Protein 5VAZ (pdb70)

Nearest PDB structures (foldseek):
  5vaz-assembly2_B  TM=1.003E+00  e=1.908E-68  Pseudomonas aeruginosa PAO1
  3b39-assembly1_A  TM=9.392E-01  e=2.835E-41  Escherichia coli K-12
  1eqn-assembly2_B  TM=9.437E-01  e=9.255E-40  Escherichia coli
  3b39-assembly2_B  TM=9.234E-01  e=2.245E-39  Escherichia coli K-12
  4e2k-assembly1_A  TM=8.288E-01  e=2.283E-28  Staphylococcus aureus

Solvent-accessible surface area: 27988 Å² total; per-residue (Å²): 141,46,95,10,40,83,16,0,44,38,0,5,104,31,3,81,106,7,20,170,81,55,127,36,13,67,58,0,55,104,27,7,61,62,57,36,1,79,55,81,14,17,79,84,12,9,4,0,1,1,4,70,35,155,76,42,0,22,88,104,33,27,48,99,114,140,56,23,122,14,0,52,47,1,0,0,4,42,80,67,110,133,104,28,56,109,64,2,44,2,75,35,11,0,0,0,4,2,38,15,85,78,18,99,31,0,0,0,0,0,62,18,38,39,154,74,89,67,56,86,35,40,3,48,94,6,98,20,0,71,37,28,80,25,3,1,5,11,48,18,2,121,122,66,63,98,82,28,111,38,0,3,6,2,45,22,8,6,8,4,1,2,0,17,68,51,16,5,148,34,4,0,0,8,2,73,44,57,10,32,77,60,0,0,76,41,0,22,155,51,2,38,8,0,2,0,0,8,21,3,61,128,72,0,94,64,26,0,59,30,0,0,80,13,0,3,44,26,9,32,18,1,24,42,9,16,0,0,58,9,58,129,66,52,46,0,17,36,11,0,102,83,57,20,50,118,40,0,108,61,40,20,72,149,92,18,21,60,12,33,62,9,0,14,72,66,9,65,140,110,3,93,23,82,82,156,125,4,51,43,66,0,1,72,48,0,17,89,41,0,59,47,2,45,2,91,29,23,59,92,8,6,79,50,11,0,37,98,49,3,63,40,56,53,84,69,13,62,95,74,132,12,55,88,12,0,49,36,0,3,43,30,3,73,122,5,41,87,93,56,136,26,33,59,48,11,56,113,33,44,75,67,90,32,36,106,31,133,18,46,81,68,4,4,34,3,4,1,5,69,38,151,74,40,0,37,82,127,35,24,50,101,103,135,66,31,104,23,0,33,55,0,1,1,6,41,75,57,121,132,85,34,146,70,57,3,44,1,77,38,12,15,0,3,2,2,40,20,75,74,19,118,18,3,0,0,0,0,40,12,43,38,119,72,93,68,122,79,34,29,9,43,105,8,108,26,3,78,15,31,73,26,4,1,5,6,44,12,1,95,126,74,67,111,82,26,104,28,0,2,5,2,55,22,10,33,5,4,12,6,0,4,63,53,19,3,132,30,4,0,0,13,0,71,69,55,14,31,75,64,0,0,84,42,0,13,159,61,3,52,1,0,2,0,0,10,23,2,63,138,66,0,82,49,29,0,55,143,1,0,75,15,0,0,36,8,3,89,60,63,60,140,6,73,0,0,37,9,51,125,67,45,38,0,4,35,13,0,80,79,58,23,54,116,43,0,103,53,40,15,100,87,46,14,5,46,10,17,14,4,0,0,15,41,6,31,34,112,6,33,28,57,62,153,145,7,51,52,81,0,0,69,50,0,2,69,27,16,50,108,1,49,4,115,108,38,73,109,96,0,73,93,22,0,27,58,15,5,66,46,63,25,79,72,6,10,137,54,15,135,130

B-factor: mean 59.84, std 22.07, range [25.69, 163.32]

InterPro domains:
  IPR002694 Zinc finger, CHC2-type [PF01807] (6-101)
  IPR002694 Zinc finger, CHC2-type [SM00400] (36-90)
  IPR006171 TOPRIM domain [PF13662] (262-330)
  IPR006171 TOPRIM domain [PS50880] (262-344)
  IPR006171 TOPRIM domain [SM00493] (262-333)
  IPR006295 DNA primase, DnaG [TIGR01391] (5-421)
  IPR013173 DNA primase DnaG, DnaB-binding domain [PF08278] (529-652)
  IPR013173 DNA primase DnaG, DnaB-binding domain [SM00766] (526-654)
  IPR013264 DNA primase DNAG, catalytic core, N-terminal [PF08275] (127-255)
  IPR016136 DNA helicase DnaB, N-terminal/DNA primase DnaG, C-terminal [G3DSA:1.10.860.10] (514-662)
  IPR019475 DNA primase, DnaB-helicase binding domain [PF10410] (374-426)
  IPR030846 DNA primase DnaG, bacteria [MF_00974] (4-655)
  IPR034151 Bacterial DnaG primase, TOPRIM domain [cd03364] (262-343)
  IPR036977 DNA Primase, CHC2-type zinc finger [G3DSA:3.90.580.10] (2-102)
  IPR037068 DNA primase, catalytic core, N-terminal domain superfamily [G3DSA:3.90.980.10] (114-243)
  IPR050219 DnaG Primase [PTHR30313] (4-660)

Structure (mmCIF, N/CA/C/O backbone):
data_5VAZ
#
_entry.id   5VAZ
#
_cell.length_a   142.300
_cell.length_b   142.300
_cell.length_c   106.460
_cell.angle_alpha   90.000
_cell.angle_beta   90.000
_cell.angle_gamma   120.000
#
_symmetry.space_group_name_H-M   'P 32 2 1'
#
loop_
_entity.id
_entity.type
_entity.pdbx_description
1 polymer 'DNA primase'
2 non-polymer 'SULFATE ION'
3 water water
#
loop_
_atom_site.group_PDB
_atom_site.id
_atom_site.type_symbol
_atom_site.label_atom_id
_atom_site.label_alt_id
_atom_site.label_comp_id
_atom_site.label_asym_id
_atom_site.label_entity_id
_atom_site.label_seq_id
_atom_site.pdbx_PDB_ins_code
_atom_site.Cartn_x
_atom_site.Cartn_y
_atom_site.Cartn_z
_atom_site.occupancy
_atom_site.B_iso_or_equiv
_atom_site.auth_seq_id
_atom_site.auth_comp_id
_atom_site.auth_asym_id
_atom_site.auth_atom_id
_atom_site.pdbx_PDB_model_num
ATOM 1 N N . ASP A 1 17 ? 46.341 -21.475 -24.807 1.00 93.81 114 ASP A N 1
ATOM 2 C CA . ASP A 1 17 ? 44.923 -21.755 -25.004 1.00 99.09 114 ASP A CA 1
ATOM 3 C C . ASP A 1 17 ? 44.663 -23.259 -25.082 1.00 105.30 114 ASP A C 1
ATOM 4 O O . ASP A 1 17 ? 44.629 -23.837 -26.173 1.00 108.81 114 ASP A O 1
ATOM 6 N N . SER A 1 18 ? 44.472 -23.872 -23.916 1.00 102.24 115 SER A N 1
ATOM 7 C CA . SER A 1 18 ? 44.279 -25.302 -23.703 1.00 94.54 115 SER A CA 1
ATOM 8 C C . SER A 1 18 ? 42.824 -25.601 -23.342 1.00 89.38 115 SER A C 1
ATOM 9 O O . SER A 1 18 ? 42.025 -24.682 -23.142 1.00 92.13 115 SER A O 1
ATOM 12 N N . PRO A 1 19 ? 42.430 -26.877 -23.277 1.00 83.98 116 PRO A N 1
ATOM 13 C CA . PRO A 1 19 ? 41.021 -27.183 -22.982 1.00 78.86 116 PRO A CA 1
ATOM 14 C C . PRO A 1 19 ? 40.634 -27.062 -21.514 1.00 70.70 116 PRO A C 1
ATOM 15 O O . PRO A 1 19 ? 39.435 -27.126 -21.208 1.00 68.71 116 PRO A O 1
ATOM 19 N N . LEU A 1 20 ? 41.592 -26.898 -20.600 1.00 65.01 117 LEU A N 1
ATOM 20 C CA . LEU A 1 20 ? 41.234 -26.739 -19.195 1.00 63.81 117 LEU A CA 1
ATOM 21 C C . LEU A 1 20 ? 40.552 -25.401 -18.934 1.00 65.86 117 LEU A C 1
ATOM 22 O O . LEU A 1 20 ? 39.677 -25.317 -18.065 1.00 67.40 117 LEU A O 1
ATOM 27 N N . TYR A 1 21 ? 40.934 -24.353 -19.669 1.00 65.27 118 TYR A N 1
ATOM 28 C CA . TYR A 1 21 ? 40.380 -23.023 -19.416 1.00 66.03 118 TYR A CA 1
ATOM 29 C C . TYR A 1 21 ? 38.857 -22.973 -19.506 1.00 67.77 118 TYR A C 1
ATOM 30 O O . TYR A 1 21 ? 38.225 -22.466 -18.561 1.00 69.39 118 TYR A O 1
ATOM 39 N N . PRO A 1 22 ? 38.201 -23.475 -20.565 1.00 67.32 119 PRO A N 1
ATOM 40 C CA . PRO A 1 22 ? 36.730 -23.370 -20.602 1.00 69.24 119 PRO A CA 1
ATOM 41 C C . PRO A 1 22 ? 36.053 -24.140 -19.485 1.00 72.16 119 PRO A C 1
ATOM 42 O O . PRO A 1 22 ? 35.032 -23.680 -18.954 1.00 74.11 119 PRO A O 1
ATOM 46 N N . LEU A 1 23 ? 36.593 -25.305 -19.115 1.00 63.75 120 LEU A N 1
ATOM 47 C CA . LEU A 1 23 ? 36.028 -26.059 -18.000 1.00 64.80 120 LEU A CA 1
ATOM 48 C C . LEU A 1 23 ? 36.133 -25.267 -16.706 1.00 62.31 120 LEU A C 1
ATOM 49 O O . LEU A 1 23 ? 35.148 -25.117 -15.972 1.00 67.55 120 LEU A O 1
ATOM 54 N N . LEU A 1 24 ? 37.327 -24.746 -16.413 1.00 57.36 121 LEU A N 1
ATOM 55 C CA . LEU A 1 24 ? 37.497 -23.903 -15.237 1.00 58.25 121 LEU A CA 1
ATOM 56 C C . LEU A 1 24 ? 36.570 -22.696 -15.300 1.00 61.16 121 LEU A C 1
ATOM 57 O O . LEU A 1 24 ? 35.931 -22.338 -14.303 1.00 61.10 121 LEU A O 1
ATOM 62 N N . SER A 1 25 ? 36.454 -22.080 -16.477 1.00 62.07 122 SER A N 1
ATOM 63 C CA . SER A 1 25 ? 35.564 -20.934 -16.608 1.00 66.59 122 SER A CA 1
ATOM 64 C C . SER A 1 25 ? 34.111 -21.335 -16.380 1.00 67.88 122 SER A C 1
ATOM 65 O O . SER A 1 25 ? 33.369 -20.635 -15.681 1.00 73.54 122 SER A O 1
ATOM 68 N N . ALA A 1 26 ? 33.695 -22.474 -16.939 1.00 65.78 123 ALA A N 1
ATOM 69 C CA . ALA A 1 26 ? 32.343 -22.973 -16.701 1.00 67.40 123 ALA A CA 1
ATOM 70 C C . ALA A 1 26 ? 32.128 -23.333 -15.236 1.00 70.20 123 ALA A C 1
ATOM 71 O O . ALA A 1 26 ? 31.062 -23.058 -14.674 1.00 77.24 123 ALA A O 1
ATOM 73 N N . ALA A 1 27 ? 33.122 -23.966 -14.607 1.00 64.76 124 ALA A N 1
ATOM 74 C CA . ALA A 1 27 ? 33.026 -24.263 -13.181 1.00 60.99 124 ALA A CA 1
ATOM 75 C C . ALA A 1 27 ? 32.757 -22.998 -12.377 1.00 64.15 124 ALA A C 1
ATOM 76 O O . ALA A 1 27 ? 31.850 -22.961 -11.536 1.00 63.33 124 ALA A O 1
ATOM 78 N N . ALA A 1 28 ? 33.530 -21.941 -12.639 1.00 64.73 125 ALA A N 1
ATOM 79 C CA . ALA A 1 28 ? 33.342 -20.685 -11.920 1.00 64.67 125 ALA A CA 1
ATOM 80 C C . ALA A 1 28 ? 31.952 -20.108 -12.162 1.00 72.79 125 ALA A C 1
ATOM 81 O O . ALA A 1 28 ? 31.291 -19.648 -11.221 1.00 72.11 125 ALA A O 1
ATOM 83 N N . GLU A 1 29 ? 31.487 -20.123 -13.418 1.00 79.52 126 GLU A N 1
ATOM 84 C CA . GLU A 1 29 ? 30.132 -19.653 -13.695 1.00 83.28 126 GLU A CA 1
ATOM 85 C C . GLU A 1 29 ? 29.104 -20.468 -12.932 1.00 76.30 126 GLU A C 1
ATOM 86 O O . GLU A 1 29 ? 28.090 -19.925 -12.478 1.00 79.03 126 GLU A O 1
ATOM 92 N N . PHE A 1 30 ? 29.352 -21.765 -12.771 1.00 75.81 127 PHE A N 1
ATOM 93 C CA . PHE A 1 30 ? 28.444 -22.599 -11.995 1.00 82.29 127 PHE A CA 1
ATOM 94 C C . PHE A 1 30 ? 28.461 -22.206 -10.521 1.00 81.41 127 PHE A C 1
ATOM 95 O O . PHE A 1 30 ? 27.405 -22.050 -9.895 1.00 84.18 127 PHE A O 1
ATOM 103 N N . TYR A 1 31 ? 29.654 -22.028 -9.953 1.00 76.06 128 TYR A N 1
ATOM 104 C CA . TYR A 1 31 ? 29.763 -21.801 -8.518 1.00 78.09 128 TYR A CA 1
ATOM 105 C C . TYR A 1 31 ? 29.178 -20.457 -8.100 1.00 85.18 128 TYR A C 1
ATOM 106 O O . TYR A 1 31 ? 28.573 -20.354 -7.026 1.00 87.12 128 TYR A O 1
ATOM 115 N N . LYS A 1 32 ? 29.341 -19.419 -8.919 1.00 82.83 129 LYS A N 1
ATOM 116 C CA . LYS A 1 32 ? 28.761 -18.140 -8.538 1.00 89.20 129 LYS A CA 1
ATOM 117 C C . LYS A 1 32 ? 27.266 -18.093 -8.825 1.00 91.52 129 LYS A C 1
ATOM 118 O O . LYS A 1 32 ? 26.526 -17.423 -8.097 1.00 91.15 129 LYS A O 1
ATOM 124 N N . GLN A 1 33 ? 26.799 -18.812 -9.851 1.00 90.56 130 GLN A N 1
ATOM 125 C CA . GLN A 1 33 ? 25.366 -18.844 -10.119 1.00 91.70 130 GLN A CA 1
ATOM 126 C C . GLN A 1 33 ? 24.624 -19.640 -9.053 1.00 91.06 130 GLN A C 1
ATOM 127 O O . GLN A 1 33 ? 23.447 -19.372 -8.786 1.00 97.46 130 GLN A O 1
ATOM 133 N N . ALA A 1 34 ? 25.294 -20.609 -8.427 1.00 84.64 131 ALA A N 1
ATOM 134 C CA . ALA A 1 34 ? 24.703 -21.294 -7.283 1.00 84.21 131 ALA A CA 1
ATOM 135 C C . ALA A 1 34 ? 24.725 -20.406 -6.046 1.00 88.89 131 ALA A C 1
ATOM 136 O O . ALA A 1 34 ? 23.788 -20.432 -5.238 1.00 95.18 131 ALA A O 1
ATOM 138 N N . LEU A 1 35 ? 25.781 -19.604 -5.883 1.00 84.80 132 LEU A N 1
ATOM 139 C CA . LEU A 1 35 ? 25.795 -18.630 -4.796 1.00 84.04 132 LEU A CA 1
ATOM 140 C C . LEU A 1 35 ? 24.560 -17.743 -4.851 1.00 92.65 132 LEU A C 1
ATOM 141 O O . LEU A 1 35 ? 23.974 -17.406 -3.815 1.00 100.80 132 LEU A O 1
ATOM 146 N N . LYS A 1 36 ? 24.131 -17.383 -6.060 1.00 92.34 133 LYS A N 1
ATOM 147 C CA . LYS A 1 36 ? 22.965 -16.522 -6.218 1.00 95.81 133 LYS A CA 1
ATOM 148 C C . LYS A 1 36 ? 21.677 -17.276 -5.897 1.00 103.27 133 LYS A C 1
ATOM 149 O O . LYS A 1 36 ? 20.931 -16.899 -4.985 1.00 104.48 133 LYS A O 1
ATOM 155 N N . SER A 1 37 ? 21.413 -18.369 -6.613 1.00 106.55 134 SER A N 1
ATOM 156 C CA . SER A 1 37 ? 20.078 -18.962 -6.651 1.00 111.39 134 SER A CA 1
ATOM 157 C C . SER A 1 37 ? 20.131 -20.479 -6.441 1.00 109.99 134 SER A C 1
ATOM 158 O O . SER A 1 37 ? 19.566 -21.246 -7.219 1.00 108.49 134 SER A O 1
ATOM 161 N N . HIS A 1 38 ? 20.790 -20.921 -5.369 1.00 109.40 135 HIS A N 1
ATOM 162 C CA . HIS A 1 38 ? 20.757 -22.349 -5.079 1.00 107.76 135 HIS A CA 1
ATOM 163 C C . HIS A 1 38 ? 20.059 -22.605 -3.749 1.00 118.01 135 HIS A C 1
ATOM 164 O O . HIS A 1 38 ? 20.178 -21.794 -2.825 1.00 123.17 135 HIS A O 1
ATOM 171 N N . PRO A 1 39 ? 19.306 -23.707 -3.632 1.00 123.13 136 PRO A N 1
ATOM 172 C CA . PRO A 1 39 ? 18.585 -23.981 -2.372 1.00 125.82 136 PRO A CA 1
ATOM 173 C C . PRO A 1 39 ? 19.437 -23.882 -1.114 1.00 119.38 136 PRO A C 1
ATOM 174 O O . PRO A 1 39 ? 18.986 -23.312 -0.111 1.00 121.53 136 PRO A O 1
ATOM 178 N N . ALA A 1 40 ? 20.654 -24.421 -1.133 1.00 108.83 137 ALA A N 1
ATOM 179 C CA . ALA A 1 40 ? 21.506 -24.399 0.050 1.00 106.15 137 ALA A CA 1
ATOM 180 C C . ALA A 1 40 ? 22.256 -23.083 0.225 1.00 104.63 137 ALA A C 1
ATOM 181 O O . ALA A 1 40 ? 23.175 -23.024 1.049 1.00 108.17 137 ALA A O 1
ATOM 183 N N . ARG A 1 41 ? 21.877 -22.031 -0.508 1.00 102.65 138 ARG A N 1
ATOM 184 C CA . ARG A 1 41 ? 22.632 -20.782 -0.483 1.00 97.61 138 ARG A CA 1
ATOM 185 C C . ARG A 1 41 ? 22.682 -20.150 0.898 1.00 99.28 138 ARG A C 1
ATOM 186 O O . ARG A 1 41 ? 23.603 -19.374 1.164 1.00 100.76 138 ARG A O 1
ATOM 188 N N . LYS A 1 42 ? 21.732 -20.477 1.783 1.00 102.74 139 LYS A N 1
ATOM 189 C CA . LYS A 1 42 ? 21.580 -19.746 3.042 1.00 107.37 139 LYS A CA 1
ATOM 190 C C . LYS A 1 42 ? 22.886 -19.687 3.832 1.00 106.00 139 LYS A C 1
ATOM 191 O O . LYS A 1 42 ? 23.333 -18.605 4.231 1.00 106.10 139 LYS A O 1
ATOM 193 N N . ALA A 1 43 ? 23.519 -20.841 4.060 1.00 101.43 140 ALA A N 1
ATOM 194 C CA . ALA A 1 43 ? 24.751 -20.860 4.843 1.00 97.93 140 ALA A CA 1
ATOM 195 C C . ALA A 1 43 ? 25.846 -20.031 4.177 1.00 102.41 140 ALA A C 1
ATOM 196 O O . ALA A 1 43 ? 26.566 -19.281 4.848 1.00 101.82 140 ALA A O 1
ATOM 198 N N . ALA A 1 44 ? 25.971 -20.139 2.853 1.00 104.31 141 ALA A N 1
ATOM 199 C CA . ALA A 1 44 ? 27.033 -19.438 2.137 1.00 99.18 141 ALA A CA 1
ATOM 200 C C . ALA A 1 44 ? 26.815 -17.930 2.155 1.00 102.10 141 ALA A C 1
ATOM 201 O O . ALA A 1 44 ? 27.677 -17.172 2.615 1.00 101.23 141 ALA A O 1
ATOM 203 N N . VAL A 1 45 ? 25.664 -17.475 1.649 1.00 105.60 142 VAL A N 1
ATOM 204 C CA . VAL A 1 45 ? 25.394 -16.040 1.574 1.00 107.26 142 VAL A CA 1
ATOM 205 C C . VAL A 1 45 ? 25.482 -15.395 2.952 1.00 114.35 142 VAL A C 1
ATOM 206 O O . VAL A 1 45 ? 25.852 -14.220 3.072 1.00 115.91 142 VAL A O 1
ATOM 210 N N . ASN A 1 46 ? 25.159 -16.145 4.013 1.00 116.12 143 ASN A N 1
ATOM 211 C CA . ASN A 1 46 ? 25.287 -15.602 5.364 1.00 115.46 143 ASN A CA 1
ATOM 212 C C . ASN A 1 46 ? 26.745 -15.382 5.743 1.00 107.85 143 ASN A C 1
ATOM 213 O O . ASN A 1 46 ? 27.060 -14.423 6.455 1.00 109.92 143 ASN A O 1
ATOM 218 N N . TYR A 1 47 ? 27.646 -16.246 5.276 1.00 100.83 144 TYR A N 1
ATOM 219 C CA . TYR A 1 47 ? 29.067 -16.020 5.507 1.00 97.59 144 TYR A CA 1
ATOM 220 C C . TYR A 1 47 ? 29.529 -14.729 4.840 1.00 95.91 144 TYR A C 1
ATOM 221 O O . TYR A 1 47 ? 30.156 -13.877 5.481 1.00 99.41 144 TYR A O 1
ATOM 230 N N . LEU A 1 48 ? 29.208 -14.560 3.552 1.00 89.23 145 LEU A N 1
ATOM 231 C CA . LEU A 1 48 ? 29.616 -13.358 2.826 1.00 86.46 145 LEU A CA 1
ATOM 232 C C . LEU A 1 48 ? 28.962 -12.107 3.410 1.00 93.52 145 LEU A C 1
ATOM 233 O O . LEU A 1 48 ? 29.626 -11.083 3.613 1.00 95.14 145 LEU A O 1
ATOM 238 N N . LYS A 1 49 ? 27.650 -12.167 3.671 1.00 92.89 146 LYS A N 1
ATOM 239 C CA . LYS A 1 49 ? 26.986 -11.055 4.342 1.00 92.37 146 LYS A CA 1
ATOM 240 C C . LYS A 1 49 ? 27.584 -10.823 5.721 1.00 96.59 146 LYS A C 1
ATOM 241 O O . LYS A 1 49 ? 27.879 -9.683 6.095 1.00 91.86 146 LYS A O 1
ATOM 243 N N . GLY A 1 50 ? 27.799 -11.897 6.480 1.00 103.64 147 GLY A N 1
ATOM 244 C CA . GLY A 1 50 ? 28.426 -11.809 7.782 1.00 108.72 147 GLY A CA 1
ATOM 245 C C . GLY A 1 50 ? 29.840 -11.275 7.776 1.00 113.10 147 GLY A C 1
ATOM 246 O O . GLY A 1 50 ? 30.438 -11.156 8.849 1.00 116.11 147 GLY A O 1
ATOM 247 N N . ARG A 1 51 ? 30.395 -10.961 6.597 1.00 111.00 148 ARG A N 1
ATOM 248 C CA . ARG A 1 51 ? 31.720 -10.365 6.477 1.00 100.46 148 ARG A CA 1
ATOM 249 C C . ARG A 1 51 ? 31.742 -9.152 5.560 1.00 86.96 148 ARG A C 1
ATOM 250 O O . ARG A 1 51 ? 32.827 -8.718 5.165 1.00 79.14 148 ARG A O 1
ATOM 258 N N . GLY A 1 52 ? 30.586 -8.606 5.195 1.00 86.74 149 GLY A N 1
ATOM 259 C CA . GLY A 1 52 ? 30.562 -7.460 4.301 1.00 88.11 149 GLY A CA 1
ATOM 260 C C . GLY A 1 52 ? 31.099 -7.751 2.920 1.00 87.48 149 GLY A C 1
ATOM 261 O O . GLY A 1 52 ? 31.531 -6.831 2.217 1.00 94.62 149 GLY A O 1
ATOM 262 N N . LEU A 1 53 ? 31.094 -9.013 2.510 1.00 80.78 150 LEU A N 1
ATOM 263 C CA . LEU A 1 53 ? 31.653 -9.393 1.225 1.00 85.57 150 LEU A CA 1
ATOM 264 C C . LEU A 1 53 ? 30.622 -9.346 0.107 1.00 96.26 150 LEU A C 1
ATOM 265 O O . LEU A 1 53 ? 30.915 -9.772 -1.013 1.00 95.11 150 LEU A O 1
ATOM 270 N N . THR A 1 54 ? 29.437 -8.818 0.379 1.00 107.35 151 THR A N 1
ATOM 271 C CA . THR A 1 54 ? 28.381 -8.795 -0.616 1.00 110.61 151 THR A CA 1
ATOM 272 C C . THR A 1 54 ? 28.642 -7.719 -1.666 1.00 109.45 151 THR A C 1
ATOM 273 O O . THR A 1 54 ? 29.388 -6.759 -1.447 1.00 108.19 151 THR A O 1
ATOM 277 N N . GLY A 1 55 ? 28.020 -7.908 -2.826 1.00 107.42 152 GLY A N 1
ATOM 278 C CA . GLY A 1 55 ? 28.049 -6.928 -3.889 1.00 109.97 152 GLY A CA 1
ATOM 279 C C . GLY A 1 55 ? 29.420 -6.653 -4.465 1.00 107.28 152 GLY A C 1
ATOM 280 O O . GLY A 1 55 ? 29.937 -7.440 -5.267 1.00 104.17 152 GLY A O 1
ATOM 281 N N . GLU A 1 56 ? 30.012 -5.528 -4.058 1.00 107.87 153 GLU A N 1
ATOM 282 C CA . GLU A 1 56 ? 31.249 -5.059 -4.674 1.00 105.77 153 GLU A CA 1
ATOM 283 C C . GLU A 1 56 ? 32.353 -6.108 -4.573 1.00 97.78 153 GLU A C 1
ATOM 284 O O . GLU A 1 56 ? 32.852 -6.599 -5.591 1.00 96.74 153 GLU A O 1
ATOM 286 N N . ILE A 1 57 ? 32.731 -6.480 -3.345 1.00 91.51 154 ILE A N 1
ATOM 287 C CA . ILE A 1 57 ? 33.887 -7.352 -3.150 1.00 81.47 154 ILE A CA 1
ATOM 288 C C . ILE A 1 57 ? 33.651 -8.714 -3.792 1.00 80.77 154 ILE A C 1
ATOM 289 O O . ILE A 1 57 ? 34.550 -9.281 -4.425 1.00 74.82 154 ILE A O 1
ATOM 291 N N . ALA A 1 58 ? 32.434 -9.254 -3.657 1.00 85.87 155 ALA A N 1
ATOM 292 C CA . ALA A 1 58 ? 32.144 -10.576 -4.208 1.00 81.69 155 ALA A CA 1
ATOM 293 C C . ALA A 1 58 ? 32.298 -10.589 -5.722 1.00 85.17 155 ALA A C 1
ATOM 294 O O . ALA A 1 58 ? 32.773 -11.575 -6.298 1.00 84.06 155 ALA A O 1
ATOM 296 N N . ARG A 1 59 ? 31.902 -9.497 -6.382 1.00 86.27 156 ARG A N 1
ATOM 297 C CA . ARG A 1 59 ? 32.034 -9.412 -7.834 1.00 84.36 156 ARG A CA 1
ATOM 298 C C . ARG A 1 59 ? 33.497 -9.291 -8.249 1.00 82.46 156 ARG A C 1
ATOM 299 O O . ARG A 1 59 ? 33.929 -9.930 -9.218 1.00 84.01 156 ARG A O 1
ATOM 301 N N . ASP A 1 60 ? 34.275 -8.486 -7.518 1.00 76.64 157 ASP A N 1
ATOM 302 C CA . ASP A 1 60 ? 35.688 -8.302 -7.842 1.00 73.07 157 ASP A CA 1
ATOM 303 C C . ASP A 1 60 ? 36.454 -9.616 -7.795 1.00 66.56 157 ASP A C 1
ATOM 304 O O . ASP A 1 60 ? 37.377 -9.831 -8.590 1.00 67.27 157 ASP A O 1
ATOM 309 N N . PHE A 1 61 ? 36.103 -10.500 -6.862 1.00 59.80 158 PHE A N 1
ATOM 310 C CA . PHE A 1 61 ? 36.803 -11.766 -6.699 1.00 61.33 158 PHE A CA 1
ATOM 311 C C . PHE A 1 61 ? 36.002 -12.960 -7.204 1.00 62.13 158 PHE A C 1
ATOM 312 O O . PHE A 1 61 ? 36.398 -14.104 -6.954 1.00 60.86 158 PHE A O 1
ATOM 320 N N . GLY A 1 62 ? 34.895 -12.721 -7.901 1.00 60.65 159 GLY A N 1
ATOM 321 C CA . GLY A 1 62 ? 34.133 -13.812 -8.504 1.00 59.03 159 GLY A CA 1
ATOM 322 C C . GLY A 1 62 ? 33.729 -14.907 -7.544 1.00 59.47 159 GLY A C 1
ATOM 323 O O . GLY A 1 62 ? 33.732 -16.087 -7.917 1.00 55.24 159 GLY A O 1
ATOM 324 N N . LEU A 1 63 ? 33.364 -14.543 -6.315 1.00 61.23 160 LEU A N 1
ATOM 325 C CA . LEU A 1 63 ? 33.057 -15.535 -5.292 1.00 61.65 160 LEU A CA 1
ATOM 326 C C . LEU A 1 63 ? 31.884 -16.414 -5.705 1.00 68.46 160 LEU A C 1
ATOM 327 O O . LEU A 1 63 ? 30.921 -15.948 -6.321 1.00 79.26 160 LEU A O 1
ATOM 332 N N . GLY A 1 64 ? 31.966 -17.695 -5.356 1.00 65.00 161 GLY A N 1
ATOM 333 C CA . GLY A 1 64 ? 30.894 -18.616 -5.666 1.00 68.61 161 GLY A CA 1
ATOM 334 C C . GLY A 1 64 ? 30.579 -19.586 -4.547 1.00 71.59 161 GLY A C 1
ATOM 335 O O . GLY A 1 64 ? 31.084 -19.448 -3.428 1.00 67.46 161 GLY A O 1
ATOM 336 N N . PHE A 1 65 ? 29.756 -20.588 -4.848 1.00 74.13 162 PHE A N 1
ATOM 337 C CA . PHE A 1 65 ? 29.292 -21.546 -3.850 1.00 76.68 162 PHE A CA 1
ATOM 338 C C . PHE A 1 65 ? 29.314 -22.936 -4.461 1.00 75.99 162 PHE A C 1
ATOM 339 O O . PHE A 1 65 ? 28.676 -23.170 -5.493 1.00 78.18 162 PHE A O 1
ATOM 347 N N . ALA A 1 66 ? 30.048 -23.856 -3.835 1.00 68.41 163 ALA A N 1
ATOM 348 C CA . ALA A 1 66 ? 29.975 -25.259 -4.214 1.00 65.15 163 ALA A CA 1
ATOM 349 C C . ALA A 1 66 ? 28.936 -25.936 -3.329 1.00 69.80 163 ALA A C 1
ATOM 350 O O . ALA A 1 66 ? 29.160 -26.055 -2.117 1.00 71.01 163 ALA A O 1
ATOM 352 N N . PRO A 1 67 ? 27.803 -26.376 -3.864 1.00 75.30 164 PRO A N 1
ATOM 353 C CA . PRO A 1 67 ? 26.748 -26.946 -3.012 1.00 83.54 164 PRO A CA 1
ATOM 354 C C . PRO A 1 67 ? 27.188 -28.268 -2.407 1.00 83.25 164 PRO A C 1
ATOM 355 O O . PRO A 1 67 ? 28.152 -28.889 -2.882 1.00 76.32 164 PRO A O 1
ATOM 359 N N . PRO A 1 68 ? 26.512 -28.729 -1.354 1.00 85.12 165 PRO A N 1
ATOM 360 C CA . PRO A 1 68 ? 26.905 -29.996 -0.716 1.00 82.45 165 PRO A CA 1
ATOM 361 C C . PRO A 1 68 ? 26.619 -31.199 -1.605 1.00 84.08 165 PRO A C 1
ATOM 362 O O . PRO A 1 68 ? 25.623 -31.239 -2.332 1.00 86.57 165 PRO A O 1
ATOM 366 N N . GLY A 1 69 ? 27.495 -32.191 -1.530 1.00 81.30 166 GLY A N 1
ATOM 367 C CA . GLY A 1 69 ? 27.345 -33.412 -2.294 1.00 79.99 166 GLY A CA 1
ATOM 368 C C . GLY A 1 69 ? 28.577 -33.723 -3.126 1.00 77.37 166 GLY A C 1
ATOM 369 O O . GLY A 1 69 ? 29.508 -32.929 -3.249 1.00 76.07 166 GLY A O 1
ATOM 370 N N . TRP A 1 70 ? 28.535 -34.907 -3.732 1.00 77.99 167 TRP A N 1
ATOM 371 C CA . TRP A 1 70 ? 29.703 -35.466 -4.397 1.00 75.24 167 TRP A CA 1
ATOM 372 C C . TRP A 1 70 ? 29.812 -35.115 -5.874 1.00 71.89 167 TRP A C 1
ATOM 373 O O . TRP A 1 70 ? 30.925 -35.155 -6.414 1.00 71.76 167 TRP A O 1
ATOM 384 N N . ASP A 1 71 ? 28.708 -34.778 -6.551 1.00 70.15 168 ASP A N 1
ATOM 385 C CA . ASP A 1 71 ? 28.784 -34.736 -8.009 1.00 72.01 168 ASP 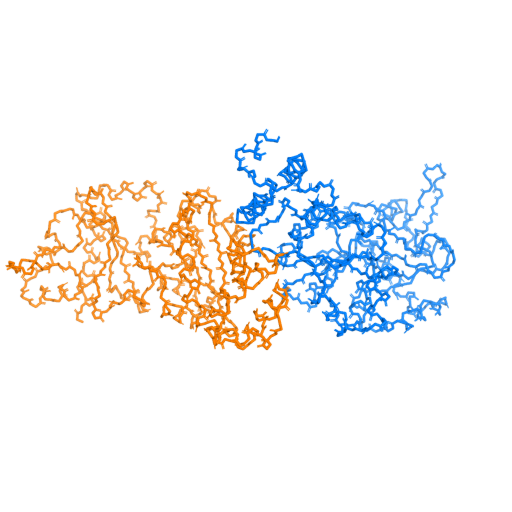A CA 1
ATOM 386 C C . ASP A 1 71 ? 27.989 -33.585 -8.621 1.00 75.64 168 ASP A C 1
ATOM 387 O O . ASP A 1 71 ? 27.524 -33.693 -9.762 1.00 80.24 168 ASP A O 1
ATOM 392 N N . ASN A 1 72 ? 27.853 -32.467 -7.904 1.00 73.70 169 ASN A N 1
ATOM 393 C CA . ASN A 1 72 ? 27.117 -31.325 -8.444 1.00 77.25 169 ASN A CA 1
ATOM 394 C C . ASN A 1 72 ? 27.762 -30.798 -9.723 1.00 75.48 169 ASN A C 1
ATOM 395 O O . ASN A 1 72 ? 27.089 -30.637 -10.748 1.00 80.37 169 ASN A O 1
ATOM 400 N N . LEU A 1 73 ? 29.068 -30.517 -9.682 1.00 67.98 170 LEU A N 1
ATOM 401 C CA . LEU A 1 73 ? 29.758 -30.072 -10.890 1.00 66.98 170 LEU A CA 1
ATOM 402 C C . LEU A 1 73 ? 29.878 -31.196 -11.915 1.00 70.31 170 LEU A C 1
ATOM 403 O O . LEU A 1 73 ? 29.851 -30.938 -13.126 1.00 68.82 170 LEU A O 1
ATOM 408 N N . LEU A 1 74 ? 30.008 -32.440 -11.450 1.00 71.22 171 LEU A N 1
ATOM 409 C CA . LEU A 1 74 ? 30.015 -33.588 -12.351 1.00 70.42 171 LEU A CA 1
ATOM 410 C C . LEU A 1 74 ? 28.698 -33.697 -13.109 1.00 75.34 171 LEU A C 1
ATOM 411 O O . LEU A 1 74 ? 28.675 -33.696 -14.344 1.00 79.82 171 LEU A O 1
ATOM 416 N N . LYS A 1 75 ? 27.582 -33.797 -12.378 1.00 74.43 172 LYS A N 1
ATOM 417 C CA . LYS A 1 75 ? 26.285 -33.942 -13.032 1.00 78.18 172 LYS A CA 1
ATOM 418 C C . LYS A 1 75 ? 25.881 -32.688 -13.795 1.00 87.16 172 LYS A C 1
ATOM 419 O O . LYS A 1 75 ? 24.962 -32.755 -14.616 1.00 101.39 172 LYS A O 1
ATOM 421 N N . HIS A 1 76 ? 26.544 -31.555 -13.554 1.00 85.66 173 HIS A N 1
ATOM 422 C CA . HIS A 1 76 ? 26.214 -30.323 -14.261 1.00 88.48 173 HIS A CA 1
ATOM 423 C C . HIS A 1 76 ? 27.052 -30.117 -15.515 1.00 87.64 173 HIS A C 1
ATOM 424 O O . HIS A 1 76 ? 26.543 -29.585 -16.506 1.00 89.33 173 HIS A O 1
ATOM 431 N N . LEU A 1 77 ? 28.323 -30.514 -15.496 1.00 86.93 174 LEU A N 1
ATOM 432 C CA . LEU A 1 77 ? 29.189 -30.430 -16.666 1.00 85.85 174 LEU A CA 1
ATOM 433 C C . LEU A 1 77 ? 29.192 -31.706 -17.493 1.00 92.43 174 LEU A C 1
ATOM 434 O O . LEU A 1 77 ? 29.155 -31.638 -18.725 1.00 95.94 174 LEU A O 1
ATOM 439 N N . GLY A 1 78 ? 29.243 -32.865 -16.844 1.00 96.14 175 GLY A N 1
ATOM 440 C CA . GLY A 1 78 ? 29.189 -34.115 -17.579 1.00 96.24 175 GLY A CA 1
ATOM 441 C C . GLY A 1 78 ? 30.373 -34.259 -18.510 1.00 93.20 175 GLY A C 1
ATOM 442 O O . GLY A 1 78 ? 31.497 -33.844 -18.206 1.00 92.07 175 GLY A O 1
ATOM 443 N N . GLY A 1 79 ? 30.114 -34.847 -19.666 1.00 89.94 176 GLY A N 1
ATOM 444 C CA . GLY A 1 79 ? 31.117 -35.055 -20.688 1.00 84.40 176 GLY A CA 1
ATOM 445 C C . GLY A 1 79 ? 31.442 -36.527 -20.873 1.00 74.30 176 GLY A C 1
ATOM 446 O O . GLY A 1 79 ? 31.078 -37.391 -20.071 1.00 68.32 176 GLY A O 1
ATOM 447 N N . ASP A 1 80 ? 32.139 -36.798 -21.972 1.00 65.51 177 ASP A N 1
ATOM 448 C CA . ASP A 1 80 ? 32.672 -38.132 -22.198 1.00 61.03 177 ASP A CA 1
ATOM 449 C C . ASP A 1 80 ? 33.920 -38.312 -21.336 1.00 60.57 177 ASP A C 1
ATOM 450 O O . ASP A 1 80 ? 34.279 -37.447 -20.530 1.00 64.96 177 ASP A O 1
ATOM 455 N N . ASN A 1 81 ? 34.610 -39.439 -21.506 1.00 59.45 178 ASN A N 1
ATOM 456 C CA . ASN A 1 81 ? 35.772 -39.716 -20.670 1.00 55.15 178 ASN A CA 1
ATOM 457 C C . ASN A 1 81 ? 36.919 -38.753 -20.951 1.00 59.99 178 ASN A C 1
ATOM 458 O O . ASN A 1 81 ? 37.717 -38.466 -20.049 1.00 63.10 178 ASN A O 1
ATOM 463 N N . LEU A 1 82 ? 36.994 -38.201 -22.167 1.00 63.43 179 LEU A N 1
ATOM 464 C CA . LEU A 1 82 ? 38.030 -37.204 -22.432 1.00 66.52 179 LEU A CA 1
ATOM 465 C C . LEU A 1 82 ? 37.736 -35.891 -21.721 1.00 64.88 179 LEU A C 1
ATOM 466 O O . LEU A 1 82 ? 38.640 -35.281 -21.137 1.00 71.30 179 LEU A O 1
ATOM 471 N N . GLN A 1 83 ? 36.482 -35.436 -21.756 1.00 61.52 180 GLN A N 1
ATOM 472 C CA . GLN A 1 83 ? 36.123 -34.263 -20.972 1.00 60.74 180 GLN A CA 1
ATOM 473 C C . GLN A 1 83 ? 36.343 -34.517 -19.487 1.00 60.18 180 GLN A C 1
ATOM 474 O O . GLN A 1 83 ? 36.838 -33.642 -18.765 1.00 63.78 180 GLN A O 1
ATOM 480 N N . LEU A 1 84 ? 36.003 -35.724 -19.017 1.00 58.96 181 LEU A N 1
ATOM 481 C CA . LEU A 1 84 ? 36.178 -36.041 -17.603 1.00 55.26 181 LEU A CA 1
ATOM 482 C C . LEU A 1 84 ? 37.646 -36.008 -17.208 1.00 54.74 181 LEU A C 1
ATOM 483 O O . LEU A 1 84 ? 37.985 -35.523 -16.124 1.00 48.04 181 LEU A O 1
ATOM 488 N N . LYS A 1 85 ? 38.534 -36.523 -18.072 1.00 58.19 182 LYS A N 1
ATOM 489 C CA . LYS A 1 85 ? 39.960 -36.443 -17.771 1.00 59.44 182 LYS A CA 1
ATOM 490 C C . LYS A 1 85 ? 40.425 -34.997 -17.715 1.00 59.93 182 LYS A C 1
ATOM 491 O O . LYS A 1 85 ? 41.303 -34.655 -16.911 1.00 47.99 182 LYS A O 1
ATOM 497 N N . ALA A 1 86 ? 39.833 -34.132 -18.542 1.00 55.26 183 ALA A N 1
ATOM 498 C CA . ALA A 1 86 ? 40.200 -32.721 -18.513 1.00 51.14 183 ALA A CA 1
ATOM 499 C C . ALA A 1 86 ? 39.715 -32.049 -17.231 1.00 53.77 183 ALA A C 1
ATOM 500 O O . ALA A 1 86 ? 40.404 -31.182 -16.677 1.00 55.26 183 ALA A O 1
ATOM 502 N N . MET A 1 87 ? 38.537 -32.436 -16.735 1.00 53.49 184 MET A N 1
ATOM 503 C CA . MET A 1 87 ? 38.085 -31.901 -15.453 1.00 50.19 184 MET A CA 1
ATOM 504 C C . MET A 1 87 ? 39.014 -32.341 -14.327 1.00 46.59 184 MET A C 1
ATOM 505 O O . MET A 1 87 ? 39.365 -31.544 -13.446 1.00 49.98 184 MET A O 1
ATOM 510 N N . LEU A 1 88 ? 39.442 -33.602 -14.358 1.00 46.06 185 LEU A N 1
ATOM 511 C CA . LEU A 1 88 ? 40.388 -34.093 -13.362 1.00 44.82 185 LEU A CA 1
ATOM 512 C C . LEU A 1 88 ? 41.711 -33.343 -13.458 1.00 43.96 185 LEU A C 1
ATOM 513 O O . LEU A 1 88 ? 42.257 -32.872 -12.449 1.00 46.25 185 LEU A O 1
ATOM 518 N N . ASP A 1 89 ? 42.230 -33.203 -14.678 1.00 47.18 186 ASP A N 1
ATOM 519 C CA . ASP A 1 89 ? 43.514 -32.546 -14.871 1.00 50.87 186 ASP A CA 1
ATOM 520 C C . ASP A 1 89 ? 43.450 -31.079 -14.499 1.00 50.54 186 ASP A C 1
ATOM 521 O O . ASP A 1 89 ? 44.456 -30.512 -14.065 1.00 50.48 186 ASP A O 1
ATOM 526 N N . ALA A 1 90 ? 42.283 -30.456 -14.637 1.00 46.98 187 ALA A N 1
ATOM 527 C CA . ALA A 1 90 ? 42.121 -29.079 -14.196 1.00 42.29 187 ALA A CA 1
ATOM 528 C C . ALA A 1 90 ? 41.956 -28.974 -12.690 1.00 47.89 187 ALA A C 1
ATOM 529 O O . ALA A 1 90 ? 41.868 -27.859 -12.172 1.00 51.49 187 ALA A O 1
ATOM 531 N N . GLY A 1 91 ? 41.914 -30.100 -11.982 1.00 49.72 188 GLY A N 1
ATOM 532 C CA . GLY A 1 91 ? 41.736 -30.074 -10.548 1.00 44.90 188 GLY A CA 1
ATOM 533 C C . GLY A 1 91 ? 40.304 -29.967 -10.083 1.00 48.99 188 GLY A C 1
ATOM 534 O O . GLY A 1 91 ? 40.075 -29.688 -8.900 1.00 49.67 188 GLY A O 1
ATOM 535 N N . LEU A 1 92 ? 39.324 -30.170 -10.965 1.00 43.89 189 LEU A N 1
ATOM 536 C CA . LEU A 1 92 ? 37.942 -30.031 -10.534 1.00 44.52 189 LEU A CA 1
ATOM 537 C C . LEU A 1 92 ? 37.387 -31.320 -9.966 1.00 54.33 189 LEU A C 1
ATOM 538 O O . LEU A 1 92 ? 36.378 -31.287 -9.253 1.00 55.87 189 LEU A O 1
ATOM 543 N N . LEU A 1 93 ? 38.029 -32.446 -10.249 1.00 55.51 190 LEU A N 1
ATOM 544 C CA . LEU A 1 93 ? 37.603 -33.733 -9.732 1.00 55.31 190 LEU A CA 1
ATOM 545 C C . LEU A 1 93 ? 38.720 -34.328 -8.892 1.00 55.47 190 LEU A C 1
ATOM 546 O O . LEU A 1 93 ? 39.890 -33.955 -9.020 1.00 51.01 190 LEU A O 1
ATOM 551 N N . VAL A 1 94 ? 38.331 -35.257 -8.027 1.00 52.50 191 VAL A N 1
ATOM 552 C CA . VAL A 1 94 ? 39.244 -36.152 -7.334 1.00 49.67 191 VAL A CA 1
ATOM 553 C C . VAL A 1 94 ? 38.974 -37.548 -7.870 1.00 52.51 191 VAL A C 1
ATOM 554 O O . VAL A 1 94 ? 37.812 -37.935 -8.037 1.00 56.17 191 VAL A O 1
ATOM 558 N N . GLU A 1 95 ? 40.032 -38.292 -8.177 1.00 49.09 192 GLU A N 1
ATOM 559 C CA . GLU A 1 95 ? 39.892 -39.652 -8.677 1.00 49.25 192 GLU A CA 1
ATOM 560 C C . GLU A 1 95 ? 40.675 -40.602 -7.788 1.00 51.38 192 GLU A C 1
ATOM 561 O O . GLU A 1 95 ? 41.866 -40.393 -7.546 1.00 50.69 192 GLU A O 1
ATOM 567 N N . ASN A 1 96 ? 40.014 -41.647 -7.317 1.00 52.57 193 ASN A N 1
ATOM 568 C CA . ASN A 1 96 ? 40.717 -42.688 -6.585 1.00 56.67 193 ASN A CA 1
ATOM 569 C C . ASN A 1 96 ? 41.612 -43.437 -7.561 1.00 56.25 193 ASN A C 1
ATOM 570 O O . ASN A 1 96 ? 41.123 -44.144 -8.445 1.00 54.77 193 ASN A O 1
ATOM 575 N N . SER A 1 97 ? 42.921 -43.288 -7.406 1.00 58.81 194 SER A N 1
ATOM 576 C CA . SER A 1 97 ? 43.845 -43.858 -8.375 1.00 62.14 194 SER A CA 1
ATOM 577 C C . SER A 1 97 ? 43.840 -45.378 -8.384 1.00 68.90 194 SER A C 1
ATOM 578 O O . SER A 1 97 ? 44.574 -45.966 -9.184 1.00 75.63 194 SER A O 1
ATOM 581 N N . ASP A 1 98 ? 43.044 -46.024 -7.532 1.00 66.38 195 ASP A N 1
ATOM 582 C CA . ASP A 1 98 ? 42.906 -47.473 -7.515 1.00 60.71 195 ASP A CA 1
ATOM 583 C C . ASP A 1 98 ? 41.604 -47.947 -8.144 1.00 69.94 195 ASP A C 1
ATOM 584 O O . ASP A 1 98 ? 41.608 -48.899 -8.926 1.00 78.68 195 ASP A O 1
ATOM 589 N N . THR A 1 99 ? 40.479 -47.332 -7.779 1.00 68.52 196 THR A N 1
ATOM 590 C CA . THR A 1 99 ? 39.167 -47.780 -8.234 1.00 66.61 196 THR A CA 1
ATOM 591 C C . THR A 1 99 ? 38.619 -46.963 -9.391 1.00 60.49 196 THR A C 1
ATOM 592 O O . THR A 1 99 ? 37.687 -47.417 -10.062 1.00 64.32 196 THR A O 1
ATOM 596 N N . GLY A 1 100 ? 39.161 -45.771 -9.628 1.00 58.10 197 GLY A N 1
ATOM 597 C CA . GLY A 1 100 ? 38.595 -44.874 -10.598 1.00 58.97 197 GLY A CA 1
ATOM 598 C C . GLY A 1 100 ? 37.381 -44.113 -10.122 1.00 63.95 197 GLY A C 1
ATOM 599 O O . GLY A 1 100 ? 36.903 -43.233 -10.854 1.00 66.24 197 GLY A O 1
ATOM 600 N N . LYS A 1 101 ? 36.856 -44.423 -8.935 1.00 64.60 198 LYS A N 1
ATOM 601 C CA . LYS A 1 101 ? 35.772 -43.630 -8.374 1.00 65.73 198 LYS A CA 1
ATOM 602 C C . LYS A 1 101 ? 36.173 -42.162 -8.366 1.00 59.39 198 LYS A C 1
ATOM 603 O O . LYS A 1 101 ? 37.298 -41.813 -7.994 1.00 57.93 198 LYS A O 1
ATOM 605 N N . ARG A 1 102 ? 35.260 -41.306 -8.816 1.00 60.28 199 ARG A N 1
ATOM 606 C CA . ARG A 1 102 ? 35.559 -39.898 -9.018 1.00 58.62 199 ARG A CA 1
ATOM 607 C C . ARG A 1 102 ? 34.410 -39.052 -8.485 1.00 57.37 199 ARG A C 1
ATOM 608 O O . ARG A 1 102 ? 33.264 -39.503 -8.426 1.00 59.42 199 ARG A O 1
ATOM 616 N N . TYR A 1 103 ? 34.729 -37.826 -8.082 1.00 54.39 200 TYR A N 1
ATOM 617 C CA . TYR A 1 103 ? 33.758 -36.934 -7.456 1.00 54.79 200 TYR A CA 1
ATOM 618 C C . TYR A 1 103 ? 34.341 -35.528 -7.423 1.00 54.27 200 TYR A C 1
ATOM 619 O O . TYR A 1 103 ? 35.538 -35.324 -7.660 1.00 54.28 200 TYR A O 1
ATOM 628 N N . ASP A 1 104 ? 33.464 -34.554 -7.147 1.00 49.37 201 ASP A N 1
ATOM 629 C CA . ASP A 1 104 ? 33.867 -33.153 -7.080 1.00 46.41 201 ASP A CA 1
ATOM 630 C C . ASP A 1 104 ? 34.978 -32.973 -6.052 1.00 48.92 201 ASP A C 1
ATOM 631 O O . ASP A 1 104 ? 34.910 -33.504 -4.940 1.00 56.86 201 ASP A O 1
ATOM 636 N N . ARG A 1 105 ? 36.012 -32.230 -6.420 1.00 45.13 202 ARG A N 1
ATOM 637 C CA . ARG A 1 105 ? 37.030 -31.901 -5.433 1.00 50.01 202 ARG A CA 1
ATOM 638 C C . ARG A 1 105 ? 36.471 -30.966 -4.371 1.00 54.41 202 ARG A C 1
ATOM 639 O O . ARG A 1 105 ? 36.755 -31.124 -3.177 1.00 55.46 202 ARG A O 1
ATOM 647 N N . PHE A 1 106 ? 35.657 -30.006 -4.788 1.00 56.98 203 PHE A N 1
ATOM 648 C CA . PHE A 1 106 ? 35.154 -28.945 -3.929 1.00 57.14 203 PHE A CA 1
ATOM 649 C C . PHE A 1 106 ? 33.688 -29.214 -3.638 1.00 60.66 203 PHE A C 1
ATOM 650 O O . PHE A 1 106 ? 32.855 -29.192 -4.551 1.00 63.13 203 PHE A O 1
ATOM 658 N N . ARG A 1 107 ? 33.382 -29.482 -2.374 1.00 60.84 204 ARG A N 1
ATOM 659 C CA . ARG A 1 107 ? 32.038 -29.842 -1.948 1.00 68.29 204 ARG A CA 1
ATOM 660 C C . ARG A 1 107 ? 31.656 -29.002 -0.740 1.00 71.60 204 ARG A C 1
ATOM 661 O O . ARG A 1 107 ? 32.412 -28.939 0.235 1.00 69.54 204 ARG A O 1
ATOM 669 N N . ASP A 1 108 ? 30.488 -28.364 -0.807 1.00 75.90 205 ASP A N 1
ATOM 670 C CA . ASP A 1 108 ? 29.931 -27.605 0.309 1.00 77.22 205 ASP A CA 1
ATOM 671 C C . ASP A 1 108 ? 30.933 -26.563 0.809 1.00 73.57 205 ASP A C 1
ATOM 672 O O . ASP A 1 108 ? 31.419 -26.611 1.942 1.00 75.45 205 ASP A O 1
ATOM 677 N N . ARG A 1 109 ? 31.250 -25.615 -0.072 1.00 70.98 206 ARG A N 1
ATOM 678 C CA . ARG A 1 109 ? 32.283 -24.636 0.232 1.00 71.13 206 ARG A CA 1
ATOM 679 C C . ARG A 1 109 ? 32.011 -23.319 -0.481 1.00 70.79 206 ARG A C 1
ATOM 680 O O . ARG A 1 109 ? 31.395 -23.288 -1.552 1.00 68.90 206 ARG A O 1
ATOM 688 N N . VAL A 1 110 ? 32.490 -22.233 0.133 1.00 69.83 207 VAL A N 1
ATOM 689 C CA . VAL A 1 110 ? 32.602 -20.946 -0.543 1.00 66.98 207 VAL A CA 1
ATOM 690 C C . VAL A 1 110 ? 33.804 -20.983 -1.477 1.00 62.33 207 VAL A C 1
ATOM 691 O O . VAL A 1 110 ? 34.912 -21.364 -1.077 1.00 57.63 207 VAL A O 1
ATOM 695 N N . MET A 1 111 ? 33.600 -20.567 -2.721 1.00 64.27 208 MET A N 1
ATOM 696 C CA . MET A 1 111 ? 34.580 -20.771 -3.779 1.00 62.36 208 MET A CA 1
ATOM 697 C C . MET A 1 111 ? 35.340 -19.486 -4.085 1.00 62.31 208 MET A C 1
ATOM 698 O O . MET A 1 111 ? 34.736 -18.426 -4.273 1.00 63.93 208 MET A O 1
ATOM 703 N N . PHE A 1 112 ? 36.664 -19.603 -4.167 1.00 52.18 209 PHE A N 1
ATOM 704 C CA . PHE A 1 112 ? 37.563 -18.512 -4.529 1.00 47.79 209 PHE A CA 1
ATOM 705 C C . PHE A 1 112 ? 38.275 -18.871 -5.824 1.00 49.13 209 PHE A C 1
ATOM 706 O O . PHE A 1 112 ? 39.314 -19.549 -5.802 1.00 49.43 209 PHE A O 1
ATOM 714 N N . PRO A 1 113 ? 37.762 -18.453 -6.973 1.00 51.87 210 PRO A N 1
ATOM 715 C CA . PRO A 1 113 ? 38.502 -18.684 -8.216 1.00 55.15 210 PRO A CA 1
ATOM 716 C C . PRO A 1 113 ? 39.800 -17.892 -8.224 1.00 51.89 210 PRO A C 1
ATOM 717 O O . PRO A 1 113 ? 39.903 -16.807 -7.638 1.00 47.89 210 PRO A O 1
ATOM 721 N N . ILE A 1 114 ? 40.808 -18.481 -8.868 1.00 51.54 211 ILE A N 1
ATOM 722 C CA . ILE A 1 114 ? 42.150 -17.918 -8.978 1.00 49.12 211 ILE A CA 1
ATOM 723 C C . ILE A 1 114 ? 42.397 -17.594 -10.444 1.00 57.89 211 ILE A C 1
ATOM 724 O O . ILE A 1 114 ? 42.199 -18.454 -11.315 1.00 66.34 211 ILE A O 1
ATOM 729 N N . ARG A 1 115 ? 42.816 -16.362 -10.726 1.00 56.98 212 ARG A N 1
ATOM 730 C CA . ARG A 1 115 ? 43.028 -15.926 -12.099 1.00 57.29 212 ARG A CA 1
ATOM 731 C C . ARG A 1 115 ? 44.504 -15.638 -12.359 1.00 57.39 212 ARG A C 1
ATOM 732 O O . ARG A 1 115 ? 45.245 -15.235 -11.460 1.00 56.28 212 ARG A O 1
ATOM 740 N N . ASP A 1 116 ? 44.926 -15.871 -13.601 1.00 55.58 213 ASP A N 1
ATOM 741 C CA . ASP A 1 116 ? 46.269 -15.539 -14.047 1.00 57.37 213 ASP A CA 1
ATOM 742 C C . ASP A 1 116 ? 46.330 -14.085 -14.542 1.00 64.16 213 ASP A C 1
ATOM 743 O O . ASP A 1 116 ? 45.343 -13.340 -14.500 1.00 61.35 213 ASP A O 1
ATOM 748 N N . SER A 1 117 ? 47.507 -13.694 -15.054 1.00 65.12 214 SER A N 1
ATOM 749 C CA . SER A 1 117 ? 47.724 -12.340 -15.571 1.00 61.51 214 SER A CA 1
ATOM 750 C C . SER A 1 117 ? 46.597 -11.878 -16.480 1.00 68.12 214 SER A C 1
ATOM 751 O O . SER A 1 117 ? 46.152 -10.728 -16.396 1.00 77.34 214 SER A O 1
ATOM 754 N N . ARG A 1 118 ? 46.133 -12.748 -17.369 1.00 69.56 215 ARG A N 1
ATOM 755 C CA . ARG A 1 118 ? 45.155 -12.358 -18.376 1.00 74.74 215 ARG A CA 1
ATOM 756 C C . ARG A 1 118 ? 43.717 -12.452 -17.875 1.00 79.86 215 ARG A C 1
ATOM 757 O O . ARG A 1 118 ? 42.785 -12.245 -18.661 1.00 86.40 215 ARG A O 1
ATOM 759 N N . GLY A 1 119 ? 43.515 -12.755 -16.594 1.00 75.08 216 GLY A N 1
ATOM 760 C CA . GLY A 1 119 ? 42.177 -12.866 -16.050 1.00 72.72 216 GLY A CA 1
ATOM 761 C C . GLY A 1 119 ? 41.523 -14.217 -16.222 1.00 67.76 216 GLY A C 1
ATOM 762 O O . GLY A 1 119 ? 40.322 -14.352 -15.947 1.00 66.07 216 GLY A O 1
ATOM 763 N N . ARG A 1 120 ? 42.267 -15.222 -16.666 1.00 61.90 217 ARG A N 1
ATOM 764 C CA . ARG A 1 120 ? 41.687 -16.539 -16.876 1.00 66.38 217 ARG A CA 1
ATOM 765 C C . ARG A 1 120 ? 41.672 -17.299 -15.562 1.00 65.66 217 ARG A C 1
ATOM 766 O O . ARG A 1 120 ? 42.673 -17.323 -14.839 1.00 66.52 217 ARG A O 1
ATOM 774 N N . ILE A 1 121 ? 40.521 -17.891 -15.240 1.00 61.64 218 ILE A N 1
ATOM 775 C CA . ILE A 1 121 ? 40.424 -18.777 -14.086 1.00 61.16 218 ILE A CA 1
ATOM 776 C C . ILE A 1 121 ? 41.333 -19.973 -14.316 1.00 59.28 218 ILE A C 1
ATOM 777 O O . ILE A 1 121 ? 41.187 -20.700 -15.304 1.00 58.95 218 ILE A O 1
ATOM 782 N N . ILE A 1 122 ? 42.288 -20.180 -13.416 1.00 58.09 219 ILE A N 1
ATOM 783 C CA . ILE A 1 122 ? 43.225 -21.291 -13.542 1.00 54.33 219 ILE A CA 1
ATOM 784 C C . ILE A 1 122 ? 43.096 -22.304 -12.419 1.00 51.22 219 ILE A C 1
ATOM 785 O O . ILE A 1 122 ? 43.720 -23.373 -12.505 1.00 53.90 219 ILE A O 1
ATOM 790 N N . ALA A 1 123 ? 42.335 -22.002 -11.363 1.00 47.68 220 ALA A N 1
ATOM 791 C CA . ALA A 1 123 ? 42.233 -22.885 -10.205 1.00 46.58 220 ALA A CA 1
ATOM 792 C C . ALA A 1 123 ? 41.243 -22.317 -9.204 1.00 52.85 220 ALA A C 1
ATOM 793 O O . ALA A 1 123 ? 40.635 -21.272 -9.456 1.00 52.27 220 ALA A O 1
ATOM 795 N N . PHE A 1 124 ? 41.110 -22.976 -8.053 1.00 51.21 221 PHE A N 1
ATOM 796 C CA . PHE A 1 124 ? 40.111 -22.608 -7.062 1.00 46.49 221 PHE A CA 1
ATOM 797 C C . PHE A 1 124 ? 40.663 -22.840 -5.668 1.00 53.70 221 PHE A C 1
ATOM 798 O O . PHE A 1 124 ? 41.449 -23.762 -5.431 1.00 47.72 221 PHE A O 1
ATOM 806 N N . GLY A 1 125 ? 40.240 -21.978 -4.753 1.00 57.81 222 GLY A N 1
ATOM 807 C CA . GLY A 1 125 ? 40.307 -22.260 -3.336 1.00 54.47 222 GLY A CA 1
ATOM 808 C C . GLY A 1 125 ? 38.889 -22.392 -2.819 1.00 55.90 222 GLY A C 1
ATOM 809 O O . GLY A 1 125 ? 37.945 -21.863 -3.411 1.00 57.17 222 GLY A O 1
ATOM 810 N N . GLY A 1 126 ? 38.737 -23.113 -1.721 1.00 54.48 223 GLY A N 1
ATOM 811 C CA . GLY A 1 126 ? 37.409 -23.278 -1.164 1.00 56.59 223 GLY A CA 1
ATOM 812 C C . GLY A 1 126 ? 37.413 -23.354 0.342 1.00 59.54 223 GLY A C 1
ATOM 813 O O . GLY A 1 126 ? 38.229 -24.075 0.928 1.00 60.58 223 GLY A O 1
ATOM 814 N N . ARG A 1 127 ? 36.511 -22.617 0.982 1.00 59.01 224 ARG A N 1
ATOM 815 C CA . ARG A 1 127 ? 36.382 -22.637 2.433 1.00 61.68 224 ARG A CA 1
ATOM 816 C C . ARG A 1 127 ? 35.158 -23.453 2.811 1.00 64.62 224 ARG A C 1
ATOM 817 O O . ARG A 1 127 ? 34.073 -23.242 2.260 1.00 68.05 224 ARG A O 1
ATOM 825 N N . VAL A 1 128 ? 35.328 -24.365 3.769 1.00 62.42 225 VAL A N 1
ATOM 826 C CA . VAL A 1 128 ? 34.251 -25.279 4.123 1.00 72.54 225 VAL A CA 1
ATOM 827 C C . VAL A 1 128 ? 33.123 -24.509 4.800 1.00 77.49 225 VAL A C 1
ATOM 828 O O . VAL A 1 128 ? 33.357 -23.568 5.570 1.00 80.23 225 VAL A O 1
ATOM 832 N N . LEU A 1 129 ? 31.887 -24.877 4.469 1.00 80.80 226 LEU A N 1
ATOM 833 C CA . LEU A 1 129 ? 30.696 -24.373 5.137 1.00 84.18 226 LEU A CA 1
ATOM 834 C C . LEU A 1 129 ? 30.096 -25.404 6.081 1.00 93.29 226 LEU A C 1
ATOM 835 O O . LEU A 1 129 ? 28.984 -25.207 6.578 1.00 100.80 226 LEU A O 1
ATOM 840 N N . GLY A 1 130 ? 30.798 -26.507 6.316 1.00 94.80 227 GLY A N 1
ATOM 841 C CA . GLY A 1 130 ? 30.372 -27.544 7.225 1.00 103.22 227 GLY A CA 1
ATOM 842 C C . GLY A 1 130 ? 31.483 -27.904 8.192 1.00 111.10 227 GLY A C 1
ATOM 843 O O . GLY A 1 130 ? 32.324 -27.073 8.555 1.00 105.02 227 GLY A O 1
ATOM 844 N N . ASP A 1 131 ? 31.477 -29.171 8.604 1.00 127.97 228 ASP A N 1
ATOM 845 C CA . ASP A 1 131 ? 32.452 -29.684 9.552 1.00 132.80 228 ASP A CA 1
ATOM 846 C C . ASP A 1 131 ? 33.487 -30.604 8.923 1.00 129.41 228 ASP A C 1
ATOM 847 O O . ASP A 1 131 ? 34.439 -30.992 9.609 1.00 135.10 228 ASP A O 1
ATOM 852 N N . ASP A 1 132 ? 33.334 -30.970 7.654 1.00 119.24 229 ASP A N 1
ATOM 853 C CA . ASP A 1 132 ? 34.385 -31.722 6.992 1.00 111.07 229 ASP A CA 1
ATOM 854 C C . ASP A 1 132 ? 35.648 -30.873 6.931 1.00 107.26 229 ASP A C 1
ATOM 855 O O . ASP A 1 132 ? 35.584 -29.651 6.774 1.00 107.76 229 ASP A O 1
ATOM 857 N N . LYS A 1 133 ? 36.794 -31.519 7.103 1.00 102.14 230 LYS A N 1
ATOM 858 C CA . LYS A 1 133 ? 38.086 -30.876 6.934 1.00 94.76 230 LYS A CA 1
ATOM 859 C C . LYS A 1 133 ? 38.604 -31.134 5.524 1.00 91.09 230 LYS A C 1
ATOM 860 O O . LYS A 1 133 ? 38.102 -32.024 4.828 1.00 95.07 230 LYS A O 1
ATOM 862 N N . PRO A 1 134 ? 39.594 -30.350 5.039 1.00 79.16 231 PRO A N 1
ATOM 863 C CA . PRO A 1 134 ? 40.262 -29.165 5.599 1.00 73.98 231 PRO A CA 1
ATOM 864 C C . PRO A 1 134 ? 39.454 -27.890 5.404 1.00 75.18 231 PRO A C 1
ATOM 865 O O . PRO A 1 134 ? 38.751 -27.777 4.400 1.00 75.65 231 PRO A O 1
ATOM 869 N N . LYS A 1 135 ? 39.568 -26.947 6.348 1.00 72.41 232 LYS A N 1
ATOM 870 C CA . LYS A 1 135 ? 38.777 -25.724 6.274 1.00 64.96 232 LYS A CA 1
ATOM 871 C C . LYS A 1 135 ? 39.052 -24.974 4.977 1.00 63.52 232 LYS A C 1
ATOM 872 O O . LYS A 1 135 ? 38.127 -24.437 4.354 1.00 67.48 232 LYS A O 1
ATOM 874 N N . TYR A 1 136 ? 40.310 -24.941 4.545 1.00 57.07 233 TYR A N 1
ATOM 875 C CA . TYR A 1 136 ? 40.682 -24.386 3.252 1.00 53.90 233 TYR A CA 1
ATOM 876 C C . TYR A 1 136 ? 41.290 -25.488 2.409 1.00 57.00 233 TYR A C 1
ATOM 877 O O . TYR A 1 136 ? 42.207 -26.184 2.858 1.00 60.62 233 TYR A O 1
ATOM 886 N N . LEU A 1 137 ? 40.750 -25.657 1.201 1.00 58.39 234 LEU A N 1
ATOM 887 C CA . LEU A 1 137 ? 41.225 -26.628 0.225 1.00 50.29 234 LEU A CA 1
ATOM 888 C C . LEU A 1 137 ? 41.706 -25.873 -1.005 1.00 51.81 234 LEU A C 1
ATOM 889 O O . LEU A 1 137 ? 40.939 -25.101 -1.594 1.00 51.92 234 LEU A O 1
ATOM 894 N N . ASN A 1 138 ? 42.970 -26.081 -1.382 1.00 52.28 235 ASN A N 1
ATOM 895 C CA . ASN A 1 138 ? 43.518 -25.561 -2.629 1.00 46.91 235 ASN A CA 1
ATOM 896 C C . ASN A 1 138 ? 43.312 -26.566 -3.763 1.00 51.81 235 ASN A C 1
ATOM 897 O O . ASN A 1 138 ? 43.002 -27.737 -3.543 1.00 53.58 235 ASN A O 1
ATOM 902 N N . SER A 1 139 ? 43.503 -26.091 -4.993 1.00 50.86 236 SER A N 1
ATOM 903 C CA . SER A 1 139 ? 43.625 -26.984 -6.131 1.00 42.24 236 SER A CA 1
ATOM 904 C C . SER A 1 139 ? 44.989 -27.667 -6.104 1.00 44.78 236 SER A C 1
ATOM 905 O O . SER A 1 139 ? 45.952 -27.122 -5.557 1.00 48.65 236 SER A O 1
ATOM 908 N N . PRO A 1 140 ? 45.106 -28.846 -6.701 1.00 44.42 237 PRO A N 1
ATOM 909 C CA . PRO A 1 140 ? 46.432 -29.434 -6.894 1.00 43.96 237 PRO A CA 1
ATOM 910 C C . PRO A 1 140 ? 47.168 -28.679 -7.991 1.00 46.03 237 PRO A C 1
ATOM 911 O O . PRO A 1 140 ? 46.610 -27.830 -8.685 1.00 44.89 237 PRO A O 1
ATOM 915 N N . GLU A 1 141 ? 48.451 -28.987 -8.129 1.00 49.56 238 GLU A N 1
ATOM 916 C CA . GLU A 1 141 ? 49.199 -28.559 -9.302 1.00 41.70 238 GLU A CA 1
ATOM 917 C C . GLU A 1 141 ? 48.544 -29.097 -10.570 1.00 47.71 238 GLU A C 1
ATOM 918 O O . GLU A 1 141 ? 48.210 -30.283 -10.654 1.00 49.81 238 GLU A O 1
ATOM 924 N N . THR A 1 142 ? 48.334 -28.229 -11.548 1.00 47.76 239 THR A N 1
ATOM 925 C CA . THR A 1 142 ? 47.800 -28.605 -12.848 1.00 47.49 239 THR A CA 1
ATOM 926 C C . THR A 1 142 ? 48.633 -27.959 -13.942 1.00 53.32 239 THR A C 1
ATOM 927 O O . THR A 1 142 ? 49.498 -27.122 -13.668 1.00 48.99 239 THR A O 1
ATOM 931 N N . PRO A 1 143 ? 48.406 -28.328 -15.207 1.00 57.53 240 PRO A N 1
ATOM 932 C CA . PRO A 1 143 ? 49.185 -27.697 -16.288 1.00 56.24 240 PRO A CA 1
ATOM 933 C C . PRO A 1 143 ? 48.935 -26.210 -16.458 1.00 59.97 240 PRO A C 1
ATOM 934 O O . PRO A 1 143 ? 49.750 -25.545 -17.104 1.00 60.70 240 PRO A O 1
ATOM 938 N N . VAL A 1 144 ? 47.861 -25.652 -15.900 1.00 57.38 241 VAL A N 1
ATOM 939 C CA . VAL A 1 144 ? 47.635 -24.214 -15.974 1.00 51.13 241 VAL A CA 1
ATOM 940 C C . VAL A 1 144 ? 47.778 -23.531 -14.628 1.00 54.57 241 VAL A C 1
ATOM 941 O O . VAL A 1 144 ? 47.665 -22.293 -14.556 1.00 55.23 241 VAL A O 1
ATOM 945 N N . PHE A 1 145 ? 48.010 -24.285 -13.556 1.00 49.50 242 PHE A N 1
ATOM 946 C CA . PHE A 1 145 ? 48.121 -23.723 -12.215 1.00 49.13 242 PHE A CA 1
ATOM 947 C C . PHE A 1 145 ? 49.381 -24.261 -11.558 1.00 52.08 242 PHE A C 1
ATOM 948 O O . PHE A 1 145 ? 49.458 -25.453 -11.247 1.00 53.71 242 PHE A O 1
ATOM 956 N N . HIS A 1 146 ? 50.361 -23.388 -11.341 1.00 51.76 243 HIS A N 1
ATOM 957 C CA . HIS A 1 146 ? 51.559 -23.734 -10.584 1.00 56.19 243 HIS A CA 1
ATOM 958 C C . HIS A 1 146 ? 51.634 -22.858 -9.339 1.00 53.41 243 HIS A C 1
ATOM 959 O O . HIS A 1 146 ? 51.710 -21.628 -9.438 1.00 58.91 243 HIS A O 1
ATOM 966 N N . LYS A 1 147 ? 51.591 -23.496 -8.170 1.00 44.70 244 LYS A N 1
ATOM 967 C CA . LYS A 1 147 ? 51.505 -22.755 -6.918 1.00 53.73 244 LYS A CA 1
ATOM 968 C C . LYS A 1 147 ? 52.728 -21.881 -6.680 1.00 52.38 244 LYS A C 1
ATOM 969 O O . LYS A 1 147 ? 52.630 -20.870 -5.980 1.00 52.68 244 LYS A O 1
ATOM 975 N N . GLY A 1 148 ? 53.881 -22.250 -7.237 1.00 49.31 245 GLY A N 1
ATOM 976 C CA . GLY A 1 148 ? 55.096 -21.480 -7.070 1.00 46.76 245 GLY A CA 1
ATOM 977 C C . GLY A 1 148 ? 55.266 -20.320 -8.024 1.00 51.70 245 GLY A C 1
ATOM 978 O O . GLY A 1 148 ? 56.259 -19.589 -7.944 1.00 49.92 245 GLY A O 1
ATOM 979 N N . GLN A 1 149 ? 54.329 -20.143 -8.952 1.00 50.34 246 GLN A N 1
ATOM 980 C CA . GLN A 1 149 ? 54.359 -19.039 -9.892 1.00 56.72 246 GLN A CA 1
ATOM 981 C C . GLN A 1 149 ? 53.209 -18.069 -9.705 1.00 54.06 246 GLN A C 1
ATOM 982 O O . GLN A 1 149 ? 53.358 -16.892 -10.036 1.00 57.60 246 GLN A O 1
ATOM 988 N N . GLU A 1 150 ? 52.086 -18.531 -9.170 1.00 52.30 247 GLU A N 1
ATOM 989 C CA . GLU A 1 150 ? 50.875 -17.739 -9.055 1.00 48.16 247 GLU A CA 1
ATOM 990 C C . GLU A 1 150 ? 50.741 -17.165 -7.656 1.00 44.90 247 GLU A C 1
ATOM 991 O O . GLU A 1 150 ? 51.254 -17.718 -6.681 1.00 51.52 247 GLU A O 1
ATOM 997 N N . LEU A 1 151 ? 50.040 -16.044 -7.573 1.00 40.73 248 LEU A N 1
ATOM 998 C CA . LEU A 1 151 ? 49.708 -15.410 -6.308 1.00 41.76 248 LEU A CA 1
ATOM 999 C C . LEU A 1 151 ? 48.231 -15.078 -6.329 1.00 45.13 248 LEU A C 1
ATOM 1000 O O . LEU A 1 151 ? 47.775 -14.367 -7.223 1.00 45.13 248 LEU A O 1
ATOM 1005 N N . TYR A 1 152 ? 47.485 -15.581 -5.354 1.00 46.06 249 TYR A N 1
ATOM 1006 C CA . TYR A 1 152 ? 46.079 -15.222 -5.262 1.00 43.21 249 TYR A CA 1
ATOM 1007 C C . TYR A 1 152 ? 45.919 -13.720 -5.081 1.00 46.74 249 TYR A C 1
ATOM 1008 O O . TYR A 1 152 ? 46.530 -13.121 -4.190 1.00 48.38 249 TYR A O 1
ATOM 1017 N N . GLY A 1 153 ? 45.085 -13.118 -5.923 1.00 45.18 250 GLY A N 1
ATOM 1018 C CA . GLY A 1 153 ? 44.738 -11.720 -5.807 1.00 43.37 250 GLY A CA 1
ATOM 1019 C C . GLY A 1 153 ? 45.621 -10.786 -6.590 1.00 46.65 250 GLY A C 1
ATOM 1020 O O . GLY A 1 153 ? 45.399 -9.570 -6.549 1.00 55.19 250 GLY A O 1
ATOM 1021 N N . LEU A 1 154 ? 46.637 -11.310 -7.274 1.00 48.32 251 LEU A N 1
ATOM 1022 C CA . LEU A 1 154 ? 47.527 -10.460 -8.056 1.00 47.95 251 LEU A CA 1
ATOM 1023 C C . LEU A 1 154 ? 46.785 -9.821 -9.219 1.00 50.89 251 LEU A C 1
ATOM 1024 O O . LEU A 1 154 ? 46.981 -8.638 -9.520 1.00 57.87 251 LEU A O 1
ATOM 1029 N N . TYR A 1 155 ? 45.920 -10.589 -9.880 1.00 48.89 252 TYR A N 1
ATOM 1030 C CA . TYR A 1 155 ? 45.099 -10.032 -10.948 1.00 53.25 252 TYR A CA 1
ATOM 1031 C C . TYR A 1 155 ? 44.200 -8.917 -10.430 1.00 55.27 252 TYR A C 1
ATOM 1032 O O . TYR A 1 155 ? 44.097 -7.851 -11.043 1.00 64.39 252 TYR A O 1
ATOM 1041 N N . GLU A 1 156 ? 43.537 -9.146 -9.298 1.00 55.88 253 GLU A N 1
ATOM 1042 C CA . GLU A 1 156 ? 42.576 -8.171 -8.799 1.00 55.44 253 GLU A CA 1
ATOM 1043 C C . GLU A 1 156 ? 43.271 -6.894 -8.346 1.00 57.27 253 GLU A C 1
ATOM 1044 O O . GLU A 1 156 ? 42.731 -5.794 -8.518 1.00 61.31 253 GLU A O 1
ATOM 1050 N N . ALA A 1 157 ? 44.477 -7.016 -7.782 1.00 51.64 254 ALA A N 1
ATOM 1051 C CA . ALA A 1 157 ? 45.209 -5.828 -7.357 1.00 50.19 254 ALA A CA 1
ATOM 1052 C C . ALA A 1 157 ? 45.671 -5.007 -8.550 1.00 58.68 254 ALA A C 1
ATOM 1053 O O . ALA A 1 157 ? 45.615 -3.772 -8.517 1.00 66.42 254 ALA A O 1
ATOM 1055 N N . ARG A 1 158 ? 46.141 -5.672 -9.609 1.00 54.06 255 ARG A N 1
ATOM 1056 C CA . ARG A 1 158 ? 46.519 -4.938 -10.811 1.00 48.72 255 ARG A CA 1
ATOM 1057 C C . ARG A 1 158 ? 45.319 -4.244 -11.445 1.00 62.11 255 ARG A C 1
ATOM 1058 O O . ARG A 1 158 ? 45.472 -3.158 -12.019 1.00 68.93 255 ARG A O 1
ATOM 1066 N N . GLN A 1 159 ? 44.120 -4.837 -11.353 1.00 64.43 256 GLN A N 1
ATOM 1067 C CA . GLN A 1 159 ? 42.932 -4.160 -11.879 1.00 65.18 256 GLN A CA 1
ATOM 1068 C C . GLN A 1 159 ? 42.635 -2.883 -11.101 1.00 64.92 256 GLN A C 1
ATOM 1069 O O . GLN A 1 159 ? 42.303 -1.853 -11.696 1.00 70.54 256 GLN A O 1
ATOM 1075 N N . LYS A 1 160 ? 42.747 -2.940 -9.768 1.00 65.47 257 LYS A N 1
ATOM 1076 C CA . LYS A 1 160 ? 42.380 -1.806 -8.926 1.00 74.76 257 LYS A CA 1
ATOM 1077 C C . LYS A 1 160 ? 43.356 -0.644 -9.077 1.00 85.88 257 LYS A C 1
ATOM 1078 O O . LYS A 1 160 ? 42.953 0.515 -8.936 1.00 98.27 257 LYS A O 1
ATOM 1080 N N . ASN A 1 161 ? 44.630 -0.921 -9.359 1.00 86.06 258 ASN A N 1
ATOM 1081 C CA . ASN A 1 161 ? 45.618 0.139 -9.545 1.00 88.37 258 ASN A CA 1
ATOM 1082 C C . ASN A 1 161 ? 46.661 -0.315 -10.556 1.00 90.63 258 ASN A C 1
ATOM 1083 O O . ASN A 1 161 ? 47.331 -1.333 -10.352 1.00 84.02 258 ASN A O 1
ATOM 1088 N N . ARG A 1 162 ? 46.804 0.456 -11.637 1.00 99.21 259 ARG A N 1
ATOM 1089 C CA . ARG A 1 162 ? 47.781 0.140 -12.672 1.00 103.38 259 ARG A CA 1
ATOM 1090 C C . ARG A 1 162 ? 49.201 0.538 -12.271 1.00 105.09 259 ARG A C 1
ATOM 1091 O O . ARG A 1 162 ? 50.158 -0.139 -12.662 1.00 108.84 259 ARG A O 1
ATOM 1093 N N . ASP A 1 163 ? 49.358 1.618 -11.510 1.00 101.26 260 ASP A N 1
ATOM 1094 C CA . ASP A 1 163 ? 50.664 2.075 -11.034 1.00 90.12 260 ASP A CA 1
ATOM 1095 C C . ASP A 1 163 ? 50.771 1.816 -9.533 1.00 79.34 260 ASP A C 1
ATOM 1096 O O . ASP A 1 163 ? 50.699 2.735 -8.711 1.00 81.77 260 ASP A O 1
ATOM 1098 N N . LEU A 1 164 ? 50.938 0.539 -9.178 1.00 66.69 261 LEU A N 1
ATOM 1099 C CA . LEU A 1 164 ? 51.145 0.149 -7.789 1.00 56.69 261 LEU A CA 1
ATOM 1100 C C . LEU A 1 164 ? 52.571 0.449 -7.346 1.00 57.83 261 LEU A C 1
ATOM 1101 O O . LEU A 1 164 ? 53.530 0.183 -8.076 1.00 64.11 261 LEU A O 1
ATOM 1106 N N . ASP A 1 165 ? 52.702 1.008 -6.141 1.00 53.27 262 ASP A N 1
ATOM 1107 C CA . ASP A 1 165 ? 53.995 1.270 -5.521 1.00 56.49 262 ASP A CA 1
ATOM 1108 C C . ASP A 1 165 ? 54.483 0.102 -4.674 1.00 56.86 262 ASP A C 1
ATOM 1109 O O . ASP A 1 165 ? 55.693 -0.067 -4.485 1.00 58.81 262 ASP A O 1
ATOM 1114 N N . GLU A 1 166 ? 53.562 -0.698 -4.155 1.00 46.97 263 GLU A N 1
ATOM 1115 C CA . GLU A 1 166 ? 53.883 -1.688 -3.147 1.00 48.21 263 GLU A CA 1
ATOM 1116 C C . GLU A 1 166 ? 52.860 -2.801 -3.244 1.00 41.94 263 GLU A C 1
ATOM 1117 O O . GLU A 1 166 ? 51.693 -2.545 -3.543 1.00 40.12 263 GLU A O 1
ATOM 1123 N N . ILE A 1 167 ? 53.306 -4.023 -2.985 1.00 40.41 264 ILE A N 1
ATOM 1124 C CA . ILE A 1 167 ? 52.434 -5.181 -2.869 1.00 42.97 264 ILE A CA 1
ATOM 1125 C C . ILE A 1 167 ? 52.626 -5.791 -1.488 1.00 40.74 264 ILE A C 1
ATOM 1126 O O . ILE A 1 167 ? 53.764 -5.954 -1.025 1.00 37.28 264 ILE A O 1
ATOM 1131 N N . MET A 1 168 ? 51.517 -6.149 -0.846 1.00 36.80 265 MET A N 1
ATOM 1132 C CA . MET A 1 168 ? 51.538 -6.825 0.446 1.00 36.46 265 MET A CA 1
ATOM 1133 C C . MET A 1 168 ? 51.287 -8.318 0.242 1.00 40.66 265 MET A C 1
ATOM 1134 O O . MET A 1 168 ? 50.291 -8.705 -0.374 1.00 42.98 265 MET A O 1
ATOM 1139 N N . VAL A 1 169 ? 52.186 -9.154 0.752 1.00 32.02 266 VAL A N 1
ATOM 1140 C CA . VAL A 1 169 ? 52.054 -10.604 0.648 1.00 39.25 266 VAL A CA 1
ATOM 1141 C C . VAL A 1 169 ? 51.575 -11.167 1.987 1.00 40.13 266 VAL A C 1
ATOM 1142 O O . VAL A 1 169 ? 52.162 -10.892 3.043 1.00 37.24 266 VAL A O 1
ATOM 1146 N N . VAL A 1 170 ? 50.497 -11.939 1.938 1.00 38.03 267 VAL A N 1
ATOM 1147 C CA . VAL A 1 170 ? 49.882 -12.561 3.088 1.00 40.30 267 VAL A CA 1
ATOM 1148 C C . VAL A 1 170 ? 49.720 -14.047 2.787 1.00 43.50 267 VAL A C 1
ATOM 1149 O O . VAL A 1 170 ? 50.068 -14.525 1.709 1.00 45.30 267 VAL A O 1
ATOM 1153 N N . GLU A 1 171 ? 49.154 -14.773 3.742 1.00 50.82 268 GLU A N 1
ATOM 1154 C CA . GLU A 1 171 ? 49.202 -16.224 3.664 1.00 53.12 268 GLU A CA 1
ATOM 1155 C C . GLU A 1 171 ? 47.938 -16.876 3.100 1.00 49.69 268 GLU A C 1
ATOM 1156 O O . GLU A 1 171 ? 48.047 -17.962 2.524 1.00 56.01 268 GLU A O 1
ATOM 1162 N N . GLY A 1 172 ? 46.753 -16.249 3.195 1.00 47.03 269 GLY A N 1
ATOM 1163 C CA . GLY A 1 172 ? 45.527 -16.944 2.850 1.00 47.91 269 GLY A CA 1
ATOM 1164 C C . GLY A 1 172 ? 44.563 -16.124 2.011 1.00 50.61 269 GLY A C 1
ATOM 1165 O O . GLY A 1 172 ? 44.678 -14.903 1.890 1.00 50.70 269 GLY A O 1
ATOM 1166 N N . TYR A 1 173 ? 43.579 -16.840 1.456 1.00 53.97 270 TYR A N 1
ATOM 1167 C CA . TYR A 1 173 ? 42.534 -16.237 0.631 1.00 51.03 270 TYR A CA 1
ATOM 1168 C C . TYR A 1 173 ? 41.789 -15.155 1.384 1.00 48.89 270 TYR A C 1
ATOM 1169 O O . TYR A 1 173 ? 41.564 -14.060 0.857 1.00 54.38 270 TYR A O 1
ATOM 1178 N N . MET A 1 174 ? 41.335 -15.471 2.597 1.00 50.03 271 MET A N 1
ATOM 1179 C CA . MET A 1 174 ? 40.507 -14.519 3.324 1.00 54.95 271 MET A CA 1
ATOM 1180 C C . MET A 1 174 ? 41.318 -13.332 3.822 1.00 55.38 271 MET A C 1
ATOM 1181 O O . MET A 1 174 ? 40.759 -12.245 4.001 1.00 59.91 271 MET A O 1
ATOM 1186 N N . ASP A 1 175 ? 42.626 -13.500 4.041 1.00 49.31 272 ASP A N 1
ATOM 1187 C CA . ASP A 1 175 ? 43.452 -12.334 4.340 1.00 50.41 272 ASP A CA 1
ATOM 1188 C C . ASP A 1 175 ? 43.350 -11.305 3.216 1.00 51.88 272 ASP A C 1
ATOM 1189 O O . ASP A 1 175 ? 43.072 -10.128 3.461 1.00 53.62 272 ASP A O 1
ATOM 1194 N N . VAL A 1 176 ? 43.541 -11.744 1.969 1.00 52.00 273 VAL A N 1
ATOM 1195 C CA . VAL A 1 176 ? 43.411 -10.843 0.829 1.00 45.95 273 VAL A CA 1
ATOM 1196 C C . VAL A 1 176 ? 42.021 -10.220 0.799 1.00 54.21 273 VAL A C 1
ATOM 1197 O O . VAL A 1 176 ? 41.867 -9.002 0.638 1.00 55.59 273 VAL A O 1
ATOM 1201 N N . ILE A 1 177 ? 40.985 -11.046 0.943 1.00 55.48 274 ILE A N 1
ATOM 1202 C CA . ILE A 1 177 ? 39.623 -10.547 0.795 1.00 60.08 274 ILE A CA 1
ATOM 1203 C C . ILE A 1 177 ? 39.249 -9.641 1.963 1.00 55.23 274 ILE A C 1
ATOM 1204 O O . ILE A 1 177 ? 38.675 -8.563 1.767 1.00 54.74 274 ILE A O 1
ATOM 1209 N N . ALA A 1 178 ? 39.588 -10.041 3.190 1.00 50.62 275 ALA A N 1
ATOM 1210 C CA . ALA A 1 178 ? 39.304 -9.192 4.344 1.00 53.51 275 ALA A CA 1
ATOM 1211 C C . ALA A 1 178 ? 39.978 -7.831 4.208 1.00 50.31 275 ALA A C 1
ATOM 1212 O O . ALA A 1 178 ? 39.350 -6.793 4.438 1.00 54.14 275 ALA A O 1
ATOM 1214 N N . LEU A 1 179 ? 41.259 -7.816 3.829 1.00 49.50 276 LEU A N 1
ATOM 1215 C CA . LEU A 1 179 ? 41.965 -6.546 3.649 1.00 50.49 276 LEU A CA 1
ATOM 1216 C C . LEU A 1 179 ? 41.310 -5.693 2.567 1.00 55.88 276 LEU A C 1
ATOM 1217 O O . LEU A 1 179 ? 41.137 -4.481 2.745 1.00 59.71 276 LEU A O 1
ATOM 1222 N N . ALA A 1 180 ? 40.934 -6.309 1.439 1.00 54.51 277 ALA A N 1
ATOM 1223 C CA . ALA A 1 180 ? 40.293 -5.567 0.356 1.00 55.25 277 ALA A CA 1
ATOM 1224 C C . ALA A 1 180 ? 38.991 -4.936 0.822 1.00 57.56 277 ALA A C 1
ATOM 1225 O O . ALA A 1 180 ? 38.666 -3.806 0.444 1.00 55.01 277 ALA A O 1
ATOM 1227 N N . GLN A 1 181 ? 38.235 -5.657 1.646 1.00 60.77 278 GLN A N 1
ATOM 1228 C CA . GLN A 1 181 ? 36.990 -5.134 2.181 1.00 63.79 278 GLN A CA 1
ATOM 1229 C C . GLN A 1 181 ? 37.224 -3.944 3.106 1.00 62.73 278 GLN A C 1
ATOM 1230 O O . GLN A 1 181 ? 36.351 -3.082 3.221 1.00 69.19 278 GLN A O 1
ATOM 1236 N N . GLN A 1 182 ? 38.390 -3.869 3.739 1.00 61.23 279 GLN A N 1
ATOM 1237 C CA . GLN A 1 182 ? 38.782 -2.755 4.592 1.00 64.46 279 GLN A CA 1
ATOM 1238 C C . GLN A 1 182 ? 39.554 -1.666 3.849 1.00 63.79 279 GLN A C 1
ATOM 1239 O O . GLN A 1 182 ? 40.128 -0.789 4.491 1.00 67.50 279 GLN A O 1
ATOM 1245 N N . GLY A 1 183 ? 39.607 -1.702 2.525 1.00 58.69 280 GLY A N 1
ATOM 1246 C CA . GLY A 1 183 ? 40.290 -0.650 1.803 1.00 54.19 280 GLY A CA 1
ATOM 1247 C C . GLY A 1 183 ? 41.755 -0.894 1.523 1.00 53.36 280 GLY A C 1
ATOM 1248 O O . GLY A 1 183 ? 42.411 -0.016 0.951 1.00 55.33 280 GLY A O 1
ATOM 1249 N N . ILE A 1 184 ? 42.294 -2.049 1.898 1.00 44.73 281 ILE A N 1
ATOM 1250 C CA . ILE A 1 184 ? 43.682 -2.394 1.616 1.00 49.74 281 ILE A CA 1
ATOM 1251 C C . ILE A 1 184 ? 43.665 -3.360 0.432 1.00 56.05 281 ILE A C 1
ATOM 1252 O O . ILE A 1 184 ? 43.468 -4.571 0.597 1.00 56.15 281 ILE A O 1
ATOM 1257 N N . ARG A 1 185 ? 43.879 -2.822 -0.775 1.00 51.12 282 ARG A N 1
ATOM 1258 C CA . ARG A 1 185 ? 43.564 -3.518 -2.019 1.00 50.77 282 ARG A CA 1
ATOM 1259 C C . ARG A 1 185 ? 44.803 -3.917 -2.826 1.00 53.94 282 ARG A C 1
ATOM 1260 O O . ARG A 1 185 ? 44.684 -4.243 -4.015 1.00 56.66 282 ARG A O 1
ATOM 1268 N N . ASN A 1 186 ? 45.983 -3.921 -2.205 1.00 49.41 283 ASN A N 1
ATOM 1269 C CA . ASN A 1 186 ? 47.221 -4.355 -2.848 1.00 46.23 283 ASN A CA 1
ATOM 1270 C C . ASN A 1 186 ? 47.809 -5.585 -2.159 1.00 42.98 283 ASN A C 1
ATOM 1271 O O . ASN A 1 186 ? 49.030 -5.749 -2.100 1.00 44.78 283 ASN A O 1
ATOM 1276 N N . ALA A 1 187 ? 46.958 -6.447 -1.616 1.00 40.04 284 ALA A N 1
ATOM 1277 C CA . ALA A 1 187 ? 47.409 -7.668 -0.963 1.00 36.54 284 ALA A CA 1
ATOM 1278 C C . ALA A 1 187 ? 47.258 -8.862 -1.897 1.00 42.94 284 ALA A C 1
ATOM 1279 O O . ALA A 1 187 ? 46.261 -8.986 -2.610 1.00 47.28 284 ALA A O 1
ATOM 1281 N N . VAL A 1 188 ? 48.259 -9.744 -1.891 1.00 40.25 285 VAL A N 1
ATOM 1282 C CA . VAL A 1 188 ? 48.170 -11.020 -2.580 1.00 42.19 285 VAL A CA 1
ATOM 1283 C C . VAL A 1 188 ? 48.653 -12.098 -1.623 1.00 43.85 285 VAL A C 1
ATOM 1284 O O . VAL A 1 188 ? 49.301 -11.816 -0.612 1.00 46.02 285 VAL A O 1
ATOM 1288 N N . ALA A 1 189 ? 48.323 -13.349 -1.952 1.00 40.43 286 ALA A N 1
ATOM 1289 C CA . ALA A 1 189 ? 48.579 -14.476 -1.065 1.00 41.48 286 ALA A CA 1
ATOM 1290 C C . ALA A 1 189 ? 49.254 -15.614 -1.808 1.00 44.49 286 ALA A C 1
ATOM 1291 O O . ALA A 1 189 ? 48.824 -15.992 -2.903 1.00 46.60 286 ALA A O 1
ATOM 1293 N N . THR A 1 190 ? 50.301 -16.152 -1.196 1.00 42.52 287 THR A N 1
ATOM 1294 C CA . THR A 1 190 ? 50.768 -17.490 -1.503 1.00 46.05 287 THR A CA 1
ATOM 1295 C C . THR A 1 190 ? 49.670 -18.478 -1.149 1.00 48.01 287 THR A C 1
ATOM 1296 O O . THR A 1 190 ? 48.764 -18.184 -0.368 1.00 60.78 287 THR A O 1
ATOM 1300 N N . LEU A 1 191 ? 49.737 -19.662 -1.726 1.00 44.43 288 LEU A N 1
ATOM 1301 C CA . LEU A 1 191 ? 48.606 -20.566 -1.632 1.00 59.22 288 LEU A CA 1
ATOM 1302 C C . LEU A 1 191 ? 49.009 -21.794 -0.824 1.00 63.91 288 LEU A C 1
ATOM 1303 O O . LEU A 1 191 ? 49.048 -22.923 -1.321 1.00 61.35 288 LEU A O 1
ATOM 1308 N N . GLY A 1 192 ? 49.295 -21.551 0.452 1.00 64.88 289 GLY A N 1
ATOM 1309 C CA . GLY A 1 192 ? 49.831 -22.601 1.299 1.00 69.18 289 GLY A CA 1
ATOM 1310 C C . GLY A 1 192 ? 51.212 -23.051 0.886 1.00 69.00 289 GLY A C 1
ATOM 1311 O O . GLY A 1 192 ? 51.586 -24.199 1.132 1.00 78.42 289 GLY A O 1
ATOM 1312 N N . THR A 1 193 ? 51.973 -22.181 0.240 1.00 65.66 290 THR A N 1
ATOM 1313 C CA . THR A 1 193 ? 53.321 -22.493 -0.190 1.00 72.92 290 THR A CA 1
ATOM 1314 C C . THR A 1 193 ? 54.265 -21.427 0.340 1.00 71.54 290 THR A C 1
ATOM 1315 O O . THR A 1 193 ? 53.864 -20.299 0.651 1.00 67.10 290 THR A O 1
ATOM 1319 N N . ALA A 1 194 ? 55.529 -21.814 0.459 1.00 70.63 291 ALA A N 1
ATOM 1320 C CA . ALA A 1 194 ? 56.572 -20.835 0.694 1.00 64.10 291 ALA A CA 1
ATOM 1321 C C . ALA A 1 194 ? 56.663 -19.899 -0.500 1.00 55.67 291 ALA A C 1
ATOM 1322 O O . ALA A 1 194 ? 56.442 -20.293 -1.648 1.00 54.18 291 ALA A O 1
ATOM 1324 N N . THR A 1 195 ? 56.966 -18.642 -0.220 1.00 51.61 292 THR A N 1
ATOM 1325 C CA . THR A 1 195 ? 57.240 -17.700 -1.287 1.00 43.45 292 THR A CA 1
ATOM 1326 C C . THR A 1 195 ? 58.455 -18.168 -2.073 1.00 49.42 292 THR A C 1
ATOM 1327 O O . THR A 1 195 ? 59.502 -18.467 -1.493 1.00 53.04 292 THR A O 1
ATOM 1331 N N . SER A 1 196 ? 58.298 -18.281 -3.390 1.00 38.74 293 SER A N 1
ATOM 1332 C CA . SER A 1 196 ? 59.363 -18.773 -4.240 1.00 41.43 293 SER A CA 1
ATOM 1333 C C . SER A 1 196 ? 60.131 -17.600 -4.844 1.00 37.33 293 SER A C 1
ATOM 1334 O O . SER A 1 196 ? 59.691 -16.452 -4.812 1.00 42.61 293 SER A O 1
ATOM 1337 N N . GLU A 1 197 ? 61.291 -17.913 -5.422 1.00 48.02 294 GLU A N 1
ATOM 1338 C CA . GLU A 1 197 ? 62.030 -16.921 -6.194 1.00 49.59 294 GLU A CA 1
ATOM 1339 C C . GLU A 1 197 ? 61.212 -16.408 -7.373 1.00 50.44 294 GLU A C 1
ATOM 1340 O O . GLU A 1 197 ? 61.292 -15.222 -7.726 1.00 44.39 294 GLU A O 1
ATOM 1346 N N . GLU A 1 198 ? 60.438 -17.289 -8.012 1.00 44.35 295 GLU A N 1
ATOM 1347 C CA . GLU A 1 198 ? 59.608 -16.839 -9.128 1.00 41.63 295 GLU A CA 1
ATOM 1348 C C . GLU A 1 198 ? 58.548 -15.853 -8.657 1.00 45.64 295 GLU A C 1
ATOM 1349 O O . GLU A 1 198 ? 58.263 -14.863 -9.341 1.00 46.04 295 GLU A O 1
ATOM 1355 N N . HIS A 1 199 ? 57.963 -16.096 -7.481 1.00 42.13 296 HIS A N 1
ATOM 1356 C CA . HIS A 1 199 ? 57.074 -15.099 -6.895 1.00 43.40 296 HIS A CA 1
ATOM 1357 C C . HIS A 1 199 ? 57.765 -13.754 -6.793 1.00 41.53 296 HIS A C 1
ATOM 1358 O O . HIS A 1 199 ? 57.195 -12.723 -7.159 1.00 47.43 296 HIS A O 1
ATOM 1365 N N . ILE A 1 200 ? 59.000 -13.744 -6.290 1.00 42.74 297 ILE A N 1
ATOM 1366 C CA . ILE A 1 200 ? 59.684 -12.470 -6.077 1.00 43.57 297 ILE A CA 1
ATOM 1367 C C . ILE A 1 200 ? 59.964 -11.791 -7.409 1.00 41.82 297 ILE A C 1
ATOM 1368 O O . ILE A 1 200 ? 59.811 -10.568 -7.540 1.00 38.44 297 ILE A O 1
ATOM 1373 N N . LYS A 1 201 ? 60.362 -12.567 -8.421 1.00 39.11 298 LYS A N 1
ATOM 1374 C CA . LYS A 1 201 ? 60.635 -11.970 -9.724 1.00 48.46 298 LYS A CA 1
ATOM 1375 C C . LYS A 1 201 ? 59.385 -11.311 -10.305 1.00 45.89 298 LYS A C 1
ATOM 1376 O O . LYS A 1 201 ? 59.462 -10.204 -10.849 1.00 47.63 298 LYS A O 1
ATOM 1382 N N . ARG A 1 202 ? 58.218 -11.948 -10.153 1.00 44.10 299 ARG A N 1
ATOM 1383 C CA . ARG A 1 202 ? 56.985 -11.352 -10.669 1.00 42.64 299 ARG A CA 1
ATOM 1384 C C . ARG A 1 202 ? 56.589 -10.111 -9.880 1.00 42.08 299 ARG A C 1
ATOM 1385 O O . ARG A 1 202 ? 56.148 -9.119 -10.463 1.00 47.89 299 ARG A O 1
ATOM 1393 N N . LEU A 1 203 ? 56.735 -10.137 -8.557 1.00 47.50 300 LEU A N 1
ATOM 1394 C CA . LEU A 1 203 ? 56.382 -8.958 -7.780 1.00 44.61 300 LEU A CA 1
ATOM 1395 C C . LEU A 1 203 ? 57.286 -7.780 -8.134 1.00 44.38 300 LEU A C 1
ATOM 1396 O O . LEU A 1 203 ? 56.798 -6.675 -8.411 1.00 42.21 300 LEU A O 1
ATOM 1401 N N . PHE A 1 204 ? 58.608 -8.009 -8.175 1.00 36.52 301 PHE A N 1
ATOM 1402 C CA . PHE A 1 204 ? 59.545 -6.933 -8.493 1.00 37.73 301 PHE A CA 1
ATOM 1403 C C . PHE A 1 204 ? 59.374 -6.400 -9.911 1.00 44.70 301 PHE A C 1
ATOM 1404 O O . PHE A 1 204 ? 59.792 -5.274 -10.176 1.00 46.83 301 PHE A O 1
ATOM 1412 N N . ARG A 1 205 ? 58.778 -7.170 -10.830 1.00 47.74 302 ARG A N 1
ATOM 1413 C CA . ARG A 1 205 ? 58.434 -6.587 -12.123 1.00 51.95 302 ARG A CA 1
ATOM 1414 C C . ARG A 1 205 ? 57.310 -5.567 -12.017 1.00 51.87 302 ARG A C 1
ATOM 1415 O O . ARG A 1 205 ? 57.119 -4.778 -12.943 1.00 57.79 302 ARG A O 1
ATOM 1423 N N . LEU A 1 206 ? 56.547 -5.586 -10.932 1.00 46.04 303 LEU A N 1
ATOM 1424 C CA . LEU A 1 206 ? 55.400 -4.711 -10.786 1.00 40.10 303 LEU A CA 1
ATOM 1425 C C . LEU A 1 206 ? 55.624 -3.575 -9.806 1.00 47.95 303 LEU A C 1
ATOM 1426 O O . LEU A 1 206 ? 55.033 -2.510 -9.984 1.00 54.65 303 LEU A O 1
ATOM 1431 N N . VAL A 1 207 ? 56.438 -3.783 -8.770 1.00 42.06 304 VAL A N 1
ATOM 1432 C CA . VAL A 1 207 ? 56.572 -2.818 -7.686 1.00 39.76 304 VAL A CA 1
ATOM 1433 C C . VAL A 1 207 ? 58.012 -2.815 -7.197 1.00 43.92 304 VAL A C 1
ATOM 1434 O O . VAL A 1 207 ? 58.695 -3.841 -7.278 1.00 46.80 304 VAL A O 1
ATOM 1438 N N . PRO A 1 208 ? 58.521 -1.686 -6.710 1.00 44.99 305 PRO A N 1
ATOM 1439 C CA . PRO A 1 208 ? 59.833 -1.675 -6.053 1.00 38.61 305 PRO A CA 1
ATOM 1440 C C . PRO A 1 208 ? 59.805 -2.069 -4.585 1.00 36.23 305 PRO A C 1
ATOM 1441 O O . PRO A 1 208 ? 60.873 -2.184 -3.973 1.00 41.23 305 PRO A O 1
ATOM 1445 N N . SER A 1 209 ? 58.627 -2.296 -4.012 1.00 35.53 306 SER A N 1
ATOM 1446 C CA . SER A 1 209 ? 58.499 -2.493 -2.579 1.00 35.28 306 SER A CA 1
ATOM 1447 C C . SER A 1 209 ? 57.550 -3.646 -2.273 1.00 36.67 306 SER A C 1
ATOM 1448 O O . SER A 1 209 ? 56.403 -3.642 -2.726 1.00 40.31 306 SER A O 1
ATOM 1451 N N . ILE A 1 210 ? 58.025 -4.613 -1.487 1.00 33.99 307 ILE A N 1
ATOM 1452 C CA . ILE A 1 210 ? 57.239 -5.759 -1.042 1.00 33.17 307 ILE A CA 1
ATOM 1453 C C . ILE A 1 210 ? 57.153 -5.728 0.479 1.00 35.66 307 ILE A C 1
ATOM 1454 O O . ILE A 1 210 ? 58.177 -5.606 1.167 1.00 32.81 307 ILE A O 1
ATOM 1459 N N . LEU A 1 211 ? 55.938 -5.847 0.996 1.00 33.78 308 LEU A N 1
ATOM 1460 C CA . LEU A 1 211 ? 55.661 -5.956 2.421 1.00 34.68 308 LEU A CA 1
ATOM 1461 C C . LEU A 1 211 ? 55.141 -7.362 2.702 1.00 40.41 308 LEU A C 1
ATOM 1462 O O . LEU A 1 211 ? 54.063 -7.735 2.224 1.00 43.38 308 LEU A O 1
ATOM 1467 N N . PHE A 1 212 ? 55.909 -8.147 3.456 1.00 35.25 309 PHE A N 1
ATOM 1468 C CA . PHE A 1 212 ? 55.465 -9.472 3.853 1.00 30.93 309 PHE A CA 1
ATOM 1469 C C . PHE A 1 212 ? 54.779 -9.368 5.196 1.00 43.18 309 PHE A C 1
ATOM 1470 O O . PHE A 1 212 ? 55.273 -8.709 6.115 1.00 42.38 309 PHE A O 1
ATOM 1478 N N . CYS A 1 213 ? 53.649 -10.038 5.318 1.00 43.32 310 CYS A N 1
ATOM 1479 C CA . CYS A 1 213 ? 52.925 -10.049 6.576 1.00 49.18 310 CYS A CA 1
ATOM 1480 C C . CYS A 1 213 ? 52.702 -11.500 6.976 1.00 48.72 310 CYS A C 1
ATOM 1481 O O . CYS A 1 213 ? 52.096 -12.266 6.220 1.00 44.45 310 CYS A O 1
ATOM 1484 N N . PHE A 1 214 ? 53.204 -11.881 8.157 1.00 56.85 311 PHE A N 1
ATOM 1485 C CA . PHE A 1 214 ? 53.156 -13.267 8.617 1.00 55.70 311 PHE A CA 1
ATOM 1486 C C . PHE A 1 214 ? 52.314 -13.405 9.871 1.00 49.48 311 PHE A C 1
ATOM 1487 O O . PHE A 1 214 ? 52.382 -12.563 10.774 1.00 52.13 311 PHE A O 1
ATOM 1495 N N . ASP A 1 215 ? 51.519 -14.477 9.899 1.00 58.93 312 ASP A N 1
ATOM 1496 C CA . ASP A 1 215 ? 50.623 -14.785 11.006 1.00 59.19 312 ASP A CA 1
ATOM 1497 C C . ASP A 1 215 ? 51.423 -15.032 12.274 1.00 64.19 312 ASP A C 1
ATOM 1498 O O . ASP A 1 215 ? 52.605 -15.392 12.236 1.00 66.01 312 ASP A O 1
ATOM 1503 N N . GLY A 1 216 ? 50.758 -14.834 13.410 1.00 65.41 313 GLY A N 1
ATOM 1504 C CA . GLY A 1 216 ? 51.341 -15.183 14.687 1.00 62.54 313 GLY A CA 1
ATOM 1505 C C . GLY A 1 216 ? 51.255 -16.672 14.962 1.00 66.58 313 GLY A C 1
ATOM 1506 O O . GLY A 1 216 ? 50.454 -17.108 15.800 1.00 60.92 313 GLY A O 1
ATOM 1507 N N . ASP A 1 217 ? 52.050 -17.463 14.237 1.00 66.77 314 ASP A N 1
ATOM 1508 C CA . ASP A 1 217 ? 52.239 -18.877 14.547 1.00 67.21 314 ASP A CA 1
ATOM 1509 C C . ASP A 1 217 ? 53.567 -19.317 13.949 1.00 67.68 314 ASP A C 1
ATOM 1510 O O . ASP A 1 217 ? 54.181 -18.595 13.160 1.00 67.57 314 ASP A O 1
ATOM 1515 N N . GLN A 1 218 ? 54.010 -20.513 14.348 1.00 70.19 315 GLN A N 1
ATOM 1516 C CA . GLN A 1 218 ? 55.364 -20.948 14.010 1.00 76.55 315 GLN A CA 1
ATOM 1517 C C . GLN A 1 218 ? 55.535 -21.123 12.506 1.00 65.67 315 GLN A C 1
ATOM 1518 O O . GLN A 1 218 ? 56.622 -20.868 11.973 1.00 72.55 315 GLN A O 1
ATOM 1524 N N . ALA A 1 219 ? 54.470 -21.523 11.806 1.00 58.84 316 ALA A N 1
ATOM 1525 C CA . ALA A 1 219 ? 54.520 -21.605 10.352 1.00 64.20 316 ALA A CA 1
ATOM 1526 C C . ALA A 1 219 ? 54.670 -20.227 9.712 1.00 62.47 316 ALA A C 1
ATOM 1527 O O . ALA A 1 219 ? 55.226 -20.116 8.617 1.00 62.81 316 ALA A O 1
ATOM 1529 N N . GLY A 1 220 ? 54.176 -19.178 10.368 1.00 64.00 317 GLY A N 1
ATOM 1530 C CA . GLY A 1 220 ? 54.414 -17.832 9.876 1.00 61.68 317 GLY A CA 1
ATOM 1531 C C . GLY A 1 220 ? 55.866 -17.416 10.014 1.00 61.79 317 GLY A C 1
ATOM 1532 O O . GLY A 1 220 ? 56.425 -16.778 9.118 1.00 59.94 317 GLY A O 1
ATOM 1533 N N . ARG A 1 221 ? 56.505 -17.788 11.123 1.00 62.74 318 ARG A N 1
ATOM 1534 C CA . ARG A 1 221 ? 57.899 -17.401 11.326 1.00 61.11 318 ARG A CA 1
ATOM 1535 C C . ARG A 1 221 ? 58.833 -18.188 10.417 1.00 59.11 318 ARG A C 1
ATOM 1536 O O . ARG A 1 221 ? 59.811 -17.636 9.895 1.00 59.02 318 ARG A O 1
ATOM 1544 N N . LYS A 1 222 ? 58.554 -19.482 10.229 1.00 56.64 319 LYS A N 1
ATOM 1545 C CA . LYS A 1 222 ? 59.321 -20.275 9.277 1.00 52.57 319 LYS A CA 1
ATOM 1546 C C . LYS A 1 222 ? 59.136 -19.762 7.856 1.00 49.29 319 LYS A C 1
ATOM 1547 O O . LYS A 1 222 ? 60.087 -19.757 7.067 1.00 49.39 319 LYS A O 1
ATOM 1549 N N . ALA A 1 223 ? 57.929 -19.308 7.515 1.00 45.64 320 ALA A N 1
ATOM 1550 C CA . ALA A 1 223 ? 57.694 -18.810 6.167 1.00 41.39 320 ALA A CA 1
ATOM 1551 C C . ALA A 1 223 ? 58.445 -17.499 5.906 1.00 45.29 320 ALA A C 1
ATOM 1552 O O . ALA A 1 223 ? 58.825 -17.217 4.760 1.00 40.40 320 ALA A O 1
ATOM 1554 N N . ALA A 1 224 ? 58.699 -16.706 6.952 1.00 35.36 321 ALA A N 1
ATOM 1555 C CA . ALA A 1 224 ? 59.432 -15.454 6.758 1.00 41.64 321 ALA A CA 1
ATOM 1556 C C . ALA A 1 224 ? 60.876 -15.710 6.363 1.00 45.90 321 ALA A C 1
ATOM 1557 O O . ALA A 1 224 ? 61.433 -14.988 5.530 1.00 44.60 321 ALA A O 1
ATOM 1559 N N . TRP A 1 225 ? 61.508 -16.723 6.953 1.00 39.10 322 TRP A N 1
ATOM 1560 C CA . TRP A 1 225 ? 62.894 -16.980 6.581 1.00 44.64 322 TRP A CA 1
ATOM 1561 C C . TRP A 1 225 ? 62.989 -17.529 5.159 1.00 45.98 322 TRP A C 1
ATOM 1562 O O . TRP A 1 225 ? 63.892 -17.152 4.399 1.00 38.81 322 TRP A O 1
ATOM 1573 N N . ARG A 1 226 ? 62.052 -18.404 4.776 1.00 34.39 323 ARG A N 1
ATOM 1574 C CA . ARG A 1 226 ? 62.036 -18.921 3.415 1.00 41.49 323 ARG A CA 1
ATOM 1575 C C . ARG A 1 226 ? 61.766 -17.799 2.423 1.00 43.69 323 ARG A C 1
ATOM 1576 O O . ARG A 1 226 ? 62.356 -17.758 1.334 1.00 44.49 323 ARG A O 1
ATOM 1578 N N . ALA A 1 227 ? 60.890 -16.866 2.798 1.00 35.91 324 ALA A N 1
ATOM 1579 C CA . ALA A 1 227 ? 60.645 -15.704 1.961 1.00 39.60 324 ALA A CA 1
ATOM 1580 C C . ALA A 1 227 ? 61.909 -14.861 1.814 1.00 44.49 324 ALA A C 1
ATOM 1581 O O . ALA A 1 227 ? 62.210 -14.368 0.719 1.00 46.99 324 ALA A O 1
ATOM 1583 N N . LEU A 1 228 ? 62.665 -14.686 2.904 1.00 38.70 325 LEU A N 1
ATOM 1584 C CA . LEU A 1 228 ? 63.904 -13.913 2.819 1.00 36.69 325 LEU A CA 1
ATOM 1585 C C . LEU A 1 228 ? 64.910 -14.589 1.893 1.00 36.61 325 LEU A C 1
ATOM 1586 O O . LEU A 1 228 ? 65.605 -13.921 1.120 1.00 40.92 325 LEU A O 1
ATOM 1591 N N . GLU A 1 229 ? 65.003 -15.915 1.963 1.00 33.44 326 GLU A N 1
ATOM 1592 C CA . GLU A 1 229 ? 65.879 -16.654 1.060 1.00 38.19 326 GLU A CA 1
ATOM 1593 C C . GLU A 1 229 ? 65.430 -16.558 -0.396 1.00 45.76 326 GLU A C 1
ATOM 1594 O O . GLU A 1 229 ? 66.268 -16.571 -1.299 1.00 48.09 326 GLU A O 1
ATOM 1600 N N . SER A 1 230 ? 64.128 -16.503 -0.656 1.00 46.80 327 SER A N 1
ATOM 1601 C CA . SER A 1 230 ? 63.684 -16.306 -2.030 1.00 43.37 327 SER A CA 1
ATOM 1602 C C . SER A 1 230 ? 64.004 -14.895 -2.518 1.00 43.94 327 SER A C 1
ATOM 1603 O O . SER A 1 230 ? 64.269 -14.696 -3.713 1.00 35.74 327 SER A O 1
ATOM 1606 N N . VAL A 1 231 ? 64.024 -13.925 -1.599 1.00 38.28 328 VAL A N 1
ATOM 1607 C CA . VAL A 1 231 ? 64.214 -12.519 -1.959 1.00 38.47 328 VAL A CA 1
ATOM 1608 C C . VAL A 1 231 ? 65.662 -12.248 -2.347 1.00 35.43 328 VAL A C 1
ATOM 1609 O O . VAL A 1 231 ? 65.931 -11.597 -3.361 1.00 41.25 328 VAL A O 1
ATOM 1613 N N . LEU A 1 232 ? 66.616 -12.760 -1.556 1.00 35.79 329 LEU A N 1
ATOM 1614 C CA . LEU A 1 232 ? 68.018 -12.357 -1.655 1.00 38.18 329 LEU A CA 1
ATOM 1615 C C . LEU A 1 232 ? 68.566 -12.432 -3.081 1.00 42.33 329 LEU A C 1
ATOM 1616 O O . LEU A 1 232 ? 69.060 -11.414 -3.589 1.00 42.62 329 LEU A O 1
ATOM 1621 N N . PRO A 1 233 ? 68.500 -13.580 -3.774 1.00 44.37 330 PRO A N 1
ATOM 1622 C CA . PRO A 1 233 ? 69.078 -13.635 -5.129 1.00 42.90 330 PRO A CA 1
ATOM 1623 C C . PRO A 1 233 ? 68.379 -12.744 -6.138 1.00 48.54 330 PRO A C 1
ATOM 1624 O O . PRO A 1 233 ? 68.860 -12.629 -7.268 1.00 50.63 330 PRO A O 1
ATOM 1628 N N . ASN A 1 234 ? 67.275 -12.100 -5.776 1.00 49.52 331 ASN A N 1
ATOM 1629 C CA . ASN A 1 234 ? 66.554 -11.227 -6.691 1.00 44.39 331 ASN A CA 1
ATOM 1630 C C . ASN A 1 234 ? 66.519 -9.798 -6.189 1.00 43.38 331 ASN A C 1
ATOM 1631 O O . ASN A 1 234 ? 65.736 -8.990 -6.698 1.00 50.19 331 ASN A O 1
ATOM 1636 N N . LEU A 1 235 ? 67.347 -9.473 -5.200 1.00 38.28 332 LEU A N 1
ATOM 1637 C CA . LEU A 1 235 ? 67.319 -8.169 -4.549 1.00 38.68 332 LEU A CA 1
ATOM 1638 C C . LEU A 1 235 ? 68.285 -7.221 -5.274 1.00 44.09 332 LEU A C 1
ATOM 1639 O O . LEU A 1 235 ? 69.475 -7.147 -4.963 1.00 40.34 332 LEU A O 1
ATOM 1644 N N . GLN A 1 236 ? 67.774 -6.512 -6.284 1.00 38.49 333 GLN A N 1
ATOM 1645 C CA . GLN A 1 236 ? 68.547 -5.459 -6.929 1.00 45.07 333 GLN A CA 1
ATOM 1646 C C . GLN A 1 236 ? 68.515 -4.191 -6.066 1.00 43.96 333 GLN A C 1
ATOM 1647 O O . GLN A 1 236 ? 67.602 -3.986 -5.268 1.00 45.14 333 GLN A O 1
ATOM 1653 N N . ASP A 1 237 ? 69.515 -3.325 -6.254 1.00 38.14 334 ASP A N 1
ATOM 1654 C CA . ASP A 1 237 ? 69.528 -2.039 -5.566 1.00 31.71 334 ASP A CA 1
ATOM 1655 C C . ASP A 1 237 ? 68.233 -1.275 -5.850 1.00 37.72 334 ASP A C 1
ATOM 1656 O O . ASP A 1 237 ? 67.599 -1.449 -6.891 1.00 39.85 334 ASP A O 1
ATOM 1661 N N . GLY A 1 238 ? 67.819 -0.441 -4.900 1.00 34.35 335 GLY A N 1
ATOM 1662 C CA . GLY A 1 238 ? 66.600 0.331 -5.077 1.00 36.73 335 GLY A CA 1
ATOM 1663 C C . GLY A 1 238 ? 65.301 -0.406 -4.824 1.00 36.53 335 GLY A C 1
ATOM 1664 O O . GLY A 1 238 ? 64.225 0.146 -5.079 1.00 43.45 335 GLY A O 1
ATOM 1665 N N . LYS A 1 239 ? 65.356 -1.637 -4.361 1.00 41.89 336 LYS A N 1
ATOM 1666 C CA . LYS A 1 239 ? 64.158 -2.365 -3.999 1.00 43.74 336 LYS A CA 1
ATOM 1667 C C . LYS A 1 239 ? 63.992 -2.305 -2.486 1.00 44.20 336 LYS A C 1
ATOM 1668 O O . LYS A 1 239 ? 64.942 -2.055 -1.748 1.00 43.02 336 LYS A O 1
ATOM 1674 N N . ARG A 1 240 ? 62.764 -2.485 -2.027 1.00 41.54 337 ARG A N 1
ATOM 1675 C CA . ARG A 1 240 ? 62.460 -2.335 -0.612 1.00 37.21 337 ARG A CA 1
ATOM 1676 C C . ARG A 1 240 ? 61.663 -3.552 -0.181 1.00 38.24 337 ARG A C 1
ATOM 1677 O O . ARG A 1 240 ? 60.647 -3.864 -0.804 1.00 37.65 337 ARG A O 1
ATOM 1685 N N . VAL A 1 241 ? 62.119 -4.248 0.866 1.00 36.45 338 VAL A N 1
ATOM 1686 C CA . VAL A 1 241 ? 61.416 -5.416 1.390 1.00 34.77 338 VAL A CA 1
ATOM 1687 C C . VAL A 1 241 ? 61.304 -5.293 2.897 1.00 36.13 338 VAL A C 1
ATOM 1688 O O . VAL A 1 241 ? 62.296 -5.001 3.572 1.00 35.86 338 VAL A O 1
ATOM 1692 N N . ARG A 1 242 ? 60.110 -5.555 3.432 1.00 41.28 339 ARG A N 1
ATOM 1693 C CA . ARG A 1 242 ? 59.885 -5.466 4.866 1.00 40.13 339 ARG A CA 1
ATOM 1694 C C . ARG A 1 242 ? 59.067 -6.662 5.332 1.00 37.44 339 ARG A C 1
ATOM 1695 O O . ARG A 1 242 ? 58.337 -7.287 4.554 1.00 35.41 339 ARG A O 1
ATOM 1703 N N . PHE A 1 243 ? 59.165 -6.938 6.636 1.00 34.80 340 PHE A N 1
ATOM 1704 C CA . PHE A 1 243 ? 58.480 -8.058 7.277 1.00 36.73 340 PHE A CA 1
ATOM 1705 C C . PHE A 1 243 ? 57.652 -7.543 8.447 1.00 41.06 340 PHE A C 1
ATOM 1706 O O . PHE A 1 243 ? 58.190 -6.918 9.367 1.00 44.53 340 PHE A O 1
ATOM 1714 N N . LEU A 1 244 ? 56.348 -7.786 8.402 1.00 40.43 341 LEU A N 1
ATOM 1715 C CA . LEU A 1 244 ? 55.436 -7.429 9.480 1.00 40.74 341 LEU A CA 1
ATOM 1716 C C . LEU A 1 244 ? 54.988 -8.717 10.158 1.00 44.00 341 LEU A C 1
ATOM 1717 O O . LEU A 1 244 ? 54.377 -9.578 9.521 1.00 45.22 341 LEU A O 1
ATOM 1722 N N . PHE A 1 245 ? 55.306 -8.851 11.435 1.00 45.21 342 PHE A N 1
ATOM 1723 C CA . PHE A 1 245 ? 54.914 -10.005 12.228 1.00 40.60 342 PHE A CA 1
ATOM 1724 C C . PHE A 1 245 ? 53.716 -9.633 13.091 1.00 41.55 342 PHE A C 1
ATOM 1725 O O . PHE A 1 245 ? 53.788 -8.694 13.887 1.00 45.82 342 PHE A O 1
ATOM 1733 N N . LEU A 1 246 ? 52.623 -10.357 12.914 1.00 44.33 343 LEU A N 1
ATOM 1734 C CA . LEU A 1 246 ? 51.384 -10.117 13.624 1.00 48.48 343 LEU A CA 1
ATOM 1735 C C . LEU A 1 246 ? 51.426 -10.764 15.004 1.00 55.15 343 LEU A C 1
ATOM 1736 O O . LEU A 1 246 ? 52.152 -11.739 15.221 1.00 51.50 343 LEU A O 1
ATOM 1741 N N . PRO A 1 247 ? 50.658 -10.236 15.954 1.00 55.90 344 PRO A N 1
ATOM 1742 C CA . PRO A 1 247 ? 50.668 -10.812 17.300 1.00 55.54 344 PRO A CA 1
ATOM 1743 C C . PRO A 1 247 ? 50.225 -12.267 17.277 1.00 59.00 344 PRO A C 1
ATOM 1744 O O . PRO A 1 247 ? 49.546 -12.728 16.351 1.00 57.35 344 PRO A O 1
ATOM 1748 N N . GLU A 1 248 ? 50.652 -12.999 18.302 1.00 57.29 345 GLU A N 1
ATOM 1749 C CA . GLU A 1 248 ? 50.365 -14.422 18.379 1.00 59.45 345 GLU A CA 1
ATOM 1750 C C . GLU A 1 248 ? 48.865 -14.659 18.284 1.00 56.61 345 GLU A C 1
ATOM 1751 O O . GLU A 1 248 ? 48.072 -13.945 18.901 1.00 59.20 345 GLU A O 1
ATOM 1757 N N . GLY A 1 249 ? 48.480 -15.647 17.475 1.00 56.67 346 GLY A N 1
ATOM 1758 C CA . GLY A 1 249 ? 47.084 -15.986 17.274 1.00 51.49 346 GLY A CA 1
ATOM 1759 C C . GLY A 1 249 ? 46.344 -15.180 16.223 1.00 53.57 346 GLY A C 1
ATOM 1760 O O . GLY A 1 249 ? 45.164 -15.454 15.980 1.00 58.44 346 GLY A O 1
ATOM 1761 N N . GLU A 1 250 ? 46.985 -14.203 15.593 1.00 53.77 347 GLU A N 1
ATOM 1762 C CA . GLU A 1 250 ? 46.335 -13.353 14.605 1.00 59.01 347 GLU A CA 1
ATOM 1763 C C . GLU A 1 250 ? 46.792 -13.705 13.195 1.00 58.56 347 GLU A C 1
ATOM 1764 O O . GLU A 1 250 ? 47.871 -14.270 12.983 1.00 59.67 347 GLU A O 1
ATOM 1770 N N . ASP A 1 251 ? 45.939 -13.376 12.236 1.00 57.03 348 ASP A N 1
ATOM 1771 C CA . ASP A 1 251 ? 46.278 -13.276 10.824 1.00 58.01 348 ASP A CA 1
ATOM 1772 C C . ASP A 1 251 ? 45.645 -11.994 10.316 1.00 59.43 348 ASP A C 1
ATOM 1773 O O . ASP A 1 251 ? 44.870 -11.356 11.035 1.00 62.30 348 ASP A O 1
ATOM 1778 N N . PRO A 1 252 ? 45.979 -11.553 9.092 1.00 57.35 349 PRO A N 1
ATOM 1779 C CA . PRO A 1 252 ? 45.432 -10.262 8.632 1.00 51.95 349 PRO A CA 1
ATOM 1780 C C . PRO A 1 252 ? 43.922 -10.246 8.573 1.00 55.75 349 PRO A C 1
ATOM 1781 O O . PRO A 1 252 ? 43.305 -9.212 8.849 1.00 56.39 349 PRO A O 1
ATOM 1785 N N . ASP A 1 253 ? 43.313 -11.374 8.217 1.00 62.92 350 ASP A N 1
ATOM 1786 C CA . ASP A 1 253 ? 41.869 -11.544 8.264 1.00 67.86 350 ASP A CA 1
ATOM 1787 C C . ASP A 1 253 ? 41.314 -11.097 9.612 1.00 67.47 350 ASP A C 1
ATOM 1788 O O . ASP A 1 253 ? 40.688 -10.038 9.713 1.00 62.78 350 ASP A O 1
ATOM 1793 N N . SER A 1 254 ? 41.549 -11.904 10.651 1.00 68.82 351 SER A N 1
ATOM 1794 C CA . SER A 1 254 ? 41.030 -11.597 11.979 1.00 63.74 351 SER A CA 1
ATOM 1795 C C . SER A 1 254 ? 41.423 -10.193 12.407 1.00 65.78 351 SER A C 1
ATOM 1796 O O . SER A 1 254 ? 40.583 -9.405 12.854 1.00 66.86 351 SER A O 1
ATOM 1799 N N . LEU A 1 255 ? 42.700 -9.855 12.238 1.00 62.18 352 LEU A N 1
ATOM 1800 C CA . LEU A 1 255 ? 43.211 -8.604 12.772 1.00 56.87 352 LEU A CA 1
ATOM 1801 C C . LEU A 1 255 ? 42.543 -7.401 12.119 1.00 58.00 352 LEU A C 1
ATOM 1802 O O . LEU A 1 255 ? 42.103 -6.482 12.817 1.00 62.76 352 LEU A O 1
ATOM 1807 N N . VAL A 1 256 ? 42.431 -7.389 10.782 1.00 51.85 353 VAL A N 1
ATOM 1808 C CA . VAL A 1 256 ? 41.945 -6.174 10.128 1.00 52.79 353 VAL A CA 1
ATOM 1809 C C . VAL A 1 256 ? 40.449 -5.985 10.374 1.00 62.58 353 VAL A C 1
ATOM 1810 O O . VAL A 1 256 ? 39.973 -4.852 10.513 1.00 65.97 353 VAL A O 1
ATOM 1814 N N . ARG A 1 257 ? 39.680 -7.075 10.442 1.00 66.49 354 ARG A N 1
ATOM 1815 C CA . ARG A 1 257 ? 38.275 -6.927 10.804 1.00 69.63 354 ARG A CA 1
ATOM 1816 C C . ARG A 1 257 ? 38.138 -6.414 12.230 1.00 74.27 354 ARG A C 1
ATOM 1817 O O . ARG A 1 257 ? 37.190 -5.686 12.541 1.00 80.61 354 ARG A O 1
ATOM 1825 N N . ALA A 1 258 ? 39.097 -6.749 13.095 1.00 72.07 355 ALA A N 1
ATOM 1826 C CA . ALA A 1 258 ? 39.043 -6.315 14.485 1.00 72.13 355 ALA A CA 1
ATOM 1827 C C . ALA A 1 258 ? 39.335 -4.825 14.615 1.00 72.29 355 ALA A C 1
ATOM 1828 O O . ALA A 1 258 ? 38.544 -4.077 15.196 1.00 77.52 355 ALA A O 1
ATOM 1830 N N . GLU A 1 259 ? 40.469 -4.370 14.082 1.00 63.68 356 GLU A N 1
ATOM 1831 C CA . GLU A 1 259 ? 40.927 -3.010 14.342 1.00 62.10 356 GLU A CA 1
ATOM 1832 C C . GLU A 1 259 ? 40.739 -2.053 13.170 1.00 56.86 356 GLU A C 1
ATOM 1833 O O . GLU A 1 259 ? 40.935 -0.846 13.345 1.00 60.60 356 GLU A O 1
ATOM 1839 N N . GLY A 1 260 ? 40.384 -2.545 11.990 1.00 53.00 357 GLY A N 1
ATOM 1840 C CA . GLY A 1 260 ? 40.055 -1.676 10.880 1.00 55.64 357 GLY A CA 1
ATOM 1841 C C . GLY A 1 260 ? 41.270 -1.155 10.128 1.00 56.81 357 GLY A C 1
ATOM 1842 O O . GLY A 1 260 ? 42.414 -1.213 10.589 1.00 51.29 357 GLY A O 1
ATOM 1843 N N . GLU A 1 261 ? 40.988 -0.603 8.943 1.00 56.51 358 GLU A N 1
ATOM 1844 C CA . GLU A 1 261 ? 42.030 -0.173 8.016 1.00 54.47 358 GLU A CA 1
ATOM 1845 C C . GLU A 1 261 ? 43.038 0.747 8.683 1.00 55.49 358 GLU A C 1
ATOM 1846 O O . GLU A 1 261 ? 44.243 0.471 8.686 1.00 59.88 358 GLU A O 1
ATOM 1852 N N . ASP A 1 262 ? 42.559 1.856 9.250 1.00 57.46 359 ASP A N 1
ATOM 1853 C CA . ASP A 1 262 ? 43.471 2.876 9.760 1.00 52.98 359 ASP A CA 1
ATOM 1854 C C . ASP A 1 262 ? 44.413 2.299 10.799 1.00 50.28 359 ASP A C 1
ATOM 1855 O O . ASP A 1 262 ? 45.619 2.580 10.782 1.00 56.54 359 ASP A O 1
ATOM 1860 N N . ALA A 1 263 ? 43.894 1.459 11.689 1.00 47.48 360 ALA A N 1
ATOM 1861 C CA . ALA A 1 263 ? 44.756 0.875 12.711 1.00 46.92 360 ALA A CA 1
ATOM 1862 C C . ALA A 1 263 ? 45.733 -0.129 12.101 1.00 49.80 360 ALA A C 1
ATOM 1863 O O . ALA A 1 263 ? 46.898 -0.204 12.513 1.00 50.89 360 ALA A O 1
ATOM 1865 N N . PHE A 1 264 ? 45.288 -0.895 11.102 1.00 47.41 361 PHE A N 1
ATOM 1866 C CA . PHE A 1 264 ? 46.206 -1.835 10.475 1.00 46.66 361 PHE A CA 1
ATOM 1867 C C . PHE A 1 264 ? 47.300 -1.092 9.712 1.00 46.19 361 PHE A C 1
ATOM 1868 O O . PHE A 1 264 ? 48.472 -1.486 9.757 1.00 48.28 361 PHE A O 1
ATOM 1876 N N . ARG A 1 265 ? 46.957 0.015 9.050 1.00 46.27 362 ARG A N 1
ATOM 1877 C CA . ARG A 1 265 ? 47.991 0.806 8.382 1.00 46.65 362 ARG A CA 1
ATOM 1878 C C . ARG A 1 265 ? 48.958 1.422 9.386 1.00 51.13 362 ARG A C 1
ATOM 1879 O O . ARG A 1 265 ? 50.173 1.449 9.153 1.00 51.27 362 ARG A O 1
ATOM 1887 N N . ALA A 1 266 ? 48.440 1.933 10.504 1.00 49.09 363 ALA A N 1
ATOM 1888 C CA . ALA A 1 266 ? 49.330 2.422 11.548 1.00 46.99 363 ALA A CA 1
ATOM 1889 C C . ALA A 1 266 ? 50.227 1.302 12.064 1.00 44.11 363 ALA A C 1
ATOM 1890 O O . ALA A 1 266 ? 51.422 1.513 12.309 1.00 46.71 363 ALA A O 1
ATOM 1892 N N . ARG A 1 267 ? 49.673 0.098 12.218 1.00 41.10 364 ARG A N 1
ATOM 1893 C CA . ARG A 1 267 ? 50.477 -1.031 12.682 1.00 44.78 364 ARG A CA 1
ATOM 1894 C C . ARG A 1 267 ? 51.637 -1.316 11.734 1.00 48.74 364 ARG A C 1
ATOM 1895 O O . ARG A 1 267 ? 52.774 -1.532 12.174 1.00 50.38 364 ARG A O 1
ATOM 1903 N N . ILE A 1 268 ? 51.363 -1.332 10.426 1.00 44.38 365 ILE A N 1
ATOM 1904 C CA . ILE A 1 268 ? 52.417 -1.526 9.429 1.00 47.98 365 ILE A CA 1
ATOM 1905 C C . ILE A 1 268 ? 53.520 -0.494 9.613 1.00 46.36 365 ILE A C 1
ATOM 1906 O O . ILE A 1 268 ? 54.709 -0.824 9.691 1.00 42.61 365 ILE A O 1
ATOM 1911 N N . THR A 1 269 ? 53.133 0.780 9.648 1.00 43.85 366 THR A N 1
ATOM 1912 C CA . THR A 1 269 ? 54.104 1.857 9.772 1.00 49.25 366 THR A CA 1
ATOM 1913 C C . THR A 1 269 ? 54.912 1.708 11.048 1.00 50.07 366 THR A C 1
ATOM 1914 O O . THR A 1 269 ? 56.133 1.921 11.061 1.00 47.79 366 THR A O 1
ATOM 1918 N N . GLN A 1 270 ? 54.246 1.308 12.123 1.00 44.82 367 GLN A N 1
ATOM 1919 C CA . GLN A 1 270 ? 54.902 1.200 13.416 1.00 47.32 367 GLN A CA 1
ATOM 1920 C C . GLN A 1 270 ? 55.841 0.002 13.485 1.00 50.17 367 GLN A C 1
ATOM 1921 O O . GLN A 1 270 ? 56.910 0.084 14.100 1.00 48.67 367 GLN A O 1
ATOM 1927 N N . GLN A 1 271 ? 55.452 -1.131 12.892 1.00 45.49 368 GLN A N 1
ATOM 1928 C CA . GLN A 1 271 ? 56.063 -2.401 13.262 1.00 45.95 368 GLN A CA 1
ATOM 1929 C C . GLN A 1 271 ? 56.683 -3.180 12.116 1.00 44.53 368 GLN A C 1
ATOM 1930 O O . GLN A 1 271 ? 57.330 -4.196 12.379 1.00 44.04 368 GLN A O 1
ATOM 1936 N N . ALA A 1 272 ? 56.469 -2.781 10.869 1.00 40.58 369 ALA A N 1
ATOM 1937 C CA . ALA A 1 272 ? 57.153 -3.442 9.774 1.00 45.05 369 ALA A CA 1
ATOM 1938 C C . ALA A 1 272 ? 58.655 -3.363 10.000 1.00 36.04 369 ALA A C 1
ATOM 1939 O O . ALA A 1 272 ? 59.196 -2.307 10.330 1.00 44.26 369 ALA A O 1
ATOM 1941 N N . GLN A 1 273 ? 59.317 -4.475 9.821 1.00 33.21 370 GLN A N 1
ATOM 1942 C CA . GLN A 1 273 ? 60.728 -4.547 10.067 1.00 38.06 370 GLN A CA 1
ATOM 1943 C C . GLN A 1 273 ? 61.487 -4.620 8.749 1.00 36.82 370 GLN A C 1
ATOM 1944 O O . GLN A 1 273 ? 61.131 -5.429 7.885 1.00 36.43 370 GLN A O 1
ATOM 1950 N N . PRO A 1 274 ? 62.516 -3.794 8.553 1.00 31.37 371 PRO A N 1
ATOM 1951 C CA . PRO A 1 274 ? 63.306 -3.871 7.316 1.00 28.37 371 PRO A CA 1
ATOM 1952 C C . PRO A 1 274 ? 63.972 -5.227 7.176 1.00 36.57 371 PRO A C 1
ATOM 1953 O O . PRO A 1 274 ? 64.348 -5.862 8.165 1.00 43.83 371 PRO A O 1
ATOM 1957 N N . LEU A 1 275 ? 64.125 -5.656 5.922 1.00 39.01 372 LEU A N 1
ATOM 1958 C CA . LEU A 1 275 ? 64.744 -6.946 5.630 1.00 38.52 372 LEU A CA 1
ATOM 1959 C C . LEU A 1 275 ? 66.105 -7.087 6.304 1.00 37.65 372 LEU A C 1
ATOM 1960 O O . LEU A 1 275 ? 66.406 -8.119 6.915 1.00 36.98 372 LEU A O 1
ATOM 1965 N N . ALA A 1 276 ? 66.945 -6.055 6.186 1.00 36.83 373 ALA A N 1
ATOM 1966 C CA . ALA A 1 276 ? 68.304 -6.122 6.708 1.00 38.17 373 ALA A CA 1
ATOM 1967 C C . ALA A 1 276 ? 68.324 -6.264 8.226 1.00 32.96 373 ALA A C 1
ATOM 1968 O O . ALA A 1 276 ? 69.168 -6.971 8.774 1.00 41.62 373 ALA A O 1
ATOM 1970 N N . GLU A 1 277 ? 67.406 -5.620 8.919 1.00 28.85 374 GLU A N 1
ATOM 1971 C CA . GLU A 1 277 ? 67.344 -5.803 10.360 1.00 36.79 374 GLU A CA 1
ATOM 1972 C C . GLU A 1 277 ? 66.847 -7.203 10.714 1.00 38.52 374 GLU A C 1
ATOM 1973 O O . GLU A 1 277 ? 67.359 -7.832 11.650 1.00 38.36 374 GLU A O 1
ATOM 1979 N N . TYR A 1 278 ? 65.847 -7.714 9.982 1.00 32.93 375 TYR A N 1
ATOM 1980 C CA . TYR A 1 278 ? 65.379 -9.071 10.254 1.00 32.36 375 TYR A CA 1
ATOM 1981 C C . TYR A 1 278 ? 66.496 -10.076 10.001 1.00 31.62 375 TYR A C 1
ATOM 1982 O O . TYR A 1 278 ? 66.720 -10.992 10.801 1.00 35.21 375 TYR A O 1
ATOM 1991 N N . PHE A 1 279 ? 67.250 -9.874 8.923 1.00 32.87 376 PHE A N 1
ATOM 1992 C CA . PHE A 1 279 ? 68.366 -10.753 8.590 1.00 31.55 376 PHE A CA 1
ATOM 1993 C C . PHE A 1 279 ? 69.392 -10.816 9.726 1.00 30.99 376 PHE A C 1
ATOM 1994 O O . PHE A 1 279 ? 69.702 -11.895 10.244 1.00 39.65 376 PHE A O 1
ATOM 2002 N N . PHE A 1 280 ? 69.934 -9.668 10.135 1.00 32.49 377 PHE A N 1
ATOM 2003 C CA . PHE A 1 280 ? 70.953 -9.696 11.183 1.00 33.86 377 PHE A CA 1
ATOM 2004 C C . PHE A 1 280 ? 70.377 -10.068 12.551 1.00 35.18 377 PHE A C 1
ATOM 2005 O O . PHE A 1 280 ? 71.062 -10.716 13.351 1.00 33.14 377 PHE A O 1
ATOM 2013 N N . GLN A 1 281 ? 69.135 -9.685 12.847 1.00 33.12 378 GLN A N 1
ATOM 2014 C CA . GLN A 1 281 ? 68.543 -10.102 14.114 1.00 30.79 378 GLN A CA 1
ATOM 2015 C C . GLN A 1 281 ? 68.500 -11.621 14.229 1.00 33.98 378 GLN A C 1
ATOM 2016 O O . GLN A 1 281 ? 68.992 -12.192 15.211 1.00 35.77 378 GLN A O 1
ATOM 2022 N N . GLN A 1 282 ? 67.919 -12.298 13.228 1.00 32.02 379 GLN A N 1
ATOM 2023 C CA . GLN A 1 282 ? 67.772 -13.752 13.323 1.00 38.00 379 GLN A CA 1
ATOM 2024 C C . GLN A 1 282 ? 69.127 -14.449 13.357 1.00 37.18 379 GLN A C 1
ATOM 2025 O O . GLN A 1 282 ? 69.317 -15.414 14.107 1.00 40.92 379 GLN A O 1
ATOM 2031 N N . LEU A 1 283 ? 70.090 -13.967 12.566 1.00 35.71 380 LEU A N 1
ATOM 2032 C CA . LEU A 1 283 ? 71.389 -14.633 12.564 1.00 38.12 380 LEU A CA 1
ATOM 2033 C C . LEU A 1 283 ? 72.162 -14.344 13.844 1.00 41.52 380 LEU A C 1
ATOM 2034 O O . LEU A 1 283 ? 72.863 -15.234 14.346 1.00 39.62 380 LEU A O 1
ATOM 2039 N N . MET A 1 284 ? 72.018 -13.137 14.414 1.00 38.15 381 MET A N 1
ATOM 2040 C CA . MET A 1 284 ? 72.681 -12.884 15.690 1.00 42.48 381 MET A CA 1
ATOM 2041 C C . MET A 1 284 ? 72.070 -13.703 16.819 1.00 43.64 381 MET A C 1
ATOM 2042 O O . MET A 1 284 ? 72.768 -14.017 17.782 1.00 45.95 381 MET A O 1
ATOM 2047 N N . LEU A 1 285 ? 70.807 -14.113 16.702 1.00 39.87 382 LEU A N 1
ATOM 2048 C CA . LEU A 1 285 ? 70.266 -15.041 17.683 1.00 35.34 382 LEU A CA 1
ATOM 2049 C C . LEU A 1 285 ? 70.836 -16.437 17.507 1.00 45.27 382 LEU A C 1
ATOM 2050 O O . LEU A 1 285 ? 70.872 -17.210 18.467 1.00 51.02 382 LEU A O 1
ATOM 2055 N N . GLU A 1 286 ? 71.273 -16.779 16.304 1.00 48.10 383 GLU A N 1
ATOM 2056 C CA . GLU A 1 286 ? 71.881 -18.077 16.095 1.00 49.99 383 GLU A CA 1
ATOM 2057 C C . GLU A 1 286 ? 73.361 -18.057 16.419 1.00 48.38 383 GLU A C 1
ATOM 2058 O O . GLU A 1 286 ? 73.894 -19.069 16.873 1.00 42.75 383 GLU A O 1
ATOM 2064 N N . ALA A 1 287 ? 74.031 -16.918 16.208 1.00 45.38 384 ALA A N 1
ATOM 2065 C CA . ALA A 1 287 ? 75.480 -16.809 16.381 1.00 43.23 384 ALA A CA 1
ATOM 2066 C C . ALA A 1 287 ? 75.756 -15.456 17.036 1.00 41.86 384 ALA A C 1
ATOM 2067 O O . ALA A 1 287 ? 75.843 -14.439 16.340 1.00 45.02 384 ALA A O 1
ATOM 2069 N N . ASP A 1 288 ? 75.876 -15.453 18.370 1.00 40.02 385 ASP A N 1
ATOM 2070 C CA . ASP A 1 288 ? 76.064 -14.223 19.140 1.00 40.09 385 ASP A CA 1
ATOM 2071 C C . ASP A 1 288 ? 77.465 -13.672 18.906 1.00 36.99 385 ASP A C 1
ATOM 2072 O O . ASP A 1 288 ? 78.448 -14.335 19.241 1.00 42.63 385 ASP A O 1
ATOM 2077 N N . PRO A 1 289 ? 77.604 -12.488 18.384 1.00 37.21 386 PRO A N 1
ATOM 2078 C CA . PRO A 1 289 ? 78.946 -12.010 18.021 1.00 39.86 386 PRO A CA 1
ATOM 2079 C C . PRO A 1 289 ? 79.688 -11.296 19.143 1.00 41.02 386 PRO A C 1
ATOM 2080 O O . PRO A 1 289 ? 80.555 -10.471 18.865 1.00 50.51 386 PRO A O 1
ATOM 2084 N N . ALA A 1 290 ? 79.371 -11.585 20.403 1.00 42.52 387 ALA A N 1
ATOM 2085 C CA . ALA A 1 290 ? 80.140 -11.002 21.501 1.00 40.79 387 ALA A CA 1
ATOM 2086 C C . ALA A 1 290 ? 81.550 -11.574 21.586 1.00 39.21 387 ALA A C 1
ATOM 2087 O O . ALA A 1 290 ? 82.468 -10.875 22.021 1.00 42.01 387 ALA A O 1
ATOM 2089 N N . THR A 1 291 ? 81.733 -12.834 21.212 1.00 33.03 388 THR A N 1
ATOM 2090 C CA . THR A 1 291 ? 83.008 -13.529 21.304 1.00 44.21 388 THR A CA 1
ATOM 2091 C C . THR A 1 291 ? 83.637 -13.712 19.927 1.00 44.53 388 THR A C 1
ATOM 2092 O O . THR A 1 291 ? 82.984 -13.592 18.885 1.00 43.37 388 THR A O 1
ATOM 2096 N N . LEU A 1 292 ? 84.931 -14.040 19.943 1.00 39.50 389 LEU A N 1
ATOM 2097 C CA . LEU A 1 292 ? 85.647 -14.298 18.698 1.00 44.60 389 LEU A CA 1
ATOM 2098 C C . LEU A 1 292 ? 85.035 -15.470 17.944 1.00 43.12 389 LEU A C 1
ATOM 2099 O O . LEU A 1 292 ? 84.955 -15.448 16.713 1.00 45.97 389 LEU A O 1
ATOM 2104 N N . GLU A 1 293 ? 84.593 -16.502 18.667 1.00 45.80 390 GLU A N 1
ATOM 2105 C CA . GLU A 1 293 ? 83.961 -17.636 18.006 1.00 49.09 390 GLU A CA 1
ATOM 2106 C C . GLU A 1 293 ? 82.598 -17.245 17.450 1.00 46.05 390 GLU A C 1
ATOM 2107 O O . GLU A 1 293 ? 82.253 -17.615 16.323 1.00 42.21 390 GLU A O 1
ATOM 2113 N N . GLY A 1 294 ? 81.802 -16.509 18.225 1.00 41.90 391 GLY A N 1
ATOM 2114 C CA . GLY A 1 294 ? 80.518 -16.071 17.706 1.00 39.57 391 GLY A CA 1
ATOM 2115 C C . GLY A 1 294 ? 80.659 -15.169 16.493 1.00 40.63 391 GLY A C 1
ATOM 2116 O O . GLY A 1 294 ? 79.863 -15.248 15.555 1.00 43.13 391 GLY A O 1
ATOM 2117 N N . LYS A 1 295 ? 81.673 -14.296 16.497 1.00 34.79 392 LYS A N 1
ATOM 2118 C CA . LYS A 1 295 ? 81.922 -13.450 15.332 1.00 40.28 392 LYS A CA 1
ATOM 2119 C C . LYS A 1 295 ? 82.209 -14.287 14.096 1.00 45.11 392 LYS A C 1
ATOM 2120 O O . LYS A 1 295 ? 81.669 -14.016 13.019 1.00 50.07 392 LYS A O 1
ATOM 2126 N N . ALA A 1 296 ? 83.045 -15.323 14.233 1.00 39.49 393 ALA A N 1
ATOM 2127 C CA . ALA A 1 296 ? 83.355 -16.165 13.080 1.00 39.23 393 ALA A CA 1
ATOM 2128 C C . ALA A 1 296 ? 82.139 -16.972 12.636 1.00 41.02 393 ALA A C 1
ATOM 2129 O O . ALA A 1 296 ? 81.883 -17.118 11.435 1.00 44.99 393 ALA A O 1
ATOM 2131 N N . HIS A 1 297 ? 81.383 -17.510 13.596 1.00 40.91 394 HIS A N 1
ATOM 2132 C CA . HIS A 1 297 ? 80.156 -18.232 13.281 1.00 38.12 394 HIS A CA 1
ATOM 2133 C C . HIS A 1 297 ? 79.154 -17.323 12.567 1.00 41.66 394 HIS A C 1
ATOM 2134 O O . HIS A 1 297 ? 78.550 -17.708 11.559 1.00 41.69 394 HIS A O 1
ATOM 2141 N N . LEU A 1 298 ? 78.976 -16.101 13.065 1.00 36.16 395 LEU A N 1
ATOM 2142 C CA . LEU A 1 298 ? 78.032 -15.188 12.426 1.00 39.05 395 LEU A CA 1
ATOM 2143 C C . LEU A 1 298 ? 78.426 -14.904 10.975 1.00 45.44 395 LEU A C 1
ATOM 2144 O O . LEU A 1 298 ? 77.577 -14.935 10.075 1.00 46.23 395 LEU A O 1
ATOM 2149 N N . ALA A 1 299 ? 79.714 -14.630 10.726 1.00 40.33 396 ALA A N 1
ATOM 2150 C CA . ALA A 1 299 ? 80.164 -14.375 9.358 1.00 38.65 396 ALA A CA 1
ATOM 2151 C C . ALA A 1 299 ? 80.025 -15.615 8.473 1.00 41.64 396 ALA A C 1
ATOM 2152 O O . ALA A 1 299 ? 79.730 -15.507 7.276 1.00 42.12 396 ALA A O 1
ATOM 2154 N N . THR A 1 300 ? 80.238 -16.794 9.036 1.00 38.38 397 THR A N 1
ATOM 2155 C CA . THR A 1 300 ? 80.081 -18.022 8.270 1.00 40.42 397 THR A CA 1
ATOM 2156 C C . THR A 1 300 ? 78.625 -18.275 7.893 1.00 43.06 397 THR A C 1
ATOM 2157 O O . THR A 1 300 ? 78.356 -18.826 6.829 1.00 43.44 397 THR A O 1
ATOM 2161 N N . LEU A 1 301 ? 77.669 -17.879 8.734 1.00 49.60 398 LEU A N 1
ATOM 2162 C CA . LEU A 1 301 ? 76.274 -18.040 8.340 1.00 45.17 398 LEU A CA 1
ATOM 2163 C C . LEU A 1 301 ? 75.850 -16.971 7.341 1.00 46.79 398 LEU A C 1
ATOM 2164 O O . LEU A 1 301 ? 75.060 -17.248 6.436 1.00 47.18 398 LEU A O 1
ATOM 2169 N N . ALA A 1 302 ? 76.344 -15.739 7.501 1.00 38.88 399 ALA A N 1
ATOM 2170 C CA . ALA A 1 302 ? 75.806 -14.620 6.732 1.00 35.99 399 ALA A CA 1
ATOM 2171 C C . ALA A 1 302 ? 76.401 -14.547 5.332 1.00 40.08 399 ALA A C 1
ATOM 2172 O O . ALA A 1 302 ? 75.674 -14.334 4.361 1.00 41.33 399 ALA A O 1
ATOM 2174 N N . ALA A 1 303 ? 77.721 -14.699 5.217 1.00 45.50 400 ALA A N 1
ATOM 2175 C CA . ALA A 1 303 ? 78.412 -14.444 3.952 1.00 43.13 400 ALA A CA 1
ATOM 2176 C C . ALA A 1 303 ? 77.805 -15.183 2.765 1.00 43.15 400 ALA A C 1
ATOM 2177 O O . ALA A 1 303 ? 77.518 -14.528 1.749 1.00 45.96 400 ALA A O 1
ATOM 2179 N N . PRO A 1 304 ? 77.554 -16.492 2.816 1.00 40.06 401 PRO A N 1
ATOM 2180 C CA . PRO A 1 304 ? 76.959 -17.139 1.631 1.00 39.78 401 PRO A CA 1
ATOM 2181 C C . PRO A 1 304 ? 75.592 -16.581 1.280 1.00 40.99 401 PRO A C 1
ATOM 2182 O O . PRO A 1 304 ? 75.232 -16.541 0.097 1.00 51.20 401 PRO A O 1
ATOM 2186 N N . LEU A 1 305 ? 74.826 -16.126 2.265 1.00 44.36 402 LEU A N 1
ATOM 2187 C CA . LEU A 1 305 ? 73.552 -15.497 1.948 1.00 45.80 402 LEU A CA 1
ATOM 2188 C C . LEU A 1 305 ? 73.756 -14.153 1.264 1.00 44.81 402 LEU A C 1
ATOM 2189 O O . LEU A 1 305 ? 73.084 -13.857 0.272 1.00 44.10 402 LEU A O 1
ATOM 2194 N N . LEU A 1 306 ? 74.693 -13.337 1.765 1.00 42.81 403 LEU A N 1
ATOM 2195 C CA . LEU A 1 306 ? 74.901 -12.005 1.200 1.00 44.43 403 LEU A CA 1
ATOM 2196 C C . LEU A 1 306 ? 75.478 -12.078 -0.198 1.00 39.56 403 LEU A C 1
ATOM 2197 O O . LEU A 1 306 ? 75.179 -11.225 -1.036 1.00 42.34 403 LEU A O 1
ATOM 2202 N N . GLU A 1 307 ? 76.342 -13.060 -0.445 1.00 43.11 404 GLU A N 1
ATOM 2203 C CA . GLU A 1 307 ? 76.965 -13.204 -1.746 1.00 51.46 404 GLU A CA 1
ATOM 2204 C C . GLU A 1 307 ? 75.933 -13.349 -2.854 1.00 55.52 404 GLU A C 1
ATOM 2205 O O . GLU A 1 307 ? 76.248 -13.078 -4.015 1.00 57.73 404 GLU A O 1
ATOM 2207 N N . LYS A 1 308 ? 74.706 -13.758 -2.529 1.00 51.86 405 LYS A N 1
ATOM 2208 C CA . LYS A 1 308 ? 73.710 -13.969 -3.568 1.00 51.89 405 LYS A CA 1
ATOM 2209 C C . LYS A 1 308 ? 72.996 -12.683 -3.974 1.00 48.48 405 LYS A C 1
ATOM 2210 O O . LYS A 1 308 ? 72.324 -12.667 -5.004 1.00 44.34 405 LYS A O 1
ATOM 2212 N N . ILE A 1 309 ? 73.138 -11.598 -3.220 1.00 43.76 406 ILE A N 1
ATOM 2213 C CA . ILE A 1 309 ? 72.395 -10.381 -3.525 1.00 38.14 406 ILE A CA 1
ATOM 2214 C C . ILE A 1 309 ? 72.963 -9.787 -4.809 1.00 44.81 406 ILE A C 1
ATOM 2215 O O . ILE A 1 309 ? 74.170 -9.529 -4.877 1.00 47.26 406 ILE A O 1
ATOM 2220 N N . PRO A 1 310 ? 72.154 -9.571 -5.852 1.00 43.38 407 PRO A N 1
ATOM 2221 C CA . PRO A 1 310 ? 72.709 -9.054 -7.114 1.00 46.77 407 PRO A CA 1
ATOM 2222 C C . PRO A 1 310 ? 72.974 -7.557 -7.062 1.00 49.26 407 PRO A C 1
ATOM 2223 O O . PRO A 1 310 ? 73.927 -7.072 -7.678 1.00 48.21 407 PRO A O 1
ATOM 2227 N N . GLY A 1 311 ? 72.133 -6.816 -6.340 1.00 46.93 408 GLY A N 1
ATOM 2228 C CA . GLY A 1 311 ? 72.326 -5.385 -6.181 1.00 41.50 408 GLY A CA 1
ATOM 2229 C C . GLY A 1 311 ? 73.671 -5.061 -5.561 1.00 48.85 408 GLY A C 1
ATOM 2230 O O . GLY A 1 311 ? 73.957 -5.513 -4.449 1.00 41.94 408 GLY A O 1
ATOM 2231 N N . ASN A 1 312 ? 74.503 -4.268 -6.259 1.00 46.42 409 ASN A N 1
ATOM 2232 C CA . ASN A 1 312 ? 75.878 -4.074 -5.803 1.00 45.80 409 ASN A CA 1
ATOM 2233 C C . ASN A 1 312 ? 75.958 -3.192 -4.559 1.00 42.28 409 ASN A C 1
ATOM 2234 O O . ASN A 1 312 ? 76.782 -3.447 -3.676 1.00 44.54 409 ASN A O 1
ATOM 2239 N N . ASN A 1 313 ? 75.131 -2.151 -4.470 1.00 40.74 410 ASN A N 1
ATOM 2240 C CA . ASN A 1 313 ? 75.152 -1.296 -3.283 1.00 41.50 410 ASN A CA 1
ATOM 2241 C C . ASN A 1 313 ? 74.633 -2.051 -2.079 1.00 44.66 410 ASN A C 1
ATOM 2242 O O . ASN A 1 313 ? 75.209 -1.983 -0.992 1.00 50.67 410 ASN A O 1
ATOM 2247 N N . LEU A 1 314 ? 73.530 -2.770 -2.257 1.00 41.44 411 LEU A N 1
ATOM 2248 C CA A LEU A 1 314 ? 72.961 -3.527 -1.150 0.50 39.09 411 LEU A CA 1
ATOM 2249 C CA B LEU A 1 314 ? 72.965 -3.528 -1.153 0.50 39.09 411 LEU A CA 1
ATOM 2250 C C . LEU A 1 314 ? 73.904 -4.637 -0.701 1.00 42.45 411 LEU A C 1
ATOM 2251 O O . LEU A 1 314 ? 74.057 -4.881 0.503 1.00 41.49 411 LEU A O 1
ATOM 2260 N N . ARG A 1 315 ? 74.554 -5.320 -1.649 1.00 38.85 412 ARG A N 1
ATOM 2261 C CA . ARG A 1 315 ? 75.533 -6.324 -1.243 1.00 38.71 412 ARG A CA 1
ATOM 2262 C C . ARG A 1 315 ? 76.662 -5.664 -0.465 1.00 46.52 412 ARG A C 1
ATOM 2263 O O . ARG A 1 315 ? 77.072 -6.162 0.590 1.00 41.56 412 ARG A O 1
ATOM 2271 N N . LEU A 1 316 ? 77.137 -4.507 -0.939 1.00 39.29 413 LEU A N 1
ATOM 2272 C CA . LEU A 1 316 ? 78.188 -3.799 -0.213 1.00 48.36 413 LEU A CA 1
ATOM 2273 C C . LEU A 1 316 ? 77.698 -3.338 1.157 1.00 45.94 413 LEU A C 1
ATOM 2274 O O . LEU A 1 316 ? 78.424 -3.422 2.155 1.00 47.24 413 LEU A O 1
ATOM 2279 N N . LEU A 1 317 ? 76.459 -2.861 1.220 1.00 41.82 414 LEU A N 1
ATOM 2280 C CA . LEU A 1 317 ? 75.907 -2.382 2.474 1.00 39.84 414 LEU A CA 1
ATOM 2281 C C . LEU A 1 317 ? 75.780 -3.505 3.504 1.00 38.73 414 LEU A C 1
ATOM 2282 O O . LEU A 1 317 ? 76.100 -3.312 4.679 1.00 37.14 414 LEU A O 1
ATOM 2287 N N . MET A 1 318 ? 75.316 -4.688 3.088 1.00 41.25 415 MET A N 1
ATOM 2288 C CA . MET A 1 318 ? 75.186 -5.791 4.033 1.00 34.66 415 MET A CA 1
ATOM 2289 C C . MET A 1 318 ? 76.552 -6.334 4.436 1.00 39.88 415 MET A C 1
ATOM 2290 O O . MET A 1 318 ? 76.752 -6.722 5.594 1.00 41.32 415 MET A O 1
ATOM 2295 N N . ARG A 1 319 ? 77.504 -6.375 3.498 1.00 40.26 416 ARG A N 1
ATOM 2296 C CA . ARG A 1 319 ? 78.851 -6.792 3.868 1.00 44.51 416 ARG A CA 1
ATOM 2297 C C . ARG A 1 319 ? 79.428 -5.827 4.885 1.00 44.86 416 ARG A C 1
ATOM 2298 O O . ARG A 1 319 ? 80.075 -6.241 5.854 1.00 46.50 416 ARG A O 1
ATOM 2306 N N . GLN A 1 320 ? 79.158 -4.536 4.707 1.00 39.49 417 GLN A N 1
ATOM 2307 C CA . GLN A 1 320 ? 79.707 -3.550 5.624 1.00 38.75 417 GLN A CA 1
ATOM 2308 C C . GLN A 1 320 ? 79.136 -3.708 7.029 1.00 38.24 417 GLN A C 1
ATOM 2309 O O . GLN A 1 320 ? 79.877 -3.607 8.015 1.00 38.80 417 GLN A O 1
ATOM 2315 N N . ARG A 1 321 ? 77.820 -3.937 7.146 1.00 35.31 418 ARG A N 1
ATOM 2316 C CA A ARG A 1 321 ? 77.231 -4.199 8.454 0.02 36.73 418 ARG A CA 1
ATOM 2317 C CA B ARG A 1 321 ? 77.241 -4.191 8.461 0.98 34.70 418 ARG A CA 1
ATOM 2318 C C . ARG A 1 321 ? 77.864 -5.426 9.087 1.00 42.10 418 ARG A C 1
ATOM 2319 O O . ARG A 1 321 ? 78.187 -5.430 10.281 1.00 42.01 418 ARG A O 1
ATOM 2334 N N . LEU A 1 322 ? 78.048 -6.482 8.290 1.00 37.82 419 LEU A N 1
ATOM 2335 C CA . LEU A 1 322 ? 78.660 -7.697 8.797 1.00 37.89 419 LEU A CA 1
ATOM 2336 C C . LEU A 1 322 ? 80.070 -7.425 9.308 1.00 44.88 419 LEU A C 1
ATOM 2337 O O . LEU A 1 322 ? 80.457 -7.925 10.373 1.00 45.43 419 LEU A O 1
ATOM 2342 N N . SER A 1 323 ? 80.838 -6.606 8.574 1.00 38.47 420 SER A N 1
ATOM 2343 C CA . SER A 1 323 ? 82.179 -6.210 9.014 1.00 40.62 420 SER A CA 1
ATOM 2344 C C . SER A 1 323 ? 82.143 -5.407 10.306 1.00 39.12 420 SER A C 1
ATOM 2345 O O . SER A 1 323 ? 82.996 -5.596 11.182 1.00 44.86 420 SER A O 1
ATOM 2348 N N . GLU A 1 324 ? 81.200 -4.468 10.425 1.00 36.41 421 GLU A N 1
ATOM 2349 C CA . GLU A 1 324 ? 81.104 -3.672 11.651 1.00 40.86 421 GLU A CA 1
ATOM 2350 C C . GLU A 1 324 ? 80.828 -4.558 12.873 1.00 47.88 421 GLU A C 1
ATOM 2351 O O . GLU A 1 324 ? 81.441 -4.380 13.930 1.00 54.10 421 GLU A O 1
ATOM 2357 N N . ILE A 1 325 ? 79.946 -5.547 12.731 1.00 44.56 422 ILE A N 1
ATOM 2358 C CA . ILE A 1 325 ? 79.566 -6.408 13.849 1.00 39.27 422 ILE A CA 1
ATOM 2359 C C . ILE A 1 325 ? 80.672 -7.405 14.193 1.00 43.23 422 ILE A C 1
ATOM 2360 O O . ILE A 1 325 ? 80.916 -7.698 15.369 1.00 49.00 422 ILE A O 1
ATOM 2365 N N . THR A 1 326 ? 81.319 -7.987 13.180 1.00 44.01 423 THR A N 1
ATOM 2366 C CA . THR A 1 326 ? 82.244 -9.085 13.407 1.00 48.72 423 THR A CA 1
ATOM 2367 C C . THR A 1 326 ? 83.703 -8.658 13.433 1.00 57.62 423 THR A C 1
ATOM 2368 O O . THR A 1 326 ? 84.543 -9.432 13.906 1.00 58.30 423 THR A O 1
ATOM 2372 N N . GLY A 1 327 ? 84.026 -7.463 12.938 1.00 55.78 424 GLY A N 1
ATOM 2373 C CA . GLY A 1 327 ? 85.407 -7.039 12.901 1.00 51.73 424 GLY A CA 1
ATOM 2374 C C . GLY A 1 327 ? 86.243 -7.817 11.922 1.00 57.47 424 GLY A C 1
ATOM 2375 O O . GLY A 1 327 ? 87.474 -7.796 12.007 1.00 66.51 424 GLY A O 1
ATOM 2376 N N . LEU A 1 328 ? 85.602 -8.520 11.001 1.00 52.80 425 LEU A N 1
ATOM 2377 C CA . LEU A 1 328 ? 86.285 -9.330 10.008 1.00 61.85 425 LEU A CA 1
ATOM 2378 C C . LEU A 1 328 ? 86.274 -8.612 8.663 1.00 71.56 425 LEU A C 1
ATOM 2379 O O . LEU A 1 328 ? 85.254 -8.052 8.252 1.00 74.90 425 LEU A O 1
ATOM 2384 N N . SER A 1 329 ? 87.420 -8.612 7.993 1.00 74.81 426 SER A N 1
ATOM 2385 C CA . SER A 1 329 ? 87.529 -7.993 6.685 1.00 76.63 426 SER A CA 1
ATOM 2386 C C . SER A 1 329 ? 86.841 -8.859 5.637 1.00 79.70 426 SER A C 1
ATOM 2387 O O . SER A 1 329 ? 86.370 -9.962 5.918 1.00 81.33 426 SER A O 1
ATOM 2390 N N . GLY A 1 330 ? 86.794 -8.346 4.405 1.00 83.35 427 GLY A N 1
ATOM 2391 C CA . GLY A 1 330 ? 86.382 -9.182 3.290 1.00 83.18 427 GLY A CA 1
ATOM 2392 C C . GLY A 1 330 ? 87.290 -10.383 3.105 1.00 88.58 427 GLY A C 1
ATOM 2393 O O . GLY A 1 330 ? 86.820 -11.499 2.869 1.00 88.28 427 GLY A O 1
ATOM 2394 N N . GLU A 1 331 ? 88.606 -10.171 3.211 1.00 93.36 428 GLU A N 1
ATOM 2395 C CA . GLU A 1 331 ? 89.542 -11.289 3.138 1.00 100.30 428 GLU A CA 1
ATOM 2396 C C . GLU A 1 331 ? 89.302 -12.271 4.275 1.00 98.48 428 GLU A C 1
ATOM 2397 O O . GLU A 1 331 ? 89.350 -13.490 4.072 1.00 100.70 428 GLU A O 1
ATOM 2399 N N . ASN A 1 332 ? 89.044 -11.759 5.482 1.00 94.78 429 ASN A N 1
ATOM 2400 C CA . ASN A 1 332 ? 88.656 -12.628 6.589 1.00 90.59 429 ASN A CA 1
ATOM 2401 C C . ASN A 1 332 ? 87.345 -13.341 6.285 1.00 89.83 429 ASN A C 1
ATOM 2402 O O . ASN A 1 332 ? 87.253 -14.569 6.393 1.00 88.22 429 ASN A O 1
ATOM 2407 N N . ILE A 1 333 ? 86.319 -12.578 5.894 1.00 89.61 430 ILE A N 1
ATOM 2408 C CA . ILE A 1 333 ? 85.003 -13.154 5.618 1.00 93.16 430 ILE A CA 1
ATOM 2409 C C . ILE A 1 333 ? 85.094 -14.181 4.494 1.00 100.64 430 ILE A C 1
ATOM 2410 O O . ILE A 1 333 ? 84.536 -15.282 4.589 1.00 103.59 430 ILE A O 1
ATOM 2415 N N . GLY A 1 334 ? 85.803 -13.839 3.415 1.00 98.00 431 GLY A N 1
ATOM 2416 C CA . GLY A 1 334 ? 85.976 -14.789 2.328 1.00 95.09 431 GLY A CA 1
ATOM 2417 C C . GLY A 1 334 ? 86.676 -16.058 2.775 1.00 93.83 431 GLY A C 1
ATOM 2418 O O . GLY A 1 334 ? 86.185 -17.167 2.542 1.00 90.83 431 GLY A O 1
ATOM 2419 N N . GLN A 1 335 ? 87.827 -15.908 3.445 1.00 98.82 432 GLN A N 1
ATOM 2420 C CA . GLN A 1 335 ? 88.601 -17.056 3.912 1.00 107.60 432 GLN A CA 1
ATOM 2421 C C . GLN A 1 335 ? 87.869 -17.864 4.980 1.00 122.40 432 GLN A C 1
ATOM 2422 O O . GLN A 1 335 ? 88.229 -19.025 5.216 1.00 121.73 432 GLN A O 1
ATOM 2424 N N . LEU A 1 336 ? 86.860 -17.284 5.633 1.00 80.97 433 LEU A N 1
ATOM 2425 C CA . LEU A 1 336 ? 86.053 -18.024 6.606 1.00 87.58 433 LEU A CA 1
ATOM 2426 C C . LEU A 1 336 ? 84.890 -18.720 5.904 1.00 91.21 433 LEU A C 1
ATOM 2427 O O . LEU A 1 336 ? 85.021 -19.858 5.454 1.00 96.08 433 LEU A O 1
ATOM 2429 N N . PRO B 1 19 ? 74.033 37.039 -35.630 1.00 93.80 116 PRO B N 1
ATOM 2430 C CA . PRO B 1 19 ? 75.439 37.458 -35.691 1.00 98.55 116 PRO B CA 1
ATOM 2431 C C . PRO B 1 19 ? 76.418 36.278 -35.669 1.00 102.19 116 PRO B C 1
ATOM 2432 O O . PRO B 1 19 ? 77.142 36.058 -36.642 1.00 107.79 116 PRO B O 1
ATOM 2436 N N . LEU B 1 20 ? 76.420 35.522 -34.565 1.00 92.24 117 LEU B N 1
ATOM 2437 C CA . LEU B 1 20 ? 77.345 34.406 -34.397 1.00 76.68 117 LEU B CA 1
ATOM 2438 C C . LEU B 1 20 ? 76.879 33.138 -35.102 1.00 78.38 117 LEU B C 1
ATOM 2439 O O . LEU B 1 20 ? 77.707 32.275 -35.419 1.00 78.61 117 LEU B O 1
ATOM 2444 N N . TYR B 1 21 ? 75.571 33.008 -35.351 1.00 75.63 118 TYR B N 1
ATOM 2445 C CA . TYR B 1 21 ? 75.034 31.773 -35.919 1.00 73.63 118 TYR B CA 1
ATOM 2446 C C . TYR B 1 21 ? 75.669 31.376 -37.241 1.00 82.83 118 TYR B C 1
ATOM 2447 O O . TYR B 1 21 ? 75.998 30.187 -37.404 1.00 88.37 118 TYR B O 1
ATOM 2456 N N . PRO B 1 22 ? 75.846 32.266 -38.227 1.00 84.09 119 PRO B N 1
ATOM 2457 C CA . PRO B 1 22 ? 76.363 31.777 -39.515 1.00 81.29 119 PRO B CA 1
ATOM 2458 C C . PRO B 1 22 ? 77.794 31.297 -39.406 1.00 77.84 119 PRO B C 1
ATOM 2459 O O . PRO B 1 22 ? 78.167 30.343 -40.107 1.00 80.08 119 PRO B O 1
ATOM 2463 N N . LEU B 1 23 ? 78.597 31.926 -38.531 1.00 66.29 120 LEU B N 1
ATOM 2464 C CA . LEU B 1 23 ? 79.958 31.456 -38.286 1.00 69.50 120 LEU B CA 1
ATOM 2465 C C . LEU B 1 23 ? 79.954 30.074 -37.645 1.00 72.75 120 LEU B C 1
ATOM 2466 O O . LEU B 1 23 ? 80.701 29.181 -38.065 1.00 73.87 120 LEU B O 1
ATOM 2471 N N . LEU B 1 24 ? 79.099 29.871 -36.645 1.00 74.61 121 LEU B N 1
ATOM 2472 C CA . LEU B 1 24 ? 78.968 28.542 -36.057 1.00 69.10 121 LEU B CA 1
ATOM 2473 C C . LEU B 1 24 ? 78.581 27.509 -37.114 1.00 66.43 121 LEU B C 1
ATOM 2474 O O . LEU B 1 24 ? 79.171 26.423 -37.169 1.00 62.41 121 LEU B O 1
ATOM 2479 N N . SER B 1 25 ? 77.650 27.848 -38.015 1.00 69.44 122 SER B N 1
ATOM 2480 C CA . SER B 1 25 ? 77.257 26.860 -39.021 1.00 69.95 122 SER B CA 1
ATOM 2481 C C . SER B 1 25 ? 78.359 26.659 -40.041 1.00 74.06 122 SER B C 1
ATOM 2482 O O . SER B 1 25 ? 78.553 25.543 -40.544 1.00 74.13 122 SER B O 1
ATOM 2485 N N . ALA B 1 26 ? 79.081 27.735 -40.373 1.00 70.89 123 ALA B N 1
ATOM 2486 C CA . ALA B 1 26 ? 80.187 27.607 -41.314 1.00 70.68 123 ALA B CA 1
ATOM 2487 C C . ALA B 1 26 ? 81.289 26.740 -40.727 1.00 74.72 123 ALA B C 1
ATOM 2488 O O . ALA B 1 26 ? 81.833 25.863 -41.413 1.00 70.87 123 ALA B O 1
ATOM 2490 N N . ALA B 1 27 ? 81.608 26.956 -39.447 1.00 65.87 124 ALA B N 1
ATOM 2491 C CA . ALA B 1 27 ? 82.560 26.087 -38.771 1.00 65.35 124 ALA B CA 1
ATOM 2492 C C . ALA B 1 27 ? 82.071 24.646 -38.762 1.00 66.60 124 ALA B C 1
ATOM 2493 O O . ALA B 1 27 ? 82.851 23.719 -39.011 1.00 68.03 124 ALA B O 1
ATOM 2495 N N . ALA B 1 28 ? 80.788 24.434 -38.466 1.00 66.12 125 ALA B N 1
ATOM 2496 C CA . ALA B 1 28 ? 80.251 23.076 -38.502 1.00 70.29 125 ALA B CA 1
ATOM 2497 C C . ALA B 1 28 ? 80.386 22.473 -39.900 1.00 78.51 125 ALA B C 1
ATOM 2498 O O . ALA B 1 28 ? 80.873 21.346 -40.057 1.00 72.28 125 ALA B O 1
ATOM 2500 N N . GLU B 1 29 ? 79.998 23.236 -40.936 1.00 72.25 126 GLU B N 1
ATOM 2501 C CA . GLU B 1 29 ? 80.162 22.757 -42.306 1.00 78.85 126 GLU B CA 1
ATOM 2502 C C . GLU B 1 29 ? 81.623 22.465 -42.602 1.00 76.55 126 GLU B C 1
ATOM 2503 O O . GLU B 1 29 ? 81.947 21.434 -43.192 1.00 79.14 126 GLU B O 1
ATOM 2505 N N . PHE B 1 30 ? 82.525 23.332 -42.149 1.00 74.79 127 PHE B N 1
ATOM 2506 C CA . PHE B 1 30 ? 83.946 23.064 -42.335 1.00 75.57 127 PHE B CA 1
ATOM 2507 C C . PHE B 1 30 ? 84.362 21.770 -41.648 1.00 75.46 127 PHE B C 1
ATOM 2508 O O . PHE B 1 30 ? 85.101 20.963 -42.223 1.00 77.59 127 PHE B O 1
ATOM 2516 N N . TYR B 1 31 ? 83.902 21.562 -40.411 1.00 73.07 128 TYR B N 1
ATOM 2517 C CA . TYR B 1 31 ? 84.268 20.363 -39.668 1.00 72.85 128 TYR B CA 1
ATOM 2518 C C . TYR B 1 31 ? 83.669 19.117 -40.303 1.00 75.34 128 TYR B C 1
ATOM 2519 O O . TYR B 1 31 ? 84.362 18.106 -40.459 1.00 76.85 128 TYR B O 1
ATOM 2528 N N . LYS B 1 32 ? 82.388 19.168 -40.676 1.00 75.90 129 LYS B N 1
ATOM 2529 C CA . LYS B 1 32 ? 81.770 17.977 -41.247 1.00 94.64 129 LYS B CA 1
ATOM 2530 C C . LYS B 1 32 ? 82.291 17.711 -42.655 1.00 94.44 129 LYS B C 1
ATOM 2531 O O . LYS B 1 32 ? 82.528 16.555 -43.017 1.00 83.67 129 LYS B O 1
ATOM 2537 N N . GLN B 1 33 ? 82.529 18.768 -43.444 1.00 87.48 130 GLN B N 1
ATOM 2538 C CA . GLN B 1 33 ? 83.167 18.570 -44.737 1.00 91.76 130 GLN B CA 1
ATOM 2539 C C . GLN B 1 33 ? 84.583 18.027 -44.584 1.00 88.84 130 GLN B C 1
ATOM 2540 O O . GLN B 1 33 ? 85.055 17.278 -45.445 1.00 96.64 130 GLN B O 1
ATOM 2546 N N . ALA B 1 34 ? 85.270 18.368 -43.497 1.00 83.05 131 ALA B N 1
ATOM 2547 C CA . ALA B 1 34 ? 86.584 17.780 -43.278 1.00 83.47 131 ALA B CA 1
ATOM 2548 C C . ALA B 1 34 ? 86.493 16.321 -42.855 1.00 95.17 131 ALA B C 1
ATOM 2549 O O . ALA B 1 34 ? 87.430 15.551 -43.099 1.00 88.33 131 ALA B O 1
ATOM 2551 N N . LEU B 1 35 ? 85.393 15.921 -42.209 1.00 94.50 132 LEU B N 1
ATOM 2552 C CA . LEU B 1 35 ? 85.221 14.510 -41.883 1.00 96.31 132 LEU B CA 1
ATOM 2553 C C . LEU B 1 35 ? 85.145 13.675 -43.159 1.00 94.50 132 LEU B C 1
ATOM 2554 O O . LEU B 1 35 ? 85.880 12.693 -43.314 1.00 93.43 132 LEU B O 1
ATOM 2556 N N . LYS B 1 36 ? 84.289 14.081 -44.099 1.00 93.18 133 LYS B N 1
ATOM 2557 C CA . LYS B 1 36 ? 84.159 13.431 -45.397 1.00 97.40 133 LYS B CA 1
ATOM 2558 C C . LYS B 1 36 ? 85.452 13.465 -46.200 1.00 94.82 133 LYS B C 1
ATOM 2559 O O . LYS B 1 36 ? 86.080 12.424 -46.424 1.00 96.53 133 LYS B O 1
ATOM 2561 N N . SER B 1 37 ? 85.865 14.668 -46.607 1.00 101.82 134 SER B N 1
ATOM 2562 C CA . SER B 1 37 ? 86.742 14.854 -47.760 1.00 102.95 134 SER B CA 1
ATOM 2563 C C . SER B 1 37 ? 88.074 15.526 -47.420 1.00 95.43 134 SER B C 1
ATOM 2564 O O . SER B 1 37 ? 88.703 16.120 -48.295 1.00 100.85 134 SER B O 1
ATOM 2567 N N . HIS B 1 38 ? 88.530 15.435 -46.169 1.00 97.27 135 HIS B N 1
ATOM 2568 C CA . HIS B 1 38 ? 89.804 16.062 -45.829 1.00 94.85 135 HIS B CA 1
ATOM 2569 C C . HIS B 1 38 ? 90.913 15.022 -45.816 1.00 101.89 135 HIS B C 1
ATOM 2570 O O . HIS B 1 38 ? 90.698 13.895 -45.367 1.00 102.36 135 HIS B O 1
ATOM 2577 N N . PRO B 1 39 ? 92.111 15.370 -46.289 1.00 119.81 136 PRO B N 1
ATOM 2578 C CA . PRO B 1 39 ? 93.202 14.384 -46.357 1.00 126.48 136 PRO B CA 1
ATOM 2579 C C . PRO B 1 39 ? 93.717 13.962 -44.992 1.00 115.27 136 PRO B C 1
ATOM 2580 O O . PRO B 1 39 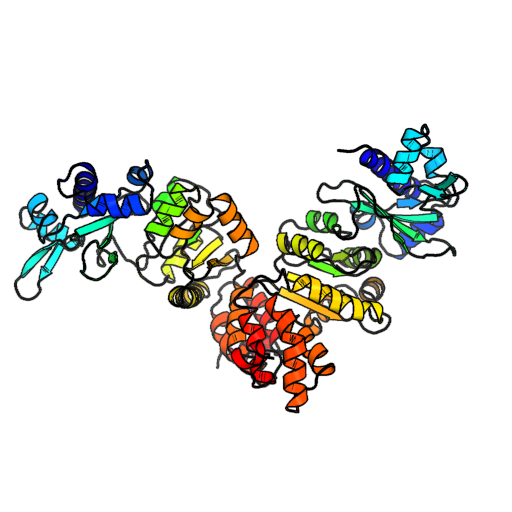? 94.755 13.303 -44.876 1.00 123.09 136 PRO B O 1
ATOM 2584 N N . ALA B 1 40 ? 93.013 14.357 -43.946 1.00 96.21 137 ALA B N 1
ATOM 2585 C CA . ALA B 1 40 ? 93.366 13.940 -42.605 1.00 100.64 137 ALA B CA 1
ATOM 2586 C C . ALA B 1 40 ? 92.266 13.125 -41.943 1.00 87.95 137 ALA B C 1
ATOM 2587 O O . ALA B 1 40 ? 92.480 12.624 -40.836 1.00 86.46 137 ALA B O 1
ATOM 2589 N N . ARG B 1 41 ? 91.103 12.982 -42.586 1.00 93.53 138 ARG B N 1
ATOM 2590 C CA . ARG B 1 41 ? 90.046 12.076 -42.151 1.00 108.59 138 ARG B CA 1
ATOM 2591 C C . ARG B 1 41 ? 90.628 10.708 -41.815 1.00 119.29 138 ARG B C 1
ATOM 2592 O O . ARG B 1 41 ? 90.374 9.725 -42.517 1.00 126.56 138 ARG B O 1
ATOM 2594 N N . LYS B 1 42 ? 91.407 10.642 -40.733 1.00 118.89 139 LYS B N 1
ATOM 2595 C CA . LYS B 1 42 ? 92.228 9.479 -40.426 1.00 119.64 139 LYS B CA 1
ATOM 2596 C C . LYS B 1 42 ? 91.792 8.854 -39.114 1.00 115.35 139 LYS B C 1
ATOM 2597 O O . LYS B 1 42 ? 90.786 8.139 -39.060 1.00 117.38 139 LYS B O 1
ATOM 2599 N N . ALA B 1 43 ? 92.551 9.125 -38.050 1.00 103.08 140 ALA B N 1
ATOM 2600 C CA . ALA B 1 43 ? 92.174 8.648 -36.729 1.00 99.94 140 ALA B CA 1
ATOM 2601 C C . ALA B 1 43 ? 90.753 9.053 -36.375 1.00 104.49 140 ALA B C 1
ATOM 2602 O O . ALA B 1 43 ? 90.139 8.429 -35.498 1.00 105.49 140 ALA B O 1
ATOM 2604 N N . ALA B 1 44 ? 90.222 10.085 -37.038 1.00 104.67 141 ALA B N 1
ATOM 2605 C CA . ALA B 1 44 ? 88.807 10.405 -36.909 1.00 99.06 141 ALA B CA 1
ATOM 2606 C C . ALA B 1 44 ? 87.962 9.239 -37.388 1.00 95.08 141 ALA B C 1
ATOM 2607 O O . ALA B 1 44 ? 87.119 8.714 -36.651 1.00 102.01 141 ALA B O 1
ATOM 2609 N N . VAL B 1 45 ? 88.185 8.815 -38.629 1.00 98.79 142 VAL B N 1
ATOM 2610 C CA . VAL B 1 45 ? 87.531 7.615 -39.144 1.00 96.59 142 VAL B CA 1
ATOM 2611 C C . VAL B 1 45 ? 87.829 6.422 -38.240 1.00 98.01 142 VAL B C 1
ATOM 2612 O O . VAL B 1 45 ? 86.930 5.642 -37.896 1.00 93.77 142 VAL B O 1
ATOM 2614 N N . ASN B 1 46 ? 89.088 6.303 -37.796 1.00 105.87 143 ASN B N 1
ATOM 2615 C CA . ASN B 1 46 ? 89.522 5.167 -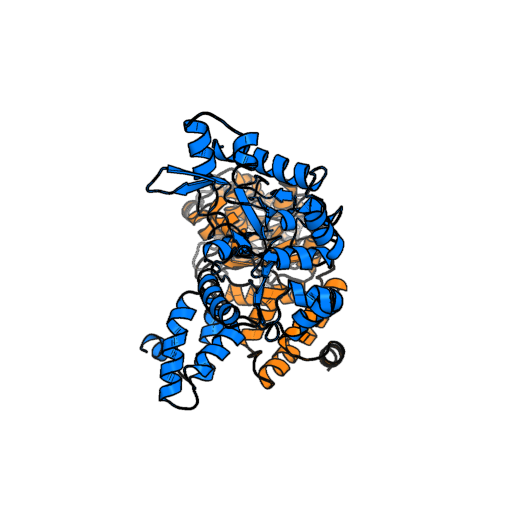36.980 1.00 111.49 143 ASN B CA 1
ATOM 2616 C C . ASN B 1 46 ? 88.808 5.133 -35.635 1.00 106.63 143 ASN B C 1
ATOM 2617 O O . ASN B 1 46 ? 88.274 4.093 -35.231 1.00 106.52 143 ASN B O 1
ATOM 2622 N N . TYR B 1 47 ? 88.820 6.253 -34.909 1.00 101.26 144 TYR B N 1
ATOM 2623 C CA . TYR B 1 47 ? 88.100 6.320 -33.640 1.00 99.78 144 TYR B CA 1
ATOM 2624 C C . TYR B 1 47 ? 86.619 6.000 -33.831 1.00 96.23 144 TYR B C 1
ATOM 2625 O O . TYR B 1 47 ? 86.070 5.121 -33.157 1.00 95.18 144 TYR B O 1
ATOM 2634 N N . LEU B 1 48 ? 85.965 6.689 -34.771 1.00 98.32 145 LEU B N 1
ATOM 2635 C CA . LEU B 1 48 ? 84.532 6.496 -34.981 1.00 80.38 145 LEU B CA 1
ATOM 2636 C C . LEU B 1 48 ? 84.210 5.073 -35.415 1.00 100.50 145 LEU B C 1
ATOM 2637 O O . LEU B 1 48 ? 83.306 4.447 -34.847 1.00 98.99 145 LEU B O 1
ATOM 2639 N N . LYS B 1 49 ? 84.919 4.551 -36.434 1.00 85.88 146 LYS B N 1
ATOM 2640 C CA . LYS B 1 49 ? 84.737 3.150 -36.812 1.00 95.68 146 LYS B CA 1
ATOM 2641 C C . LYS B 1 49 ? 84.926 2.235 -35.608 1.00 94.90 146 LYS B C 1
ATOM 2642 O O . LYS B 1 49 ? 84.022 1.470 -35.254 1.00 95.63 146 LYS B O 1
ATOM 2644 N N . GLY B 1 50 ? 86.084 2.335 -34.943 1.00 101.48 147 GLY B N 1
ATOM 2645 C CA . GLY B 1 50 ? 86.390 1.611 -33.717 1.00 103.93 147 GLY B CA 1
ATOM 2646 C C . GLY B 1 50 ? 85.241 1.518 -32.732 1.00 108.30 147 GLY B C 1
ATOM 2647 O O . GLY B 1 50 ? 85.124 0.522 -32.011 1.00 100.88 147 GLY B O 1
ATOM 2648 N N . ARG B 1 51 ? 84.400 2.558 -32.681 1.00 116.66 148 ARG B N 1
ATOM 2649 C CA . ARG B 1 51 ? 83.107 2.487 -32.005 1.00 110.29 148 ARG B CA 1
ATOM 2650 C C . ARG B 1 51 ? 82.086 1.860 -32.959 1.00 108.01 148 ARG B C 1
ATOM 2651 O O . ARG B 1 51 ? 81.856 0.648 -32.899 1.00 117.68 148 ARG B O 1
ATOM 2659 N N . GLY B 1 52 ? 81.480 2.643 -33.855 1.00 97.87 149 GLY B N 1
ATOM 2660 C CA . GLY B 1 52 ? 80.726 2.019 -34.930 1.00 99.72 149 GLY B CA 1
ATOM 2661 C C . GLY B 1 52 ? 79.346 2.562 -35.244 1.00 101.34 149 GLY B C 1
ATOM 2662 O O . GLY B 1 52 ? 78.353 1.984 -34.799 1.00 84.84 149 GLY B O 1
ATOM 2663 N N . LEU B 1 53 ? 79.273 3.617 -36.073 1.00 99.53 150 LEU B N 1
ATOM 2664 C CA . LEU B 1 53 ? 78.045 4.372 -36.325 1.00 86.55 150 LEU B CA 1
ATOM 2665 C C . LEU B 1 53 ? 77.809 4.643 -37.810 1.00 97.45 150 LEU B C 1
ATOM 2666 O O . LEU B 1 53 ? 76.788 4.241 -38.375 1.00 88.65 150 LEU B O 1
ATOM 2668 N N . THR B 1 54 ? 78.719 5.411 -38.415 1.00 104.28 151 THR B N 1
ATOM 2669 C CA . THR B 1 54 ? 78.779 5.741 -39.840 1.00 114.33 151 THR B CA 1
ATOM 2670 C C . THR B 1 54 ? 77.471 6.251 -40.451 1.00 111.21 151 THR B C 1
ATOM 2671 O O . THR B 1 54 ? 77.489 7.153 -41.301 1.00 92.48 151 THR B O 1
ATOM 2673 N N . GLY B 1 55 ? 76.340 5.683 -40.032 1.00 117.52 152 GLY B N 1
ATOM 2674 C CA . GLY B 1 55 ? 75.060 5.933 -40.663 1.00 119.55 152 GLY B CA 1
ATOM 2675 C C . GLY B 1 55 ? 74.556 7.356 -40.592 1.00 123.07 152 GLY B C 1
ATOM 2676 O O . GLY B 1 55 ? 75.275 8.278 -40.191 1.00 118.49 152 GLY B O 1
ATOM 2677 N N . GLU B 1 56 ? 73.290 7.532 -40.970 1.00 122.39 153 GLU B N 1
ATOM 2678 C CA . GLU B 1 56 ? 72.666 8.847 -41.032 1.00 109.97 153 GLU B CA 1
ATOM 2679 C C . GLU B 1 56 ? 72.525 9.515 -39.663 1.00 91.53 153 GLU B C 1
ATOM 2680 O O . GLU B 1 56 ? 71.896 10.575 -39.588 1.00 83.34 153 GLU B O 1
ATOM 2686 N N . ILE B 1 57 ? 73.065 8.940 -38.585 1.00 83.35 154 ILE B N 1
ATOM 2687 C CA . ILE B 1 57 ? 73.106 9.712 -37.348 1.00 89.45 154 ILE B CA 1
ATOM 2688 C C . ILE B 1 57 ? 74.116 10.844 -37.490 1.00 89.61 154 ILE B C 1
ATOM 2689 O O . ILE B 1 57 ? 73.928 11.929 -36.930 1.00 90.52 154 ILE B O 1
ATOM 2694 N N . ALA B 1 58 ? 75.177 10.623 -38.273 1.00 95.77 155 ALA B N 1
ATOM 2695 C CA . ALA B 1 58 ? 76.121 11.688 -38.590 1.00 79.64 155 ALA B CA 1
ATOM 2696 C C . ALA B 1 58 ? 75.407 12.887 -39.187 1.00 79.50 155 ALA B C 1
ATOM 2697 O O . ALA B 1 58 ? 75.691 14.031 -38.831 1.00 98.00 155 ALA B O 1
ATOM 2699 N N . ARG B 1 59 ? 74.457 12.651 -40.082 1.00 85.87 156 ARG B N 1
ATOM 2700 C CA . ARG B 1 59 ? 73.653 13.763 -40.575 1.00 89.31 156 ARG B CA 1
ATOM 2701 C C . ARG B 1 59 ? 72.733 14.273 -39.477 1.00 91.78 156 ARG B C 1
ATOM 2702 O O . ARG B 1 59 ? 72.565 15.488 -39.308 1.00 88.09 156 ARG B O 1
ATOM 2704 N N . ASP B 1 60 ? 72.152 13.353 -38.699 1.00 91.31 157 ASP B N 1
ATOM 2705 C CA . ASP B 1 60 ? 71.295 13.759 -37.591 1.00 88.55 157 ASP B CA 1
ATOM 2706 C C . ASP B 1 60 ? 72.064 14.585 -36.566 1.00 72.48 157 ASP B C 1
ATOM 2707 O O . ASP B 1 60 ? 71.517 15.544 -36.013 1.00 87.43 157 ASP B O 1
ATOM 2712 N N . PHE B 1 61 ? 73.333 14.243 -36.294 1.00 72.19 158 PHE B N 1
ATOM 2713 C CA . PHE B 1 61 ? 74.105 14.960 -35.271 1.00 76.21 158 PHE B CA 1
ATOM 2714 C C . PHE B 1 61 ? 75.190 15.874 -35.839 1.00 78.02 158 PHE B C 1
ATOM 2715 O O . PHE B 1 61 ? 75.829 16.585 -35.070 1.00 67.88 158 PHE B O 1
ATOM 2723 N N . GLY B 1 62 ? 75.421 15.871 -37.151 1.00 72.01 159 GLY B N 1
ATOM 2724 C CA . GLY B 1 62 ? 76.371 16.791 -37.742 1.00 72.19 159 GLY B CA 1
ATOM 2725 C C . GLY B 1 62 ? 77.816 16.577 -37.353 1.00 71.64 159 GLY B C 1
ATOM 2726 O O . GLY B 1 62 ? 78.564 17.542 -37.284 1.00 70.49 159 GLY B O 1
ATOM 2727 N N . LEU B 1 63 ? 78.234 15.345 -37.095 1.00 72.48 160 LEU B N 1
ATOM 2728 C CA . LEU B 1 63 ? 79.601 15.120 -36.648 1.00 71.95 160 LEU B CA 1
ATOM 2729 C C . LEU B 1 63 ? 80.611 15.693 -37.641 1.00 86.53 160 LEU B C 1
ATOM 2730 O O . LEU B 1 63 ? 80.331 15.855 -38.833 1.00 97.38 160 LEU B O 1
ATOM 2732 N N . GLY B 1 64 ? 81.804 16.002 -37.141 1.00 66.68 161 GLY B N 1
ATOM 2733 C CA . GLY B 1 64 ? 82.809 16.619 -37.983 1.00 69.44 161 GLY B CA 1
ATOM 2734 C C . GLY B 1 6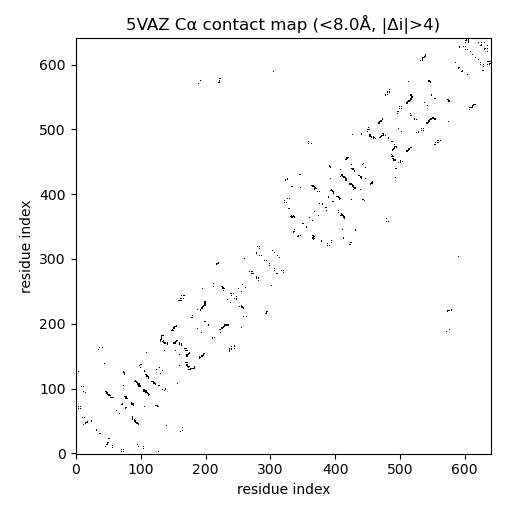4 ? 84.199 16.356 -37.451 1.00 72.39 161 GLY B C 1
ATOM 2735 O O . GLY B 1 64 ? 84.383 15.699 -36.424 1.00 71.87 161 GLY B O 1
ATOM 2736 N N . PHE B 1 65 ? 85.183 16.899 -38.169 1.00 74.67 162 PHE B N 1
ATOM 2737 C CA . PHE B 1 65 ? 86.597 16.742 -37.856 1.00 74.40 162 PHE B CA 1
ATOM 2738 C C . PHE B 1 65 ? 87.261 18.110 -37.813 1.00 77.02 162 PHE B C 1
ATOM 2739 O O . PHE B 1 65 ? 87.096 18.914 -38.738 1.00 77.87 162 PHE B O 1
ATOM 2747 N N . ALA B 1 66 ? 88.008 18.373 -36.735 1.00 71.61 163 ALA B N 1
ATOM 2748 C CA . ALA B 1 66 ? 88.900 19.521 -36.678 1.00 65.06 163 ALA B CA 1
ATOM 2749 C C . ALA B 1 66 ? 90.321 19.021 -36.891 1.00 69.14 163 ALA B C 1
ATOM 2750 O O . ALA B 1 66 ? 90.926 18.479 -35.955 1.00 66.39 163 ALA B O 1
ATOM 2752 N N . PRO B 1 67 ? 90.899 19.198 -38.077 1.00 70.35 164 PRO B N 1
ATOM 2753 C CA . PRO B 1 67 ? 92.256 18.705 -38.350 1.00 69.65 164 PRO B CA 1
ATOM 2754 C C . PRO B 1 67 ? 93.266 19.295 -37.385 1.00 68.63 164 PRO B C 1
ATOM 2755 O O . PRO B 1 67 ? 93.034 20.370 -36.811 1.00 67.02 164 PRO B O 1
ATOM 2759 N N . PRO B 1 68 ? 94.422 18.632 -37.200 1.00 80.34 165 PRO B N 1
ATOM 2760 C CA . PRO B 1 68 ? 95.436 19.156 -36.272 1.00 83.86 165 PRO B CA 1
ATOM 2761 C C . PRO B 1 68 ? 96.050 20.443 -36.790 1.00 82.92 165 PRO B C 1
ATOM 2762 O O . PRO B 1 68 ? 95.747 20.860 -37.910 1.00 83.72 165 PRO B O 1
ATOM 2766 N N . GLY B 1 69 ? 96.914 21.071 -36.001 1.00 82.41 166 GLY B N 1
ATOM 2767 C CA . GLY B 1 69 ? 97.419 22.387 -36.327 1.00 79.69 166 GLY B CA 1
ATOM 2768 C C . GLY B 1 69 ? 96.608 23.478 -35.653 1.00 75.33 166 GLY B C 1
ATOM 2769 O O . GLY B 1 69 ? 95.547 23.244 -35.070 1.00 69.96 166 GLY B O 1
ATOM 2770 N N . TRP B 1 70 ? 97.112 24.709 -35.763 1.00 71.01 167 TRP B N 1
ATOM 2771 C CA . TRP B 1 70 ? 96.611 25.797 -34.932 1.00 72.81 167 TRP B CA 1
ATOM 2772 C C . TRP B 1 70 ? 95.648 26.740 -35.630 1.00 67.71 167 TRP B C 1
ATOM 2773 O O . TRP B 1 70 ? 94.983 27.521 -34.944 1.00 64.47 167 TRP B O 1
ATOM 2784 N N . ASP B 1 71 ? 95.552 26.712 -36.957 1.00 62.70 168 ASP B N 1
ATOM 2785 C CA . ASP B 1 71 ? 94.822 27.788 -37.612 1.00 58.86 168 ASP B CA 1
ATOM 2786 C C . ASP B 1 71 ? 93.994 27.297 -38.788 1.00 66.00 168 ASP B C 1
ATOM 2787 O O . ASP B 1 71 ? 93.764 28.051 -39.742 1.00 71.97 168 ASP B O 1
ATOM 2792 N N . ASN B 1 72 ? 93.533 26.046 -38.742 1.00 63.74 169 ASN B N 1
ATOM 2793 C CA . ASN B 1 72 ? 92.740 25.524 -39.849 1.00 65.46 169 ASN B CA 1
ATOM 2794 C C . ASN B 1 72 ? 91.457 26.322 -40.031 1.00 63.62 169 ASN B C 1
ATOM 2795 O O . ASN B 1 72 ? 91.131 26.741 -41.144 1.00 69.46 169 ASN B O 1
ATOM 2800 N N . LEU B 1 73 ? 90.706 26.536 -38.949 1.00 58.82 170 LEU B N 1
ATOM 2801 C CA . LEU B 1 73 ? 89.473 27.312 -39.060 1.00 63.53 170 LEU B CA 1
ATOM 2802 C C . LEU B 1 73 ? 89.778 28.789 -39.227 1.00 67.41 170 LEU B C 1
ATOM 2803 O O . LEU B 1 73 ? 89.090 29.490 -39.978 1.00 70.19 170 LEU B O 1
ATOM 2808 N N . LEU B 1 74 ? 90.783 29.282 -38.501 1.00 62.85 171 LEU B N 1
ATOM 2809 C CA . LEU B 1 74 ? 91.271 30.635 -38.708 1.00 64.87 171 LEU B CA 1
ATOM 2810 C C . LEU B 1 74 ? 91.557 30.896 -40.184 1.00 68.23 171 LEU B C 1
ATOM 2811 O O . LEU B 1 74 ? 90.928 31.757 -40.808 1.00 69.58 171 LEU B O 1
ATOM 2816 N N . LYS B 1 75 ? 92.497 30.143 -40.770 1.00 67.99 172 LYS B N 1
ATOM 2817 C CA . LYS B 1 75 ? 92.868 30.418 -42.155 1.00 70.92 172 LYS B CA 1
ATOM 2818 C C . LYS B 1 75 ? 91.668 30.250 -43.070 1.00 75.99 172 LYS B C 1
ATOM 2819 O O . LYS B 1 75 ? 91.388 31.117 -43.900 1.00 76.19 172 LYS B O 1
ATOM 2821 N N . HIS B 1 76 ? 90.898 29.182 -42.874 1.00 83.13 173 HIS B N 1
ATOM 2822 C CA . HIS B 1 76 ? 89.843 28.850 -43.821 1.00 87.45 173 HIS B CA 1
ATOM 2823 C C . HIS B 1 76 ? 88.630 29.769 -43.714 1.00 80.98 173 HIS B C 1
ATOM 2824 O O . HIS B 1 76 ? 87.914 29.947 -44.705 1.00 89.77 173 HIS B O 1
ATOM 2831 N N . LEU B 1 77 ? 88.396 30.372 -42.553 1.00 72.26 174 LEU B N 1
ATOM 2832 C CA . LEU B 1 77 ? 87.125 31.026 -42.269 1.00 82.10 174 LEU B CA 1
ATOM 2833 C C . LEU B 1 77 ? 87.339 32.457 -41.805 1.00 102.63 174 LEU B C 1
ATOM 2834 O O . LEU B 1 77 ? 86.472 33.315 -41.993 1.00 109.94 174 LEU B O 1
ATOM 2839 N N . GLY B 1 78 ? 88.485 32.722 -41.186 1.00 107.06 175 GLY B N 1
ATOM 2840 C CA . GLY B 1 78 ? 88.762 34.061 -40.712 1.00 94.83 175 GLY B CA 1
ATOM 2841 C C . GLY B 1 78 ? 88.991 35.013 -41.870 1.00 92.44 175 GLY B C 1
ATOM 2842 O O . GLY B 1 78 ? 89.537 34.647 -42.911 1.00 97.73 175 GLY B O 1
ATOM 2843 N N . GLY B 1 79 ? 88.554 36.247 -41.684 1.00 77.20 176 GLY B N 1
ATOM 2844 C CA . GLY B 1 79 ? 88.731 37.247 -42.702 1.00 66.05 176 GLY B CA 1
ATOM 2845 C C . GLY B 1 79 ? 89.317 38.510 -42.114 1.00 60.47 176 GLY B C 1
ATOM 2846 O O . GLY B 1 79 ? 90.427 38.509 -41.574 1.00 58.59 176 GLY B O 1
ATOM 2847 N N . ASP B 1 80 ? 88.563 39.591 -42.216 1.00 59.48 177 ASP B N 1
ATOM 2848 C CA . ASP B 1 80 ? 88.911 40.871 -41.628 1.00 57.59 177 ASP B CA 1
ATOM 2849 C C . ASP B 1 80 ? 88.647 40.834 -40.123 1.00 57.57 177 ASP B C 1
ATOM 2850 O O . ASP B 1 80 ? 88.302 39.795 -39.545 1.00 49.25 177 ASP B O 1
ATOM 2855 N N . ASN B 1 81 ? 88.735 42.009 -39.493 1.00 49.48 178 ASN B N 1
ATOM 2856 C CA . ASN B 1 81 ? 88.559 42.123 -38.043 1.00 46.95 178 ASN B CA 1
ATOM 2857 C C . ASN B 1 81 ? 87.178 41.638 -37.580 1.00 47.61 178 ASN B C 1
ATOM 2858 O O . ASN B 1 81 ? 87.067 40.898 -36.596 1.00 47.14 178 ASN B O 1
ATOM 2863 N N . LEU B 1 82 ? 86.108 42.041 -38.273 1.00 54.23 179 LEU B N 1
ATOM 2864 C CA . LEU B 1 82 ? 84.779 41.725 -37.755 1.00 55.76 179 LEU B CA 1
ATOM 2865 C C . LEU B 1 82 ? 84.523 40.226 -37.773 1.00 56.11 179 LEU B C 1
ATOM 2866 O O . LEU B 1 82 ? 83.911 39.685 -36.844 1.00 54.97 179 LEU B O 1
ATOM 2871 N N . GLN B 1 83 ? 84.996 39.537 -38.815 1.00 59.68 180 GLN B N 1
ATOM 2872 C CA . GLN B 1 83 ? 84.947 38.076 -38.835 1.00 59.33 180 GLN B CA 1
ATOM 2873 C C . GLN B 1 83 ? 85.654 37.483 -37.625 1.00 54.65 180 GLN B C 1
ATOM 2874 O O . GLN B 1 83 ? 85.090 36.639 -36.913 1.00 46.53 180 GLN B O 1
ATOM 2880 N N . LEU B 1 84 ? 86.903 37.906 -37.384 1.00 45.83 181 LEU B N 1
ATOM 2881 C CA . LEU B 1 84 ? 87.689 37.284 -36.323 1.00 45.23 181 LEU B CA 1
ATOM 2882 C C . LEU B 1 84 ? 87.060 37.533 -34.966 1.00 44.17 181 LEU B C 1
ATOM 2883 O O . LEU B 1 84 ? 87.063 36.648 -34.106 1.00 43.44 181 LEU B O 1
ATOM 2888 N N . LYS B 1 85 ? 86.518 38.737 -34.764 1.00 45.86 182 LYS B N 1
ATOM 2889 C CA . LYS B 1 85 ? 85.899 39.071 -33.492 1.00 46.52 182 LYS B CA 1
ATOM 2890 C C . LYS B 1 85 ? 84.686 38.189 -33.245 1.00 49.10 182 LYS B C 1
ATOM 2891 O O . LYS B 1 85 ? 84.515 37.637 -32.146 1.00 40.38 182 LYS B O 1
ATOM 2897 N N . ALA B 1 86 ? 83.859 38.009 -34.275 1.00 47.61 183 ALA B N 1
ATOM 2898 C CA . ALA B 1 86 ? 82.685 37.155 -34.153 1.00 50.17 183 ALA B CA 1
ATOM 2899 C C . ALA B 1 86 ? 83.081 35.700 -33.925 1.00 48.05 183 ALA B C 1
ATOM 2900 O O . ALA B 1 86 ? 82.489 35.019 -33.081 1.00 46.67 183 ALA B O 1
ATOM 2902 N N . MET B 1 87 ? 84.115 35.220 -34.621 1.00 49.22 184 MET B N 1
ATOM 2903 C CA . MET B 1 87 ? 84.647 33.895 -34.307 1.00 48.85 184 MET B CA 1
ATOM 2904 C C . MET B 1 87 ? 85.151 33.826 -32.866 1.00 47.13 184 MET B C 1
ATOM 2905 O O . MET B 1 87 ? 84.992 32.798 -32.192 1.00 41.46 184 MET B O 1
ATOM 2910 N N . LEU B 1 88 ? 85.784 34.898 -32.380 1.00 42.65 185 LEU B N 1
ATOM 2911 C CA . LEU B 1 88 ? 86.203 34.918 -30.979 1.00 47.37 185 LEU B CA 1
ATOM 2912 C C . LEU B 1 88 ? 84.997 34.845 -30.049 1.00 44.03 185 LEU B C 1
ATOM 2913 O O . LEU B 1 88 ? 84.974 34.039 -29.119 1.00 44.83 185 LEU B O 1
ATOM 2918 N N . ASP B 1 89 ? 83.983 35.685 -30.295 1.00 39.39 186 ASP B N 1
ATOM 2919 C CA . ASP B 1 89 ? 82.808 35.717 -29.434 1.00 46.88 186 ASP B CA 1
ATOM 2920 C C . ASP B 1 89 ? 82.031 34.404 -29.492 1.00 51.65 186 ASP B C 1
ATOM 2921 O O . ASP B 1 89 ? 81.380 34.030 -28.515 1.00 52.05 186 ASP B O 1
ATOM 2926 N N . ALA B 1 90 ? 82.075 33.699 -30.620 1.00 49.55 187 ALA B N 1
ATOM 2927 C CA . ALA B 1 90 ? 81.404 32.409 -30.730 1.00 44.67 187 ALA B CA 1
ATOM 2928 C C . ALA B 1 90 ? 82.148 31.301 -30.013 1.00 42.78 187 ALA B C 1
ATOM 2929 O O . ALA B 1 90 ? 81.600 30.208 -29.869 1.00 50.99 187 ALA B O 1
ATOM 2931 N N . GLY B 1 91 ? 83.365 31.558 -29.541 1.00 44.62 188 GLY B N 1
ATOM 2932 C CA . GLY B 1 91 ? 84.167 30.502 -28.965 1.00 40.63 188 GLY B CA 1
ATOM 2933 C C . GLY B 1 91 ? 84.884 29.638 -29.974 1.00 45.31 188 GLY B C 1
ATOM 2934 O O . GLY B 1 91 ? 85.297 28.525 -29.641 1.00 49.11 188 GLY B O 1
ATOM 2935 N N . LEU B 1 92 ? 85.040 30.106 -31.210 1.00 42.63 189 LEU B N 1
ATOM 2936 C CA . LEU B 1 92 ? 85.735 29.328 -32.218 1.00 44.21 189 LEU B CA 1
ATOM 2937 C C . LEU B 1 92 ? 87.236 29.569 -32.198 1.00 44.80 189 LEU B C 1
ATOM 2938 O O . LEU B 1 92 ? 87.999 28.733 -32.695 1.00 45.78 189 LEU B O 1
ATOM 2943 N N . LEU B 1 93 ? 87.674 30.696 -31.658 1.00 44.29 190 LEU B N 1
ATOM 2944 C CA . LEU B 1 93 ? 89.083 31.035 -31.590 1.00 41.28 190 LEU B CA 1
ATOM 2945 C C . LEU B 1 93 ? 89.457 31.267 -30.142 1.00 46.18 190 LEU B C 1
ATOM 2946 O O . LEU B 1 93 ? 88.609 31.617 -29.316 1.00 42.31 190 LEU B O 1
ATOM 2951 N N . VAL B 1 94 ? 90.735 31.070 -29.852 1.00 48.13 191 VAL B N 1
ATOM 2952 C CA . VAL B 1 94 ? 91.345 31.496 -28.600 1.00 44.20 191 VAL B CA 1
ATOM 2953 C C . VAL B 1 94 ? 92.323 32.621 -28.931 1.00 43.47 191 VAL B C 1
ATOM 2954 O O . VAL B 1 94 ? 92.925 32.646 -30.016 1.00 41.37 191 VAL B O 1
ATOM 2958 N N . GLU B 1 95 ? 92.446 33.580 -28.014 1.00 42.20 192 GLU B N 1
ATOM 2959 C CA . GLU B 1 95 ? 93.417 34.658 -28.134 1.00 40.77 192 GLU B CA 1
ATOM 2960 C C . GLU B 1 95 ? 94.406 34.584 -26.982 1.00 43.14 192 GLU B C 1
ATOM 2961 O O . GLU B 1 95 ? 94.012 34.577 -25.816 1.00 44.75 192 GLU B O 1
ATOM 2967 N N . ASN B 1 96 ? 95.684 34.547 -27.311 1.00 43.39 193 ASN B N 1
ATOM 2968 C CA . ASN B 1 96 ? 96.703 34.684 -26.293 1.00 39.15 193 ASN B CA 1
ATOM 2969 C C . ASN B 1 96 ? 96.615 36.074 -25.665 1.00 38.31 193 ASN B C 1
ATOM 2970 O O . ASN B 1 96 ? 96.632 37.095 -26.361 1.00 43.02 193 ASN B O 1
ATOM 2975 N N . SER B 1 97 ? 96.511 36.113 -24.339 1.00 39.56 194 SER B N 1
ATOM 2976 C CA . SER B 1 97 ? 96.292 37.389 -23.666 1.00 45.29 194 SER B CA 1
ATOM 2977 C C . SER B 1 97 ? 97.534 38.273 -23.648 1.00 42.72 194 SER B C 1
ATOM 2978 O O . SER B 1 97 ? 97.409 39.483 -23.444 1.00 49.24 194 SER B O 1
ATOM 2981 N N . ASP B 1 98 ? 98.720 37.712 -23.875 1.00 40.89 195 ASP B N 1
ATOM 2982 C CA . ASP B 1 98 ? 99.922 38.532 -23.857 1.00 47.05 195 ASP B CA 1
ATOM 2983 C C . ASP B 1 98 ? 100.315 39.024 -25.248 1.00 46.23 195 ASP B C 1
ATOM 2984 O O . ASP B 1 98 ? 100.671 40.201 -25.415 1.00 45.49 195 ASP B O 1
ATOM 2989 N N . THR B 1 99 ? 100.228 38.160 -26.261 1.00 35.81 196 THR B N 1
ATOM 2990 C CA . THR B 1 99 ? 100.694 38.496 -27.605 1.00 38.40 196 THR B CA 1
ATOM 2991 C C . THR B 1 99 ? 99.600 38.998 -28.543 1.00 40.17 196 THR B C 1
ATOM 2992 O O . THR B 1 99 ? 99.929 39.597 -29.570 1.00 43.99 196 THR B O 1
ATOM 2996 N N . GLY B 1 100 ? 98.320 38.785 -28.218 1.00 38.69 197 GLY B N 1
ATOM 2997 C CA . GLY B 1 100 ? 97.216 39.095 -29.111 1.00 34.13 197 GLY B CA 1
ATOM 2998 C C . GLY B 1 100 ? 96.927 38.052 -30.177 1.00 39.15 197 GLY B C 1
ATOM 2999 O O . GLY B 1 100 ? 96.017 38.250 -30.992 1.00 43.21 197 GLY B O 1
ATOM 3000 N N . LYS B 1 101 ? 97.661 36.951 -30.206 1.00 39.99 198 LYS B N 1
ATOM 3001 C CA . LYS B 1 101 ? 97.545 36.026 -31.321 1.00 43.95 198 LYS B CA 1
ATOM 3002 C C . LYS B 1 101 ? 96.313 35.136 -31.188 1.00 46.57 198 LYS B C 1
ATOM 3003 O O . LYS B 1 101 ? 95.978 34.656 -30.100 1.00 42.31 198 LYS B O 1
ATOM 3009 N N . ARG B 1 102 ? 95.630 34.943 -32.311 1.00 40.54 199 ARG B N 1
ATOM 3010 C CA . ARG B 1 102 ? 94.445 34.105 -32.397 1.00 40.82 199 ARG B CA 1
ATOM 3011 C C . ARG B 1 102 ? 94.825 32.731 -32.922 1.00 42.48 199 ARG B C 1
ATOM 3012 O O . ARG B 1 102 ? 95.684 32.613 -33.801 1.00 44.41 199 ARG B O 1
ATOM 3020 N N . TYR B 1 103 ? 94.170 31.696 -32.401 1.00 39.93 200 TYR B N 1
ATOM 3021 C CA . TYR B 1 103 ? 94.284 30.376 -33.007 1.00 49.95 200 TYR B CA 1
ATOM 3022 C C . TYR B 1 103 ? 92.990 29.598 -32.770 1.00 45.11 200 TYR B C 1
ATOM 3023 O O . TYR B 1 103 ? 92.145 29.983 -31.959 1.00 46.16 200 TYR B O 1
ATOM 3032 N N . ASP B 1 104 ? 92.840 28.505 -33.514 1.00 49.22 201 ASP B N 1
ATOM 3033 C CA . ASP B 1 104 ? 91.683 27.630 -33.367 1.00 51.06 201 ASP B CA 1
ATOM 3034 C C . ASP B 1 104 ? 91.548 27.152 -31.930 1.00 48.42 201 ASP B C 1
ATOM 3035 O O . ASP B 1 104 ? 92.521 26.719 -31.307 1.00 54.26 201 ASP B O 1
ATOM 3040 N N . ARG B 1 105 ? 90.326 27.203 -31.412 1.00 49.14 202 ARG B N 1
ATOM 3041 C CA . ARG B 1 105 ? 90.070 26.593 -30.117 1.00 46.05 202 ARG B CA 1
ATOM 3042 C C . ARG B 1 105 ? 90.104 25.072 -30.198 1.00 45.01 202 ARG B C 1
ATOM 3043 O O . ARG B 1 105 ? 90.607 24.412 -29.290 1.00 48.70 202 ARG B O 1
ATOM 3051 N N . PHE B 1 106 ? 89.585 24.505 -31.277 1.00 43.04 203 PHE B N 1
ATOM 3052 C CA . PHE B 1 106 ? 89.453 23.066 -31.430 1.00 49.42 203 PHE B CA 1
ATOM 3053 C C . PHE B 1 106 ? 90.488 22.568 -32.430 1.00 61.22 203 PHE B C 1
ATOM 3054 O O . PHE B 1 106 ? 90.463 22.968 -33.599 1.00 67.05 203 PHE B O 1
ATOM 3062 N N . ARG B 1 107 ? 91.391 21.698 -31.980 1.00 58.43 204 ARG B N 1
ATOM 3063 C CA . ARG B 1 107 ? 92.490 21.229 -32.821 1.00 64.61 204 ARG B CA 1
ATOM 3064 C C . ARG B 1 107 ? 92.635 19.723 -32.684 1.00 66.59 204 ARG B C 1
ATOM 3065 O O . ARG B 1 107 ? 92.822 19.220 -31.574 1.00 63.53 204 ARG B O 1
ATOM 3073 N N . ASP B 1 108 ? 92.578 19.008 -33.809 1.00 69.99 205 ASP B N 1
ATOM 3074 C CA . ASP B 1 108 ? 92.810 17.563 -33.833 1.00 75.31 205 ASP B CA 1
ATOM 3075 C C . ASP B 1 108 ? 91.812 16.857 -32.912 1.00 70.15 205 ASP B C 1
ATOM 3076 O O . ASP B 1 108 ? 92.162 16.317 -31.855 1.00 66.57 205 ASP B O 1
ATOM 3081 N N . ARG B 1 109 ? 90.547 16.913 -33.338 1.00 59.72 206 ARG B N 1
ATOM 3082 C CA . ARG B 1 109 ? 89.444 16.463 -32.504 1.00 60.31 206 ARG B CA 1
ATOM 3083 C C . ARG B 1 109 ? 88.239 16.118 -33.364 1.00 66.56 206 ARG B C 1
ATOM 3084 O O . ARG B 1 109 ? 88.033 16.698 -34.435 1.00 68.82 206 ARG B O 1
ATOM 3092 N N . VAL B 1 110 ? 87.429 15.188 -32.849 1.00 62.66 207 VAL B N 1
ATOM 3093 C CA . VAL B 1 110 ? 86.110 14.894 -33.390 1.00 64.22 207 VAL B CA 1
ATOM 3094 C C . VAL B 1 110 ? 85.129 15.933 -32.864 1.00 61.53 207 VAL B C 1
ATOM 3095 O O . VAL B 1 110 ? 85.104 16.231 -31.662 1.00 64.86 207 VAL B O 1
ATOM 3099 N N . MET B 1 111 ? 84.296 16.465 -33.751 1.00 60.53 208 MET B N 1
ATOM 3100 C CA . MET B 1 111 ? 83.481 17.641 -33.470 1.00 61.64 208 MET B CA 1
ATOM 3101 C C . MET B 1 111 ? 82.018 17.260 -33.284 1.00 59.70 208 MET B C 1
ATOM 3102 O O . MET B 1 111 ? 81.428 16.596 -34.146 1.00 59.52 208 MET B O 1
ATOM 3107 N N . PHE B 1 112 ? 81.429 17.729 -32.183 1.00 45.57 209 PHE B N 1
ATOM 3108 C CA . PHE B 1 112 ? 80.036 17.473 -31.822 1.00 51.93 209 PHE B CA 1
ATOM 3109 C C . PHE B 1 112 ? 79.320 18.809 -31.714 1.00 49.95 209 PHE B C 1
ATOM 3110 O O . PHE B 1 112 ? 79.332 19.443 -30.649 1.00 55.02 209 PHE B O 1
ATOM 3118 N N . PRO B 1 113 ? 78.715 19.290 -32.794 1.00 52.62 210 PRO B N 1
ATOM 3119 C CA . PRO B 1 113 ? 77.897 20.503 -32.697 1.00 51.51 210 PRO B CA 1
ATOM 3120 C C . PRO B 1 113 ? 76.745 20.326 -31.716 1.00 50.68 210 PRO B C 1
ATOM 3121 O O . PRO B 1 113 ? 76.246 19.221 -31.503 1.00 57.32 210 PRO B O 1
ATOM 3125 N N . ILE B 1 114 ? 76.329 21.447 -31.125 1.00 50.20 211 ILE B N 1
ATOM 3126 C CA . ILE B 1 114 ? 75.269 21.513 -30.125 1.00 47.02 211 ILE B CA 1
ATOM 3127 C C . ILE B 1 114 ? 74.221 22.502 -30.616 1.00 53.03 211 ILE B C 1
ATOM 3128 O O . ILE B 1 114 ? 74.563 23.631 -30.995 1.00 53.86 211 ILE B O 1
ATOM 3133 N N . ARG B 1 115 ? 72.949 22.093 -30.608 1.00 54.48 212 ARG B N 1
ATOM 3134 C CA . ARG B 1 115 ? 71.894 22.932 -31.164 1.00 62.54 212 ARG B CA 1
ATOM 3135 C C . ARG B 1 115 ? 70.980 23.479 -30.075 1.00 62.99 212 ARG B C 1
ATOM 3136 O O . ARG B 1 115 ? 70.747 22.834 -29.050 1.00 63.95 212 ARG B O 1
ATOM 3144 N N . ASP B 1 116 ? 70.463 24.685 -30.314 1.00 61.86 213 ASP B N 1
ATOM 3145 C CA . ASP B 1 116 ? 69.480 25.293 -29.427 1.00 59.12 213 ASP B CA 1
ATOM 3146 C C . ASP B 1 116 ? 68.092 24.762 -29.789 1.00 62.17 213 ASP B C 1
ATOM 3147 O O . ASP B 1 116 ? 67.945 23.848 -30.608 1.00 62.60 213 ASP B O 1
ATOM 3152 N N . SER B 1 117 ? 67.050 25.334 -29.175 1.00 65.46 214 SER B N 1
ATOM 3153 C CA . SER B 1 117 ? 65.695 24.832 -29.400 1.00 69.38 214 SER B CA 1
ATOM 3154 C C . SER B 1 117 ? 65.318 24.885 -30.879 1.00 73.98 214 SER B C 1
ATOM 3155 O O . SER B 1 117 ? 64.607 24.002 -31.376 1.00 75.88 214 SER B O 1
ATOM 3158 N N . ARG B 1 118 ? 65.790 25.903 -31.601 1.00 67.98 215 ARG B N 1
ATOM 3159 C CA . ARG B 1 118 ? 65.394 26.068 -32.996 1.00 77.55 215 ARG B CA 1
ATOM 3160 C C . ARG B 1 118 ? 66.250 25.255 -33.963 1.00 82.59 215 ARG B C 1
ATOM 3161 O O . ARG B 1 118 ? 65.949 25.244 -35.160 1.00 92.43 215 ARG B O 1
ATOM 3163 N N . GLY B 1 119 ? 67.284 24.563 -33.485 1.00 76.11 216 GLY B N 1
ATOM 3164 C CA . GLY B 1 119 ? 68.159 23.804 -34.360 1.00 77.29 216 GLY B CA 1
ATOM 3165 C C . GLY B 1 119 ? 69.410 24.526 -34.821 1.00 76.77 216 GLY B C 1
ATOM 3166 O O . GLY B 1 119 ? 70.108 24.013 -35.709 1.00 74.63 216 GLY B O 1
ATOM 3167 N N . ARG B 1 120 ? 69.712 25.698 -34.256 1.00 70.05 217 ARG B N 1
ATOM 3168 C CA . ARG B 1 120 ? 70.902 26.469 -34.603 1.00 74.61 217 ARG B CA 1
ATOM 3169 C C . ARG B 1 120 ? 72.103 25.990 -33.794 1.00 71.57 217 ARG B C 1
ATOM 3170 O O . ARG B 1 120 ? 72.057 25.963 -32.557 1.00 73.29 217 ARG B O 1
ATOM 3178 N N . ILE B 1 121 ? 73.175 25.617 -34.497 1.00 63.23 218 ILE B N 1
ATOM 3179 C CA . ILE B 1 121 ? 74.436 25.308 -33.834 1.00 62.75 218 ILE B CA 1
ATOM 3180 C C . ILE B 1 121 ? 74.864 26.494 -32.990 1.00 57.96 218 ILE B C 1
ATOM 3181 O O . ILE B 1 121 ? 74.928 27.626 -33.477 1.00 64.27 218 ILE B O 1
ATOM 3186 N N . ILE B 1 122 ? 75.130 26.249 -31.708 1.00 55.73 219 ILE B N 1
ATOM 3187 C CA . ILE B 1 122 ? 75.493 27.312 -30.774 1.00 52.86 219 ILE B CA 1
ATOM 3188 C C . ILE B 1 122 ? 76.825 27.071 -30.087 1.00 46.52 219 ILE B C 1
ATOM 3189 O O . ILE B 1 122 ? 77.277 27.939 -29.328 1.00 47.60 219 ILE B O 1
ATOM 3194 N N . ALA B 1 123 ? 77.452 25.924 -30.300 1.00 44.65 220 ALA B N 1
ATOM 3195 C CA . ALA B 1 123 ? 78.645 25.535 -29.561 1.00 46.06 220 ALA B CA 1
ATOM 3196 C C . ALA B 1 123 ? 79.053 24.172 -30.091 1.00 38.99 220 ALA B C 1
ATOM 3197 O O . ALA B 1 123 ? 78.350 23.569 -30.903 1.00 40.75 220 ALA B O 1
ATOM 3199 N N . PHE B 1 124 ? 80.195 23.696 -29.621 1.00 42.69 221 PHE B N 1
ATOM 3200 C CA . PHE B 1 124 ? 80.716 22.394 -29.980 1.00 40.31 221 PHE B CA 1
ATOM 3201 C C . PHE B 1 124 ? 81.295 21.740 -28.737 1.00 43.26 221 PHE B C 1
ATOM 3202 O O . PHE B 1 124 ? 81.736 22.417 -27.803 1.00 35.78 221 PHE B O 1
ATOM 3210 N N . GLY B 1 125 ? 81.294 20.415 -28.744 1.00 46.32 222 GLY B N 1
ATOM 3211 C CA . GLY B 1 125 ? 82.239 19.643 -27.973 1.00 37.64 222 GLY B CA 1
ATOM 3212 C C . GLY B 1 125 ? 83.219 18.994 -28.928 1.00 45.40 222 GLY B C 1
ATOM 3213 O O . GLY B 1 125 ? 82.932 18.861 -30.121 1.00 41.27 222 GLY B O 1
ATOM 3214 N N . GLY B 1 126 ? 84.373 18.582 -28.428 1.00 45.92 223 GLY B N 1
ATOM 3215 C CA . GLY B 1 126 ? 85.384 18.001 -29.282 1.00 45.97 223 GLY B CA 1
ATOM 3216 C C . GLY B 1 126 ? 86.291 17.052 -28.529 1.00 54.99 223 GLY B C 1
ATOM 3217 O O . GLY B 1 126 ? 86.811 17.413 -27.471 1.00 49.84 223 GLY B O 1
ATOM 3218 N N . ARG B 1 127 ? 86.502 15.842 -29.054 1.00 64.45 224 ARG B N 1
ATOM 3219 C CA . ARG B 1 127 ? 87.323 14.838 -28.386 1.00 65.64 224 ARG B CA 1
ATOM 3220 C C . ARG B 1 127 ? 88.677 14.716 -29.067 1.00 64.70 224 ARG B C 1
ATOM 3221 O O . ARG B 1 127 ? 88.744 14.549 -30.288 1.00 63.99 224 ARG B O 1
ATOM 3229 N N . VAL B 1 128 ? 89.750 14.754 -28.265 1.00 69.87 225 VAL B N 1
ATOM 3230 C CA . VAL B 1 128 ? 91.107 14.669 -28.806 1.00 71.70 225 VAL B CA 1
ATOM 3231 C C . VAL B 1 128 ? 91.279 13.403 -29.617 1.00 78.63 225 VAL B C 1
ATOM 3232 O O . VAL B 1 128 ? 90.524 12.431 -29.495 1.00 78.34 225 VAL B O 1
ATOM 3236 N N . LEU B 1 129 ? 92.319 13.415 -30.437 1.00 87.38 226 LEU B N 1
ATOM 3237 C CA . LEU B 1 129 ? 92.912 12.216 -30.996 1.00 94.76 226 LEU B CA 1
ATOM 3238 C C . LEU B 1 129 ? 94.366 12.043 -30.591 1.00 105.96 226 LEU B C 1
ATOM 3239 O O . LEU B 1 129 ? 94.801 10.912 -30.380 1.00 113.61 226 LEU B O 1
ATOM 3244 N N . GLY B 1 130 ? 95.115 13.133 -30.433 1.00 110.03 227 GLY B N 1
ATOM 3245 C CA . GLY B 1 130 ? 96.509 13.065 -30.056 1.00 116.08 227 GLY B CA 1
ATOM 3246 C C . GLY B 1 130 ? 96.709 12.981 -28.555 1.00 118.22 227 GLY B C 1
ATOM 3247 O O . GLY B 1 130 ? 95.773 12.800 -27.774 1.00 112.51 227 GLY B O 1
ATOM 3248 N N . ASP B 1 131 ? 97.971 13.117 -28.152 1.00 126.77 228 ASP B N 1
ATOM 3249 C CA . ASP B 1 131 ? 98.364 13.049 -26.752 1.00 130.04 228 ASP B CA 1
ATOM 3250 C C . ASP B 1 131 ? 98.118 14.355 -26.007 1.00 123.78 228 ASP B C 1
ATOM 3251 O O . ASP B 1 131 ? 98.646 14.534 -24.903 1.00 127.51 228 ASP B O 1
ATOM 3253 N N . ASP B 1 132 ? 97.336 15.267 -26.577 1.00 114.89 229 ASP B N 1
ATOM 3254 C CA . ASP B 1 132 ? 97.059 16.540 -25.934 1.00 107.15 229 ASP B CA 1
ATOM 3255 C C . ASP B 1 132 ? 95.838 16.417 -25.030 1.00 103.37 229 ASP B C 1
ATOM 3256 O O . ASP B 1 132 ? 94.949 15.586 -25.248 1.00 98.79 229 ASP B O 1
ATOM 3258 N N . LYS B 1 133 ? 95.816 17.247 -23.993 1.00 98.82 230 LYS B N 1
ATOM 3259 C CA . LYS B 1 133 ? 94.736 17.307 -23.028 1.00 91.46 230 LYS B CA 1
ATOM 3260 C C . LYS B 1 133 ? 94.094 18.692 -23.070 1.00 86.80 230 LYS B C 1
ATOM 3261 O O . LYS B 1 133 ? 94.768 19.674 -23.393 1.00 87.35 230 LYS B O 1
ATOM 3263 N N . PRO B 1 134 ? 92.795 18.816 -22.735 1.00 80.51 231 PRO B N 1
ATOM 3264 C CA . PRO B 1 134 ? 91.863 17.816 -22.199 1.00 74.34 231 PRO B CA 1
ATOM 3265 C C . PRO B 1 134 ? 91.310 16.855 -23.235 1.00 70.36 231 PRO B C 1
ATOM 3266 O O . PRO B 1 134 ? 91.211 17.202 -24.405 1.00 75.40 231 PRO B O 1
ATOM 3270 N N . LYS B 1 135 ? 90.945 15.656 -22.784 1.00 65.76 232 LYS B N 1
ATOM 3271 C CA . LYS B 1 135 ? 90.309 14.685 -23.665 1.00 65.86 232 LYS B CA 1
ATOM 3272 C C . LYS B 1 135 ? 89.089 15.286 -24.353 1.00 63.21 232 LYS B C 1
ATOM 3273 O O . LYS B 1 135 ? 88.896 15.122 -25.563 1.00 65.98 232 LYS B O 1
ATOM 3279 N N . TYR B 1 136 ? 88.248 15.977 -23.592 1.00 61.34 233 TYR B N 1
ATOM 3280 C CA . TYR B 1 136 ? 87.039 16.592 -24.110 1.00 60.32 233 TYR B CA 1
ATOM 3281 C C . TYR B 1 136 ? 87.114 18.087 -23.897 1.00 55.41 233 TYR B C 1
ATOM 3282 O O . TYR B 1 136 ? 87.499 18.547 -22.823 1.00 49.59 233 TYR B O 1
ATOM 3291 N N . LEU B 1 137 ? 86.750 18.841 -24.925 1.00 55.42 234 LEU B N 1
ATOM 3292 C CA . LEU B 1 137 ? 86.789 20.291 -24.862 1.00 46.71 234 LEU B CA 1
ATOM 3293 C C . LEU B 1 137 ? 85.445 20.834 -25.312 1.00 46.72 234 LEU B C 1
ATOM 3294 O O . LEU B 1 137 ? 84.920 20.426 -26.356 1.00 45.93 234 LEU B O 1
ATOM 3299 N N . ASN B 1 138 ? 84.906 21.766 -24.538 1.00 42.95 235 ASN B N 1
ATOM 3300 C CA . ASN B 1 138 ? 83.667 22.435 -24.880 1.00 42.86 235 ASN B CA 1
ATOM 3301 C C . ASN B 1 138 ? 83.934 23.873 -25.283 1.00 39.62 235 ASN B C 1
ATOM 3302 O O . ASN B 1 138 ? 84.995 24.443 -25.024 1.00 48.54 235 ASN B O 1
ATOM 3307 N N . SER B 1 139 ? 82.951 24.439 -25.949 1.00 37.96 236 SER B N 1
ATOM 3308 C CA . SER B 1 139 ? 82.943 25.858 -26.171 1.00 38.73 236 SER B CA 1
ATOM 3309 C C . SER B 1 139 ? 82.997 26.576 -24.828 1.00 44.41 236 SER B C 1
ATOM 3310 O O . SER B 1 139 ? 82.457 26.080 -23.830 1.00 38.83 236 SER B O 1
ATOM 3313 N N . PRO B 1 140 ? 83.620 27.751 -24.779 1.00 43.33 237 PRO B N 1
ATOM 3314 C CA . PRO B 1 140 ? 83.536 28.581 -23.571 1.00 38.30 237 PRO B CA 1
ATOM 3315 C C . PRO B 1 140 ? 82.129 29.137 -23.430 1.00 41.92 237 PRO B C 1
ATOM 3316 O O . PRO B 1 140 ? 81.276 28.989 -24.312 1.00 38.25 237 PRO B O 1
ATOM 3320 N N . GLU B 1 141 ? 81.887 29.814 -22.313 1.00 48.33 238 GLU B N 1
ATOM 3321 C CA . GLU B 1 141 ? 80.641 30.555 -22.203 1.00 49.24 238 GLU B CA 1
ATOM 3322 C C . GLU B 1 141 ? 80.649 31.688 -23.229 1.00 50.57 238 GLU B C 1
ATOM 3323 O O . GLU B 1 141 ? 81.649 32.393 -23.384 1.00 58.39 238 GLU B O 1
ATOM 3329 N N . THR B 1 142 ? 79.553 31.820 -23.973 1.00 46.43 239 THR B N 1
ATOM 3330 C CA . THR B 1 142 ? 79.387 32.806 -25.035 1.00 51.14 239 THR B CA 1
ATOM 3331 C C . THR B 1 142 ? 77.957 33.337 -24.979 1.00 61.27 239 THR B C 1
ATOM 3332 O O . THR B 1 142 ? 77.126 32.818 -24.220 1.00 61.03 239 THR B O 1
ATOM 3336 N N . PRO B 1 143 ? 77.631 34.369 -25.757 1.00 63.98 240 PRO B N 1
ATOM 3337 C CA . PRO B 1 143 ? 76.252 34.881 -25.749 1.00 68.08 240 PRO B CA 1
ATOM 3338 C C . PRO B 1 143 ? 75.201 33.898 -26.227 1.00 69.64 240 PRO B C 1
ATOM 3339 O O . PRO B 1 143 ? 74.012 34.143 -25.992 1.00 72.55 240 PRO B O 1
ATOM 3343 N N . VAL B 1 144 ? 75.569 32.820 -26.914 1.00 67.14 241 VAL B N 1
ATOM 3344 C CA . VAL B 1 144 ? 74.582 31.836 -27.338 1.00 59.64 241 VAL B CA 1
ATOM 3345 C C . VAL B 1 144 ? 74.780 30.498 -26.643 1.00 53.25 241 VAL B C 1
ATOM 3346 O O . VAL B 1 144 ? 74.205 29.497 -27.074 1.00 57.72 241 VAL B O 1
ATOM 3350 N N . PHE B 1 145 ? 75.578 30.448 -25.577 1.00 50.86 242 PHE B N 1
ATOM 3351 C CA . PHE B 1 145 ? 75.898 29.156 -24.982 1.00 48.63 242 PHE B CA 1
ATOM 3352 C C . PHE B 1 145 ? 76.296 29.328 -23.522 1.00 47.39 242 PHE B C 1
ATOM 3353 O O . PHE B 1 145 ? 77.371 29.860 -23.234 1.00 46.52 242 PHE B O 1
ATOM 3361 N N . HIS B 1 146 ? 75.456 28.832 -22.610 1.00 53.59 243 HIS B N 1
ATOM 3362 C CA . HIS B 1 146 ? 75.823 28.669 -21.206 1.00 57.20 243 HIS B CA 1
ATOM 3363 C C . HIS B 1 146 ? 75.753 27.189 -20.864 1.00 48.34 243 HIS B C 1
ATOM 3364 O O . HIS B 1 146 ? 74.687 26.571 -20.979 1.00 47.90 243 HIS B O 1
ATOM 3371 N N . LYS B 1 147 ? 76.897 26.628 -20.461 1.00 50.10 244 LYS B N 1
ATOM 3372 C CA . LYS B 1 147 ? 76.993 25.194 -20.204 1.00 57.07 244 LYS B CA 1
ATOM 3373 C C . LYS B 1 147 ? 76.025 24.754 -19.106 1.00 58.72 244 LYS B C 1
ATOM 3374 O O . LYS B 1 147 ? 75.544 23.618 -19.121 1.00 60.49 244 LYS B O 1
ATOM 3376 N N . GLY B 1 148 ? 75.709 25.642 -18.162 1.00 54.90 245 GLY B N 1
ATOM 3377 C CA . GLY B 1 148 ? 74.787 25.301 -17.097 1.00 53.83 245 GLY B CA 1
ATOM 3378 C C . GLY B 1 148 ? 73.343 25.203 -17.528 1.00 53.54 245 GLY B C 1
ATOM 3379 O O . GLY B 1 148 ? 72.498 24.802 -16.716 1.00 47.75 245 GLY B O 1
ATOM 3380 N N . GLN B 1 149 ? 73.035 25.570 -18.773 1.00 51.21 246 GLN B N 1
ATOM 3381 C CA . GLN B 1 149 ? 71.674 25.504 -19.271 1.00 47.37 246 GLN B CA 1
ATOM 3382 C C . GLN B 1 149 ? 71.506 24.590 -20.460 1.00 44.11 246 GLN B C 1
ATOM 3383 O O . GLN B 1 149 ? 70.384 24.152 -20.720 1.00 49.71 246 GLN B O 1
ATOM 3389 N N . GLU B 1 150 ? 72.564 24.307 -21.205 1.00 45.71 247 GLU B N 1
ATOM 3390 C CA . GLU B 1 150 ? 72.395 23.526 -22.419 1.00 47.66 247 GLU B CA 1
ATOM 3391 C C . GLU B 1 150 ? 72.646 22.055 -22.141 1.00 46.33 247 GLU B C 1
ATOM 3392 O O . GLU B 1 150 ? 73.384 21.683 -21.221 1.00 46.44 247 GLU B O 1
ATOM 3398 N N . LEU B 1 151 ? 71.999 21.221 -22.944 1.00 43.06 248 LEU B N 1
ATOM 3399 C CA . LEU B 1 151 ? 72.101 19.777 -22.844 1.00 46.76 248 LEU B CA 1
ATOM 3400 C C . LEU B 1 151 ? 72.328 19.237 -24.245 1.00 47.17 248 LEU B C 1
ATOM 3401 O O . LEU B 1 151 ? 71.518 19.472 -25.144 1.00 58.96 248 LEU B O 1
ATOM 3406 N N . TYR B 1 152 ? 73.429 18.524 -24.427 1.00 39.33 249 TYR B N 1
ATOM 3407 C CA . TYR B 1 152 ? 73.704 17.902 -25.707 1.00 37.41 249 TYR B CA 1
ATOM 3408 C C . TYR B 1 152 ? 72.610 16.914 -26.074 1.00 41.55 249 TYR B C 1
ATOM 3409 O O . TYR B 1 152 ? 72.187 16.107 -25.249 1.00 45.54 249 TYR B O 1
ATOM 3418 N N . GLY B 1 153 ? 72.173 16.956 -27.334 1.00 40.60 250 GLY B N 1
ATOM 3419 C CA . GLY B 1 153 ? 71.168 16.025 -27.829 1.00 42.27 250 GLY B CA 1
ATOM 3420 C C . GLY B 1 153 ? 69.741 16.400 -27.509 1.00 42.96 250 GLY B C 1
ATOM 3421 O O . GLY B 1 153 ? 68.821 15.706 -27.959 1.00 50.96 250 GLY B O 1
ATOM 3422 N N . LEU B 1 154 ? 69.530 17.482 -26.754 1.00 47.18 251 LEU B N 1
ATOM 3423 C CA . LEU B 1 154 ? 68.184 17.873 -26.346 1.00 47.71 251 LEU B CA 1
ATOM 3424 C C . LEU B 1 154 ? 67.327 18.241 -27.545 1.00 55.50 251 LEU B C 1
ATOM 3425 O O . LEU B 1 154 ? 66.172 17.803 -27.658 1.00 59.64 251 LEU B O 1
ATOM 3430 N N . TYR B 1 155 ? 67.876 19.060 -28.451 1.00 47.18 252 TYR B N 1
ATOM 3431 C CA . TYR B 1 155 ? 67.156 19.397 -29.667 1.00 55.45 252 TYR B CA 1
A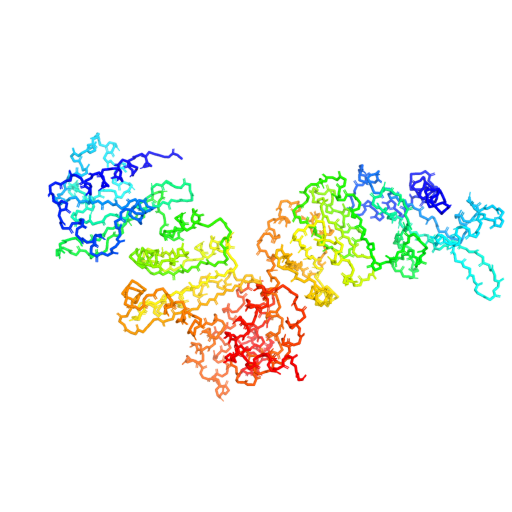TOM 3432 C C . TYR B 1 155 ? 66.761 18.141 -30.432 1.00 52.31 252 TYR B C 1
ATOM 3433 O O . TYR B 1 155 ? 65.617 18.004 -30.880 1.00 61.47 252 TYR B O 1
ATOM 3442 N N . GLU B 1 156 ? 67.694 17.197 -30.572 1.00 60.57 253 GLU B N 1
ATOM 3443 C CA . GLU B 1 156 ? 67.403 15.999 -31.356 1.00 55.68 253 GLU B CA 1
ATOM 3444 C C . GLU B 1 156 ? 66.344 15.145 -30.683 1.00 62.44 253 GLU B C 1
ATOM 3445 O O . GLU B 1 156 ? 65.480 14.581 -31.359 1.00 72.86 253 GLU B O 1
ATOM 3451 N N . ALA B 1 157 ? 66.378 15.048 -29.351 1.00 57.39 254 ALA B N 1
ATOM 3452 C CA . ALA B 1 157 ? 65.393 14.215 -28.674 1.00 54.46 254 ALA B CA 1
ATOM 3453 C C . ALA B 1 157 ? 63.988 14.760 -28.886 1.00 59.02 254 ALA B C 1
ATOM 3454 O O . ALA B 1 157 ? 63.030 13.998 -29.043 1.00 66.63 254 ALA B O 1
ATOM 3456 N N . ARG B 1 158 ? 63.850 16.079 -28.913 1.00 62.31 255 ARG B N 1
ATOM 3457 C CA . ARG B 1 158 ? 62.537 16.672 -29.102 1.00 63.67 255 ARG B CA 1
ATOM 3458 C C . ARG B 1 158 ? 62.070 16.596 -30.546 1.00 66.61 255 ARG B C 1
ATOM 3459 O O . ARG B 1 158 ? 60.866 16.471 -30.782 1.00 71.14 255 ARG B O 1
ATOM 3467 N N . GLN B 1 159 ? 62.994 16.661 -31.517 1.00 67.81 256 GLN B N 1
ATOM 3468 C CA . GLN B 1 159 ? 62.620 16.482 -32.922 1.00 69.64 256 GLN B CA 1
ATOM 3469 C C . GLN B 1 159 ? 62.081 15.086 -33.191 1.00 75.74 256 GLN B C 1
ATOM 3470 O O . GLN B 1 159 ? 61.202 14.915 -34.042 1.00 82.79 256 GLN B O 1
ATOM 3476 N N . LYS B 1 160 ? 62.591 14.079 -32.477 1.00 78.43 257 LYS B N 1
ATOM 3477 C CA . LYS B 1 160 ? 62.191 12.699 -32.713 1.00 83.88 257 LYS B CA 1
ATOM 3478 C C . LYS B 1 160 ? 60.921 12.311 -31.966 1.00 85.61 257 LYS B C 1
ATOM 3479 O O . LYS B 1 160 ? 60.286 11.324 -32.341 1.00 91.99 257 LYS B O 1
ATOM 3485 N N . ASN B 1 161 ? 60.530 13.055 -30.931 1.00 86.58 258 ASN B N 1
ATOM 3486 C CA . ASN B 1 161 ? 59.323 12.735 -30.167 1.00 88.23 258 ASN B CA 1
ATOM 3487 C C . ASN B 1 161 ? 58.745 14.015 -29.582 1.00 101.22 258 ASN B C 1
ATOM 3488 O O . ASN B 1 161 ? 59.390 14.670 -28.755 1.00 98.19 258 ASN B O 1
ATOM 3493 N N . ARG B 1 162 ? 57.521 14.360 -29.998 1.00 117.93 259 ARG B N 1
ATOM 3494 C CA . ARG B 1 162 ? 56.905 15.614 -29.573 1.00 118.88 259 ARG B CA 1
ATOM 3495 C C . ARG B 1 162 ? 56.270 15.511 -28.188 1.00 115.44 259 ARG B C 1
ATOM 3496 O O . ARG B 1 162 ? 56.214 16.517 -27.470 1.00 122.38 259 ARG B O 1
ATOM 3498 N N . ASP B 1 163 ? 55.807 14.326 -27.789 1.00 102.43 260 ASP B N 1
ATOM 3499 C CA . ASP B 1 163 ? 55.195 14.114 -26.474 1.00 87.87 260 ASP B CA 1
ATOM 3500 C C . ASP B 1 163 ? 56.054 13.165 -25.636 1.00 79.21 260 ASP B C 1
ATOM 3501 O O . ASP B 1 163 ? 55.667 12.025 -25.356 1.00 78.33 260 ASP B O 1
ATOM 3503 N N . LEU B 1 164 ? 57.225 13.649 -25.205 1.00 72.19 261 LEU B N 1
ATOM 3504 C CA . LEU B 1 164 ? 58.139 12.820 -24.416 1.00 61.25 261 LEU B CA 1
ATOM 3505 C C . LEU B 1 164 ? 57.600 12.568 -23.008 1.00 57.92 261 LEU B C 1
ATOM 3506 O O . LEU B 1 164 ? 57.157 13.495 -22.327 1.00 68.94 261 LEU B O 1
ATOM 3511 N N . ASP B 1 165 ? 57.636 11.309 -22.572 1.00 53.57 262 ASP B N 1
ATOM 3512 C CA . ASP B 1 165 ? 57.331 10.970 -21.191 1.00 56.93 262 ASP B CA 1
ATOM 3513 C C . ASP B 1 165 ? 58.539 11.078 -20.283 1.00 56.69 262 ASP B C 1
ATOM 3514 O O . ASP B 1 165 ? 58.372 11.176 -19.066 1.00 67.02 262 ASP B O 1
ATOM 3519 N N . GLU B 1 166 ? 59.745 11.043 -20.838 1.00 46.64 263 GLU B N 1
ATOM 3520 C CA . GLU B 1 166 ? 60.935 10.894 -20.020 1.00 47.70 263 GLU B CA 1
ATOM 3521 C C . GLU B 1 166 ? 62.147 11.257 -20.853 1.00 44.48 263 GLU B C 1
ATOM 3522 O O . GLU B 1 166 ? 62.195 10.962 -22.051 1.00 44.13 263 GLU B O 1
ATOM 3528 N N . ILE B 1 167 ? 63.102 11.912 -20.209 1.00 45.06 264 ILE B N 1
ATOM 3529 C CA . ILE B 1 167 ? 64.413 12.195 -20.768 1.00 46.03 264 ILE B CA 1
ATOM 3530 C C . ILE B 1 167 ? 65.437 11.401 -19.970 1.00 45.03 264 ILE B C 1
ATOM 3531 O O . ILE B 1 167 ? 65.383 11.359 -18.734 1.00 42.75 264 ILE B O 1
ATOM 3536 N N . MET B 1 168 ? 66.374 10.792 -20.674 1.00 42.03 265 MET B N 1
ATOM 3537 C CA . MET B 1 168 ? 67.481 10.078 -20.065 1.00 38.37 265 MET B CA 1
ATOM 3538 C C . MET B 1 168 ? 68.715 10.964 -20.098 1.00 36.33 265 MET B C 1
ATOM 3539 O O . MET B 1 168 ? 69.094 11.460 -21.166 1.00 40.88 265 MET B O 1
ATOM 3544 N N . VAL B 1 169 ? 69.354 11.145 -18.944 1.00 35.55 266 VAL B N 1
ATOM 3545 C CA . VAL B 1 169 ? 70.561 11.959 -18.845 1.00 35.04 266 VAL B CA 1
ATOM 3546 C C . VAL B 1 169 ? 71.757 11.033 -18.685 1.00 38.51 266 VAL B C 1
ATOM 3547 O O . VAL B 1 169 ? 71.768 10.167 -17.804 1.00 40.45 266 VAL B O 1
ATOM 3551 N N . VAL B 1 170 ? 72.743 11.179 -19.570 1.00 40.39 267 VAL B N 1
ATOM 3552 C CA . VAL B 1 170 ? 73.935 10.339 -19.591 1.00 36.79 267 VAL B CA 1
ATOM 3553 C C . VAL B 1 170 ? 75.155 11.253 -19.537 1.00 36.77 267 VAL B C 1
ATOM 3554 O O . VAL B 1 170 ? 75.046 12.475 -19.642 1.00 41.47 267 VAL B O 1
ATOM 3558 N N . GLU B 1 171 ? 76.332 10.651 -19.384 1.00 42.77 268 GLU B N 1
ATOM 3559 C CA . GLU B 1 171 ? 77.509 11.471 -19.114 1.00 42.84 268 GLU B CA 1
ATOM 3560 C C . GLU B 1 171 ? 78.167 12.039 -20.370 1.00 44.80 268 GLU B C 1
ATOM 3561 O O . GLU B 1 171 ? 78.692 13.153 -20.314 1.00 39.50 268 GLU B O 1
ATOM 3567 N N . GLY B 1 172 ? 78.139 11.350 -21.507 1.00 45.57 269 GLY B N 1
ATOM 3568 C CA . GLY B 1 172 ? 78.978 11.724 -22.632 1.00 46.52 269 GLY B CA 1
ATOM 3569 C C . GLY B 1 172 ? 78.246 11.935 -23.942 1.00 48.69 269 GLY B C 1
ATOM 3570 O O . GLY B 1 172 ? 77.166 11.387 -24.180 1.00 46.92 269 GLY B O 1
ATOM 3571 N N . TYR B 1 173 ? 78.871 12.747 -24.806 1.00 39.33 270 TYR B N 1
ATOM 3572 C CA . TYR B 1 173 ? 78.405 12.921 -26.180 1.00 40.41 270 TYR B CA 1
ATOM 3573 C C . TYR B 1 173 ? 78.196 11.573 -26.865 1.00 48.03 270 TYR B C 1
ATOM 3574 O O . TYR B 1 173 ? 77.145 11.316 -27.468 1.00 46.36 270 TYR B O 1
ATOM 3583 N N . MET B 1 174 ? 79.207 10.705 -26.791 1.00 44.18 271 MET B N 1
ATOM 3584 C CA . MET B 1 174 ? 79.136 9.428 -27.485 1.00 46.89 271 MET B CA 1
ATOM 3585 C C . MET B 1 174 ? 78.070 8.533 -26.881 1.00 47.71 271 MET B C 1
ATOM 3586 O O . MET B 1 174 ? 77.514 7.674 -27.576 1.00 54.86 271 MET B O 1
ATOM 3591 N N . ASP B 1 175 ? 77.772 8.719 -25.595 1.00 45.66 272 ASP B N 1
ATOM 3592 C CA . ASP B 1 175 ? 76.679 7.980 -24.984 1.00 47.83 272 ASP B CA 1
ATOM 3593 C C . ASP B 1 175 ? 75.358 8.303 -25.671 1.00 47.56 272 ASP B C 1
ATOM 3594 O O . ASP B 1 175 ? 74.574 7.397 -25.979 1.00 46.83 272 ASP B O 1
ATOM 3599 N N . VAL B 1 176 ? 75.090 9.601 -25.902 1.00 43.65 273 VAL B N 1
ATOM 3600 C CA . VAL B 1 176 ? 73.860 10.016 -26.582 1.00 44.37 273 VAL B CA 1
ATOM 3601 C C . VAL B 1 176 ? 73.795 9.419 -27.986 1.00 45.65 273 VAL B C 1
ATOM 3602 O O . VAL B 1 176 ? 72.757 8.899 -28.413 1.00 48.36 273 VAL B O 1
ATOM 3606 N N . ILE B 1 177 ? 74.903 9.494 -28.724 1.00 47.02 274 ILE B N 1
ATOM 3607 C CA . ILE B 1 177 ? 74.912 9.058 -30.120 1.00 54.75 274 ILE B CA 1
ATOM 3608 C C . ILE B 1 177 ? 74.735 7.550 -30.215 1.00 52.41 274 ILE B C 1
ATOM 3609 O O . ILE B 1 177 ? 73.925 7.059 -31.007 1.00 61.19 274 ILE B O 1
ATOM 3614 N N . ALA B 1 178 ? 75.467 6.795 -29.387 1.00 54.55 275 ALA B N 1
ATOM 3615 C CA . ALA B 1 178 ? 75.334 5.340 -29.363 1.00 54.14 275 ALA B CA 1
ATOM 3616 C C . ALA B 1 178 ? 73.916 4.900 -28.995 1.00 54.17 275 ALA B C 1
ATOM 3617 O O . ALA B 1 178 ? 73.365 3.978 -29.607 1.00 55.90 275 ALA B O 1
ATOM 3619 N N . LEU B 1 179 ? 73.312 5.531 -27.990 1.00 52.49 276 LEU B N 1
ATOM 3620 C CA . LEU B 1 179 ? 71.943 5.170 -27.637 1.00 49.69 276 LEU B CA 1
ATOM 3621 C C . LEU B 1 179 ? 70.990 5.464 -28.785 1.00 53.79 276 LEU B C 1
ATOM 3622 O O . LEU B 1 179 ? 70.120 4.644 -29.101 1.00 55.63 276 LEU B O 1
ATOM 3627 N N . ALA B 1 180 ? 71.162 6.617 -29.442 1.00 51.55 277 ALA B N 1
ATOM 3628 C CA . ALA B 1 180 ? 70.296 6.992 -30.557 1.00 53.79 277 ALA B CA 1
ATOM 3629 C C . ALA B 1 180 ? 70.402 5.986 -31.693 1.00 57.75 277 ALA B C 1
ATOM 3630 O O . ALA B 1 180 ? 69.387 5.530 -32.226 1.00 59.94 277 ALA B O 1
ATOM 3632 N N . GLN B 1 181 ? 71.632 5.642 -32.078 1.00 59.09 278 GLN B N 1
ATOM 3633 C CA . GLN B 1 181 ? 71.855 4.663 -33.128 1.00 63.37 278 GLN B CA 1
ATOM 3634 C C . GLN B 1 181 ? 71.122 3.362 -32.840 1.00 72.54 278 GLN B C 1
ATOM 3635 O O . GLN B 1 181 ? 70.647 2.701 -33.765 1.00 68.24 278 GLN B O 1
ATOM 3641 N N . GLN B 1 182 ? 71.003 2.988 -31.558 1.00 49.42 279 GLN B N 1
ATOM 3642 C CA . GLN B 1 182 ? 70.357 1.741 -31.161 1.00 47.91 279 GLN B CA 1
ATOM 3643 C C . GLN B 1 182 ? 68.871 1.906 -30.887 1.00 43.28 279 GLN B C 1
ATOM 3644 O O . GLN B 1 182 ? 68.258 0.997 -30.328 1.00 50.09 279 GLN B O 1
ATOM 3650 N N . GLY B 1 183 ? 68.278 3.044 -31.229 1.00 41.99 280 GLY B N 1
ATOM 3651 C CA . GLY B 1 183 ? 66.845 3.198 -31.053 1.00 43.70 280 GLY B CA 1
ATOM 3652 C C . GLY B 1 183 ? 66.386 3.807 -29.742 1.00 49.43 280 GLY B C 1
ATOM 3653 O O . GLY B 1 183 ? 65.174 3.956 -29.541 1.00 50.77 280 GLY B O 1
ATOM 3654 N N . ILE B 1 184 ? 67.299 4.167 -28.846 1.00 42.19 281 ILE B N 1
ATOM 3655 C CA . ILE B 1 184 ? 66.958 4.869 -27.614 1.00 41.45 281 ILE B CA 1
ATOM 3656 C C . ILE B 1 184 ? 67.229 6.345 -27.881 1.00 42.12 281 ILE B C 1
ATOM 3657 O O . ILE B 1 184 ? 68.378 6.784 -27.936 1.00 44.23 281 ILE B O 1
ATOM 3662 N N . ARG B 1 185 ? 66.159 7.113 -28.067 1.00 47.67 282 ARG B N 1
ATOM 3663 C CA . ARG B 1 185 ? 66.240 8.400 -28.748 1.00 46.71 282 ARG B CA 1
ATOM 3664 C C . ARG B 1 185 ? 65.874 9.584 -27.858 1.00 48.59 282 ARG B C 1
ATOM 3665 O O . ARG B 1 185 ? 65.673 10.692 -28.374 1.00 49.22 282 ARG B O 1
ATOM 3673 N N . ASN B 1 186 ? 65.793 9.387 -26.539 1.00 40.85 283 ASN B N 1
ATOM 3674 C CA . ASN B 1 186 ? 65.494 10.459 -25.600 1.00 42.61 283 ASN B CA 1
ATOM 3675 C C . ASN B 1 186 ? 66.643 10.706 -24.625 1.00 41.64 283 ASN B C 1
ATOM 3676 O O . ASN B 1 186 ? 66.411 11.110 -23.485 1.00 45.11 283 ASN B O 1
ATOM 3681 N N . ALA B 1 187 ? 67.879 10.464 -25.042 1.00 42.13 284 ALA B N 1
ATOM 3682 C CA . ALA B 1 187 ? 69.031 10.676 -24.180 1.00 44.30 284 ALA B CA 1
ATOM 3683 C C . ALA B 1 187 ? 69.656 12.041 -24.446 1.00 44.53 284 ALA B C 1
ATOM 3684 O O . ALA B 1 187 ? 69.795 12.455 -25.598 1.00 39.80 284 ALA B O 1
ATOM 3686 N N . VAL B 1 188 ? 70.049 12.728 -23.370 1.00 39.55 285 VAL B N 1
ATOM 3687 C CA . VAL B 1 188 ? 70.818 13.961 -23.457 1.00 40.25 285 VAL B CA 1
ATOM 3688 C C . VAL B 1 188 ? 72.002 13.883 -22.499 1.00 38.69 285 VAL B C 1
ATOM 3689 O O . VAL B 1 188 ? 72.047 13.053 -21.590 1.00 43.83 285 VAL B O 1
ATOM 3693 N N . ALA B 1 189 ? 72.964 14.783 -22.697 1.00 38.37 286 ALA B N 1
ATOM 3694 C CA . ALA B 1 189 ? 74.154 14.811 -21.863 1.00 34.05 286 ALA B CA 1
ATOM 3695 C C . ALA B 1 189 ? 74.470 16.222 -21.399 1.00 42.75 286 ALA B C 1
ATOM 3696 O O . ALA B 1 189 ? 74.361 17.188 -22.159 1.00 43.37 286 ALA B O 1
ATOM 3698 N N . THR B 1 190 ? 74.832 16.310 -20.124 1.00 43.36 287 THR B N 1
ATOM 3699 C CA . THR B 1 190 ? 75.582 17.426 -19.572 1.00 49.60 287 THR B CA 1
ATOM 3700 C C . THR B 1 190 ? 76.866 17.622 -20.354 1.00 51.72 287 THR B C 1
ATOM 3701 O O . THR B 1 190 ? 77.424 16.677 -20.914 1.00 62.01 287 THR B O 1
ATOM 3705 N N . LEU B 1 191 ? 77.342 18.863 -20.385 1.00 59.10 288 LEU B N 1
ATOM 3706 C CA . LEU B 1 191 ? 78.468 19.240 -21.234 1.00 58.86 288 LEU B CA 1
ATOM 3707 C C . LEU B 1 191 ? 79.726 19.330 -20.374 1.00 67.57 288 LEU B C 1
ATOM 3708 O O . LEU B 1 191 ? 80.234 20.407 -20.068 1.00 65.39 288 LEU B O 1
ATOM 3713 N N . GLY B 1 192 ? 80.227 18.159 -19.985 1.00 75.81 289 GLY B N 1
ATOM 3714 C CA . GLY B 1 192 ? 81.445 18.083 -19.202 1.00 84.35 289 GLY B CA 1
ATOM 3715 C C . GLY B 1 192 ? 81.348 18.741 -17.845 1.00 89.15 289 GLY B C 1
ATOM 3716 O O . GLY B 1 192 ? 82.370 19.159 -17.287 1.00 95.84 289 GLY B O 1
ATOM 3717 N N . THR B 1 193 ? 80.137 18.866 -17.306 1.00 82.30 290 THR B N 1
ATOM 3718 C CA . THR B 1 193 ? 79.898 19.514 -16.023 1.00 83.74 290 THR B CA 1
ATOM 3719 C C . THR B 1 193 ? 78.921 18.662 -15.227 1.00 73.93 290 THR B C 1
ATOM 3720 O O . THR B 1 193 ? 78.281 17.750 -15.762 1.00 72.55 290 THR B O 1
ATOM 3724 N N . ALA B 1 194 ? 78.805 18.955 -13.937 1.00 60.19 291 ALA B N 1
ATOM 3725 C CA . ALA B 1 194 ? 77.744 18.314 -13.173 1.00 55.93 291 ALA B CA 1
ATOM 3726 C C . ALA B 1 194 ? 76.403 18.925 -13.563 1.00 49.04 291 ALA B C 1
ATOM 3727 O O . ALA B 1 194 ? 76.311 20.102 -13.906 1.00 55.95 291 ALA B O 1
ATOM 3729 N N . THR B 1 195 ? 75.368 18.100 -13.540 1.00 48.58 292 THR B N 1
ATOM 3730 C CA . THR B 1 195 ? 74.012 18.583 -13.743 1.00 52.56 292 THR B CA 1
ATOM 3731 C C . THR B 1 195 ? 73.705 19.743 -12.807 1.00 47.46 292 THR B C 1
ATOM 3732 O O . THR B 1 195 ? 73.879 19.637 -11.593 1.00 49.33 292 THR B O 1
ATOM 3736 N N . SER B 1 196 ? 73.260 20.852 -13.382 1.00 41.07 293 SER B N 1
ATOM 3737 C CA . SER B 1 196 ? 72.883 22.025 -12.619 1.00 38.70 293 SER B CA 1
ATOM 3738 C C . SER B 1 196 ? 71.411 21.967 -12.232 1.00 37.88 293 SER B C 1
ATOM 3739 O O . SER B 1 196 ? 70.639 21.147 -12.721 1.00 44.17 293 SER B O 1
ATOM 3742 N N . GLU B 1 197 ? 71.016 22.892 -11.367 1.00 40.66 294 GLU B N 1
ATOM 3743 C CA . GLU B 1 197 ? 69.598 23.060 -11.061 1.00 45.34 294 GLU B CA 1
ATOM 3744 C C . GLU B 1 197 ? 68.830 23.590 -12.262 1.00 41.91 294 GLU B C 1
ATOM 3745 O O . GLU B 1 197 ? 67.674 23.218 -12.482 1.00 47.40 294 GLU B O 1
ATOM 3751 N N . GLU B 1 198 ? 69.443 24.491 -13.02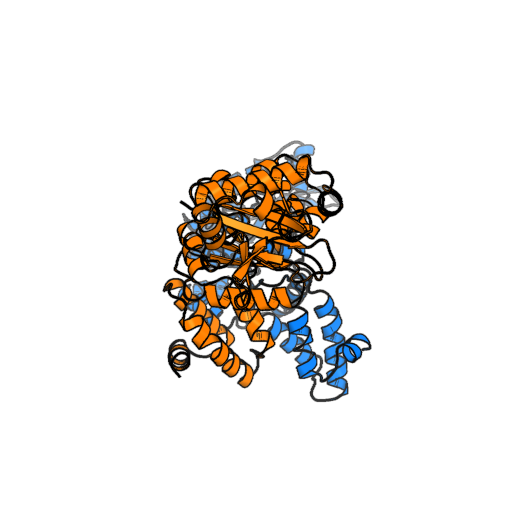5 1.00 38.62 295 GLU B N 1
ATOM 3752 C CA . GLU B 1 198 ? 68.813 24.984 -14.244 1.00 43.46 295 GLU B CA 1
ATOM 3753 C C . GLU B 1 198 ? 68.571 23.846 -15.239 1.00 47.36 295 GLU B C 1
ATOM 3754 O O . GLU B 1 198 ? 67.517 23.786 -15.882 1.00 44.17 295 GLU B O 1
ATOM 3760 N N . HIS B 1 199 ? 69.518 22.915 -15.359 1.00 36.91 296 HIS B N 1
ATOM 3761 C CA . HIS B 1 199 ? 69.267 21.741 -16.191 1.00 45.10 296 HIS B CA 1
ATOM 3762 C C . HIS B 1 199 ? 68.006 21.022 -15.743 1.00 42.31 296 HIS B C 1
ATOM 3763 O O . HIS B 1 199 ? 67.169 20.653 -16.568 1.00 45.78 296 HIS B O 1
ATOM 3770 N N . ILE B 1 200 ? 67.853 20.819 -14.433 1.00 44.76 297 ILE B N 1
ATOM 3771 C CA . ILE B 1 200 ? 66.707 20.083 -13.918 1.00 38.55 297 ILE B CA 1
ATOM 3772 C C . ILE B 1 200 ? 65.416 20.837 -14.190 1.00 39.95 297 ILE B C 1
ATOM 3773 O O . ILE B 1 200 ? 64.421 20.238 -14.607 1.00 36.80 297 ILE B O 1
ATOM 3778 N N . LYS B 1 201 ? 65.406 22.158 -13.966 1.00 36.56 298 LYS B N 1
ATOM 3779 C CA . LYS B 1 201 ? 64.200 22.933 -14.244 1.00 49.40 298 LYS B CA 1
ATOM 3780 C C . LYS B 1 201 ? 63.793 22.822 -15.710 1.00 49.69 298 LYS B C 1
ATOM 3781 O O . LYS B 1 201 ? 62.609 22.630 -16.012 1.00 51.99 298 LYS B O 1
ATOM 3787 N N . ARG B 1 202 ? 64.762 22.942 -16.632 1.00 44.79 299 ARG B N 1
ATOM 3788 C CA . ARG B 1 202 ? 64.485 22.814 -18.064 1.00 45.40 299 ARG B CA 1
ATOM 3789 C C . ARG B 1 202 ? 63.875 21.458 -18.393 1.00 46.68 299 ARG B C 1
ATOM 3790 O O . ARG B 1 202 ? 62.826 21.381 -19.040 1.00 49.30 299 ARG B O 1
ATOM 3798 N N . LEU B 1 203 ? 64.522 20.374 -17.959 1.00 39.17 300 LEU B N 1
ATOM 3799 C CA . LEU B 1 203 ? 63.981 19.045 -18.228 1.00 41.10 300 LEU B CA 1
ATOM 3800 C C . LEU B 1 203 ? 62.574 18.893 -17.658 1.00 43.46 300 LEU B C 1
ATOM 3801 O O . LEU B 1 203 ? 61.674 18.380 -18.340 1.00 46.63 300 LEU B O 1
ATOM 3806 N N . PHE B 1 204 ? 62.353 19.354 -16.421 1.00 39.02 301 PHE B N 1
ATOM 3807 C CA . PHE B 1 204 ? 61.050 19.163 -15.792 1.00 41.20 301 PHE B CA 1
ATOM 3808 C C . PHE B 1 204 ? 59.967 20.017 -16.427 1.00 44.96 301 PHE B C 1
ATOM 3809 O O . PHE B 1 204 ? 58.785 19.751 -16.195 1.00 46.98 301 PHE B O 1
ATOM 3817 N N . ARG B 1 205 ? 60.337 21.048 -17.191 1.00 42.31 302 ARG B N 1
ATOM 3818 C CA . ARG B 1 205 ? 59.356 21.760 -18.008 1.00 48.62 302 ARG B CA 1
ATOM 3819 C C . ARG B 1 205 ? 58.961 20.968 -19.244 1.00 53.59 302 ARG B C 1
ATOM 3820 O O . ARG B 1 205 ? 57.910 21.234 -19.826 1.00 61.04 302 ARG B O 1
ATOM 3828 N N . LEU B 1 206 ? 59.788 20.015 -19.661 1.00 49.28 303 LEU B N 1
ATOM 3829 C CA . LEU B 1 206 ? 59.522 19.194 -20.831 1.00 44.43 303 LEU B CA 1
ATOM 3830 C C . LEU B 1 206 ? 58.913 17.835 -20.489 1.00 51.83 303 LEU B C 1
ATOM 3831 O O . LEU B 1 206 ? 58.090 17.332 -21.263 1.00 52.06 303 LEU B O 1
ATOM 3836 N N . VAL B 1 207 ? 59.273 17.230 -19.360 1.00 43.63 304 VAL B N 1
ATOM 3837 C CA . VAL B 1 207 ? 58.849 15.860 -19.066 1.00 40.67 304 VAL B CA 1
ATOM 3838 C C . VAL B 1 207 ? 58.551 15.727 -17.579 1.00 42.54 304 VAL B C 1
ATOM 3839 O O . VAL B 1 207 ? 59.063 16.492 -16.750 1.00 43.79 304 VAL B O 1
ATOM 3843 N N . PRO B 1 208 ? 57.693 14.771 -17.211 1.00 43.28 305 PRO B N 1
ATOM 3844 C CA . PRO B 1 208 ? 57.476 14.497 -15.784 1.00 40.50 305 PRO B CA 1
ATOM 3845 C C . PRO B 1 208 ? 58.526 13.596 -15.164 1.00 43.04 305 PRO B C 1
ATOM 3846 O O . PRO B 1 208 ? 58.492 13.395 -13.941 1.00 49.07 305 PRO B O 1
ATOM 3850 N N . SER B 1 209 ? 59.449 13.047 -15.950 1.00 40.56 306 SER B N 1
ATOM 3851 C CA . SER B 1 209 ? 60.357 12.033 -15.440 1.00 40.86 306 SER B CA 1
ATOM 3852 C C . SER B 1 209 ? 61.738 12.182 -16.058 1.00 42.97 306 SER B C 1
ATOM 3853 O O . SER B 1 209 ? 61.867 12.369 -17.275 1.00 47.40 306 SER B O 1
ATOM 3856 N N . ILE B 1 210 ? 62.766 12.075 -15.211 1.00 41.65 307 ILE B N 1
ATOM 3857 C CA . ILE B 1 210 ? 64.165 12.065 -15.635 1.00 43.12 307 ILE B CA 1
ATOM 3858 C C . ILE B 1 210 ? 64.794 10.748 -15.200 1.00 38.56 307 ILE B C 1
ATOM 3859 O O . ILE B 1 210 ? 64.722 10.381 -14.019 1.00 36.83 307 ILE B O 1
ATOM 3864 N N . LEU B 1 211 ? 65.409 10.047 -16.144 1.00 36.66 308 LEU B N 1
ATOM 3865 C CA . LEU B 1 211 ? 66.256 8.892 -15.856 1.00 37.44 308 LEU B CA 1
ATOM 3866 C C . LEU B 1 211 ? 67.714 9.325 -15.946 1.00 36.95 308 LEU B C 1
ATOM 3867 O O . LEU B 1 211 ? 68.159 9.801 -16.991 1.00 41.84 308 LEU B O 1
ATOM 3872 N N . PHE B 1 212 ? 68.446 9.169 -14.860 1.00 35.02 309 PHE B N 1
ATOM 3873 C CA . PHE B 1 212 ? 69.887 9.368 -14.845 1.00 30.88 309 PHE B CA 1
ATOM 3874 C C . PHE B 1 212 ? 70.559 8.013 -14.995 1.00 40.67 309 PHE B C 1
ATOM 3875 O O . PHE B 1 212 ? 70.176 7.044 -14.325 1.00 42.91 309 PHE B O 1
ATOM 3883 N N . CYS B 1 213 ? 71.550 7.945 -15.873 1.00 37.10 310 CYS B N 1
ATOM 3884 C CA . CYS B 1 213 ? 72.291 6.716 -16.113 1.00 39.20 310 CYS B CA 1
ATOM 3885 C C . CYS B 1 213 ? 73.765 7.011 -15.902 1.00 42.62 310 CYS B C 1
ATOM 3886 O O . CYS B 1 213 ? 74.309 7.908 -16.550 1.00 43.44 310 CYS B O 1
ATOM 3889 N N . PHE B 1 214 ? 74.411 6.278 -14.998 1.00 37.33 311 PHE B N 1
ATOM 3890 C CA . PHE B 1 214 ? 75.768 6.618 -14.615 1.00 35.73 311 PHE B CA 1
ATOM 3891 C C . PHE B 1 214 ? 76.716 5.472 -14.870 1.00 38.71 311 PHE B C 1
ATOM 3892 O O . PHE B 1 214 ? 76.370 4.300 -14.681 1.00 47.95 311 PHE B O 1
ATOM 3900 N N . ASP B 1 215 ? 77.918 5.837 -15.295 1.00 44.03 312 ASP B N 1
ATOM 3901 C CA . ASP B 1 215 ? 78.920 4.860 -15.660 1.00 41.84 312 ASP B CA 1
ATOM 3902 C C . ASP B 1 215 ? 79.372 4.085 -14.434 1.00 51.31 312 ASP B C 1
ATOM 3903 O O . ASP B 1 215 ? 79.198 4.512 -13.275 1.00 50.00 312 ASP B O 1
ATOM 3908 N N . GLY B 1 216 ? 79.978 2.935 -14.709 1.00 52.27 313 GLY B N 1
ATOM 3909 C CA . GLY B 1 216 ? 80.503 2.069 -13.678 1.00 62.13 313 GLY B CA 1
ATOM 3910 C C . GLY B 1 216 ? 81.911 2.438 -13.269 1.00 67.93 313 GLY B C 1
ATOM 3911 O O . GLY B 1 216 ? 82.865 1.686 -13.516 1.00 69.95 313 GLY B O 1
ATOM 3912 N N . ASP B 1 217 ? 82.046 3.609 -12.651 1.00 57.99 314 ASP B N 1
ATOM 3913 C CA . ASP B 1 217 ? 83.303 4.017 -12.048 1.00 61.06 314 ASP B CA 1
ATOM 3914 C C . ASP B 1 217 ? 82.994 5.030 -10.958 1.00 68.66 314 ASP B C 1
ATOM 3915 O O . ASP B 1 217 ? 81.881 5.558 -10.873 1.00 67.75 314 ASP B O 1
ATOM 3920 N N . GLN B 1 218 ? 83.998 5.294 -10.115 1.00 75.80 315 GLN B N 1
ATOM 3921 C CA . GLN B 1 218 ? 83.776 6.148 -8.950 1.00 73.88 315 GLN B CA 1
ATOM 3922 C C . GLN B 1 218 ? 83.237 7.514 -9.360 1.00 57.34 315 GLN B C 1
ATOM 3923 O O . GLN B 1 218 ? 82.349 8.063 -8.702 1.00 59.24 315 GLN B O 1
ATOM 3929 N N . ALA B 1 219 ? 83.751 8.066 -10.458 1.00 53.31 316 ALA B N 1
ATOM 3930 C CA . ALA B 1 219 ? 83.219 9.316 -10.982 1.00 51.54 316 ALA B CA 1
ATOM 3931 C C . ALA B 1 219 ? 81.710 9.235 -11.188 1.00 53.85 316 ALA B C 1
ATOM 3932 O O . ALA B 1 219 ? 80.984 10.195 -10.903 1.00 56.40 316 ALA B O 1
ATOM 3934 N N . GLY B 1 220 ? 81.220 8.093 -11.673 1.00 50.21 317 GLY B N 1
ATOM 3935 C CA . GLY B 1 220 ? 79.792 7.962 -11.920 1.00 47.66 317 GLY B CA 1
ATOM 3936 C C . GLY B 1 220 ? 78.980 8.006 -10.639 1.00 41.73 317 GLY B C 1
ATOM 3937 O O . GLY B 1 220 ? 77.905 8.607 -10.588 1.00 43.13 317 GLY B O 1
ATOM 3938 N N . ARG B 1 221 ? 79.491 7.392 -9.581 1.00 41.57 318 ARG B N 1
ATOM 3939 C CA . ARG B 1 221 ? 78.752 7.395 -8.324 1.00 46.79 318 ARG B CA 1
ATOM 3940 C C . ARG B 1 221 ? 78.768 8.778 -7.694 1.00 50.97 318 ARG B C 1
ATOM 3941 O O . ARG B 1 221 ? 77.760 9.217 -7.125 1.00 52.57 318 ARG B O 1
ATOM 3949 N N . LYS B 1 222 ? 79.883 9.503 -7.832 1.00 49.24 319 LYS B N 1
ATOM 3950 C CA . LYS B 1 222 ? 79.933 10.863 -7.304 1.00 49.83 319 LYS B CA 1
ATOM 3951 C C . LYS B 1 222 ? 79.026 11.787 -8.104 1.00 43.37 319 LYS B C 1
ATOM 3952 O O . LYS B 1 222 ? 78.354 12.660 -7.541 1.00 47.67 319 LYS B O 1
ATOM 3954 N N . ALA B 1 223 ? 78.985 11.607 -9.415 1.00 44.07 320 ALA B N 1
ATOM 3955 C CA . ALA B 1 223 ? 78.111 12.441 -10.226 1.00 41.84 320 ALA B CA 1
ATOM 3956 C C . ALA B 1 223 ? 76.631 12.169 -9.937 1.00 40.20 320 ALA B C 1
ATOM 3957 O O . ALA B 1 223 ? 75.801 13.082 -10.036 1.00 43.74 320 ALA B O 1
ATOM 3959 N N . ALA B 1 224 ? 76.277 10.932 -9.583 1.00 36.28 321 ALA B N 1
ATOM 3960 C CA . ALA B 1 224 ? 74.891 10.649 -9.221 1.00 34.89 321 ALA B CA 1
ATOM 3961 C C . ALA B 1 224 ? 74.473 11.430 -7.982 1.00 40.12 321 ALA B C 1
ATOM 3962 O O . ALA B 1 224 ? 73.379 12.010 -7.942 1.00 40.22 321 ALA B O 1
ATOM 3964 N N . TRP B 1 225 ? 75.335 11.475 -6.965 1.00 33.08 322 TRP B N 1
ATOM 3965 C CA . TRP B 1 225 ? 74.983 12.222 -5.768 1.00 35.82 322 TRP B CA 1
ATOM 3966 C C . TRP B 1 225 ? 74.952 13.726 -6.030 1.00 44.10 322 TRP B C 1
ATOM 3967 O O . TRP B 1 225 ? 74.117 14.434 -5.450 1.00 43.29 322 TRP B O 1
ATOM 3978 N N . ARG B 1 226 ? 75.832 14.234 -6.905 1.00 35.42 323 ARG B N 1
ATOM 3979 C CA . ARG B 1 226 ? 75.728 15.647 -7.260 1.00 40.31 323 ARG B CA 1
ATOM 3980 C C . ARG B 1 226 ? 74.431 15.913 -7.997 1.00 37.58 323 ARG B C 1
ATOM 3981 O O . ARG B 1 226 ? 73.743 16.897 -7.712 1.00 38.30 323 ARG B O 1
ATOM 3989 N N . ALA B 1 227 ? 74.055 15.023 -8.913 1.00 35.89 324 ALA B N 1
ATOM 3990 C CA . ALA B 1 227 ? 72.778 15.188 -9.596 1.00 37.58 324 ALA B CA 1
ATOM 3991 C C . ALA B 1 227 ? 71.620 15.170 -8.600 1.00 38.85 324 ALA B C 1
ATOM 3992 O O . ALA B 1 227 ? 70.732 16.026 -8.647 1.00 41.69 324 ALA B O 1
ATOM 3994 N N . LEU B 1 228 ? 71.627 14.218 -7.669 1.00 36.09 325 LEU B N 1
ATOM 3995 C CA . LEU B 1 228 ? 70.578 14.196 -6.653 1.00 35.08 325 LEU B CA 1
ATOM 3996 C C . LEU B 1 228 ? 70.502 15.528 -5.921 1.00 37.47 325 LEU B C 1
ATOM 3997 O O . LEU B 1 228 ? 69.406 16.030 -5.639 1.00 42.24 325 LEU B O 1
ATOM 4002 N N . GLU B 1 229 ? 71.653 16.135 -5.633 1.00 35.65 326 GLU B N 1
ATOM 4003 C CA . GLU B 1 229 ? 71.631 17.432 -4.953 1.00 39.00 326 GLU B CA 1
ATOM 4004 C C . GLU B 1 229 ? 71.032 18.527 -5.822 1.00 41.13 326 GLU B C 1
ATOM 4005 O O . GLU B 1 229 ? 70.392 19.444 -5.302 1.00 46.26 326 GLU B O 1
ATOM 4011 N N . SER B 1 230 ? 71.225 18.460 -7.140 1.00 36.81 327 SER B N 1
ATOM 4012 C CA . SER B 1 230 ? 70.582 19.437 -8.007 1.00 31.85 327 SER B CA 1
ATOM 4013 C C . SER B 1 230 ? 69.096 19.155 -8.144 1.00 39.72 327 SER B C 1
ATOM 4014 O O . SER B 1 230 ? 68.307 20.082 -8.360 1.00 39.66 327 SER B O 1
ATOM 4017 N N . VAL B 1 231 ? 68.702 17.892 -8.004 1.00 30.87 328 VAL B N 1
ATOM 4018 C CA . VAL B 1 231 ? 67.315 17.501 -8.222 1.00 31.98 328 VAL B CA 1
ATOM 4019 C C . VAL B 1 231 ? 66.440 17.919 -7.053 1.00 35.16 328 VAL B C 1
ATOM 4020 O O . VAL B 1 231 ? 65.368 18.498 -7.248 1.00 40.84 328 VAL B O 1
ATOM 4024 N N . LEU B 1 232 ? 66.893 17.641 -5.829 1.00 35.10 329 LEU B N 1
ATOM 4025 C CA . LEU B 1 232 ? 66.050 17.806 -4.646 1.00 37.06 329 LEU B CA 1
ATOM 4026 C C . LEU B 1 232 ? 65.367 19.163 -4.574 1.00 39.37 329 LEU B C 1
ATOM 4027 O O . LEU B 1 232 ? 64.146 19.192 -4.355 1.00 35.57 329 LEU B O 1
ATOM 4032 N N . PRO B 1 233 ? 66.053 20.300 -4.738 1.00 34.51 330 PRO B N 1
ATOM 4033 C CA . PRO B 1 233 ? 65.352 21.586 -4.619 1.00 46.12 330 PRO B CA 1
ATOM 4034 C C . PRO B 1 233 ? 64.387 21.860 -5.757 1.00 39.05 330 PRO B C 1
ATOM 4035 O O . PRO B 1 233 ? 63.743 22.908 -5.755 1.00 42.44 330 PRO B O 1
ATOM 4039 N N . ASN B 1 234 ? 64.224 20.931 -6.697 1.00 37.24 331 ASN B N 1
ATOM 4040 C CA . ASN B 1 234 ? 63.294 21.114 -7.798 1.00 37.15 331 ASN B CA 1
ATOM 4041 C C . ASN B 1 234 ? 62.335 19.949 -7.959 1.00 38.39 331 ASN B C 1
ATOM 4042 O O . ASN B 1 234 ? 61.638 19.881 -8.975 1.00 42.09 331 ASN B O 1
ATOM 4047 N N . LEU B 1 235 ? 62.253 19.049 -6.975 1.00 32.16 332 LEU B N 1
ATOM 4048 C CA . LEU B 1 235 ? 61.378 17.884 -7.087 1.00 39.19 332 LEU B CA 1
ATOM 4049 C C . LEU B 1 235 ? 59.954 18.300 -6.703 1.00 39.19 332 LEU B C 1
ATOM 4050 O O . LEU B 1 235 ? 59.475 18.061 -5.590 1.00 37.98 332 LEU B O 1
ATOM 4055 N N . GLN B 1 236 ? 59.277 18.953 -7.653 1.00 37.02 333 GLN B N 1
ATOM 4056 C CA . GLN B 1 236 ? 57.874 19.309 -7.508 1.00 39.66 333 GLN B CA 1
ATOM 4057 C C . GLN B 1 236 ? 57.016 18.059 -7.566 1.00 44.57 333 GLN B C 1
ATOM 4058 O O . GLN B 1 236 ? 57.411 17.029 -8.123 1.00 47.29 333 GLN B O 1
ATOM 4064 N N . ASP B 1 237 ? 55.815 18.153 -6.998 1.00 42.47 334 ASP B N 1
ATOM 4065 C CA . ASP B 1 237 ? 54.893 17.030 -7.097 1.00 48.53 334 ASP B CA 1
ATOM 4066 C C . ASP B 1 237 ? 54.538 16.798 -8.559 1.00 48.78 334 ASP B C 1
ATOM 4067 O O . ASP B 1 237 ? 54.417 17.745 -9.337 1.00 52.06 334 ASP B O 1
ATOM 4072 N N . GLY B 1 238 ? 54.396 15.531 -8.939 1.00 52.56 335 GLY B N 1
ATOM 4073 C CA . GLY B 1 238 ? 54.251 15.172 -10.338 1.00 51.60 335 GLY B CA 1
ATOM 4074 C C . GLY B 1 238 ? 55.556 14.967 -11.091 1.00 49.44 335 GLY B C 1
ATOM 4075 O O . GLY B 1 238 ? 55.523 14.545 -12.253 1.00 52.28 335 GLY B O 1
ATOM 4076 N N . LYS B 1 239 ? 56.699 15.248 -10.474 1.00 42.10 336 LYS B N 1
ATOM 4077 C CA . LYS B 1 239 ? 57.994 14.991 -11.077 1.00 43.72 336 LYS B CA 1
ATOM 4078 C C . LYS B 1 239 ? 58.617 13.780 -10.410 1.00 47.63 336 LYS B C 1
ATOM 4079 O O . LYS B 1 239 ? 58.576 13.655 -9.187 1.00 52.02 336 LYS B O 1
ATOM 4085 N N . ARG B 1 240 ? 59.201 12.894 -11.209 1.00 48.84 337 ARG B N 1
ATOM 4086 C CA . ARG B 1 240 ? 59.948 11.784 -10.649 1.00 51.06 337 ARG B CA 1
ATOM 4087 C C . ARG B 1 240 ? 61.318 11.660 -11.306 1.00 50.17 337 ARG B C 1
ATOM 4088 O O . ARG B 1 240 ? 61.527 12.047 -12.461 1.00 52.47 337 ARG B O 1
ATOM 4096 N N . VAL B 1 241 ? 62.253 11.133 -10.526 1.00 44.78 338 VAL B N 1
ATOM 4097 C CA . VAL B 1 241 ? 63.618 10.877 -10.952 1.00 40.22 338 VAL B CA 1
ATOM 4098 C C . VAL B 1 241 ? 63.955 9.444 -10.589 1.00 36.91 338 VAL B C 1
ATOM 4099 O O . VAL B 1 241 ? 63.540 8.953 -9.534 1.00 42.11 338 VAL B O 1
ATOM 4103 N N . ARG B 1 242 ? 64.679 8.761 -11.469 1.00 40.13 339 ARG B N 1
ATOM 4104 C CA . ARG B 1 242 ? 65.254 7.472 -11.116 1.00 41.43 339 ARG B CA 1
ATOM 4105 C C . ARG B 1 242 ? 66.704 7.393 -11.578 1.00 34.90 339 ARG B C 1
ATOM 4106 O O . ARG B 1 242 ? 67.172 8.184 -12.401 1.00 35.90 339 ARG B O 1
ATOM 4114 N N . PHE B 1 243 ? 67.436 6.462 -10.985 1.00 33.00 340 PHE B N 1
ATOM 4115 C CA . PHE B 1 243 ? 68.864 6.342 -11.228 1.00 30.79 340 PHE B CA 1
AT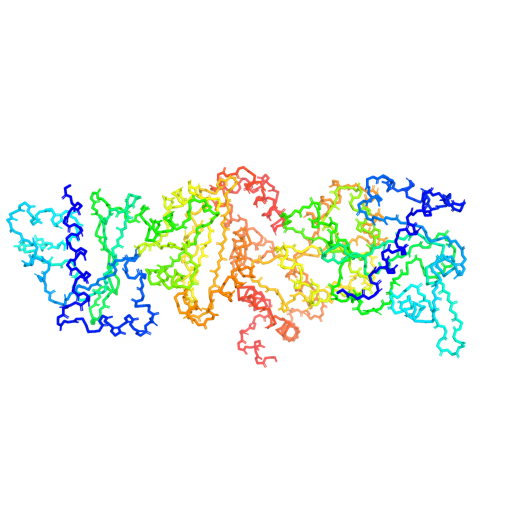OM 4116 C C . PHE B 1 243 ? 69.137 4.914 -11.654 1.00 31.60 340 PHE B C 1
ATOM 4117 O O . PHE B 1 243 ? 68.644 3.968 -11.032 1.00 31.89 340 PHE B O 1
ATOM 4125 N N . LEU B 1 244 ? 69.909 4.768 -12.717 1.00 32.06 341 LEU B N 1
ATOM 4126 C CA . LEU B 1 244 ? 70.421 3.490 -13.179 1.00 32.97 341 LEU B CA 1
ATOM 4127 C C . LEU B 1 244 ? 71.937 3.567 -13.133 1.00 43.10 341 LEU B C 1
ATOM 4128 O O . LEU B 1 244 ? 72.539 4.450 -13.757 1.00 45.64 341 LEU B O 1
ATOM 4133 N N . PHE B 1 245 ? 72.546 2.651 -12.406 1.00 35.82 342 PHE B N 1
ATOM 4134 C CA . PHE B 1 245 ? 73.988 2.477 -12.420 1.00 39.03 342 PHE B CA 1
ATOM 4135 C C . PHE B 1 245 ? 74.364 1.321 -13.346 1.00 35.52 342 PHE B C 1
ATOM 4136 O O . PHE B 1 245 ? 73.732 0.265 -13.323 1.00 40.58 342 PHE B O 1
ATOM 4144 N N . LEU B 1 246 ? 75.341 1.542 -14.178 1.00 38.68 343 LEU B N 1
ATOM 4145 C CA . LEU B 1 246 ? 75.781 0.496 -15.078 1.00 50.24 343 LEU B CA 1
ATOM 4146 C C . LEU B 1 246 ? 76.885 -0.318 -14.422 1.00 49.09 343 LEU B C 1
ATOM 4147 O O . LEU B 1 246 ? 77.504 0.127 -13.453 1.00 50.61 343 LEU B O 1
ATOM 4152 N N . PRO B 1 247 ? 77.162 -1.520 -14.929 1.00 41.40 344 PRO B N 1
ATOM 4153 C CA . PRO B 1 247 ? 78.217 -2.335 -14.325 1.00 45.82 344 PRO B CA 1
ATOM 4154 C C . PRO B 1 247 ? 79.577 -1.654 -14.389 1.00 55.75 344 PRO B C 1
ATOM 4155 O O . PRO B 1 247 ? 79.846 -0.789 -15.233 1.00 49.20 344 PRO B O 1
ATOM 4159 N N . GLU B 1 248 ? 80.435 -2.056 -13.453 1.00 58.76 345 GLU B N 1
ATOM 4160 C CA . GLU B 1 248 ? 81.791 -1.530 -13.368 1.00 58.32 345 GLU B CA 1
ATOM 4161 C C . GLU B 1 248 ? 82.501 -1.582 -14.716 1.00 55.16 345 GLU B C 1
ATOM 4162 O O . GLU B 1 248 ? 82.554 -2.628 -15.371 1.00 54.51 345 GLU B O 1
ATOM 4168 N N . GLY B 1 249 ? 83.037 -0.437 -15.132 1.00 51.78 346 GLY B N 1
ATOM 4169 C CA . GLY B 1 249 ? 83.767 -0.336 -16.375 1.00 51.35 346 GLY B CA 1
ATOM 4170 C C . GLY B 1 249 ? 82.914 -0.033 -17.581 1.00 56.76 346 GLY B C 1
ATOM 4171 O O . GLY B 1 249 ? 83.453 0.113 -18.683 1.00 59.76 346 GLY B O 1
ATOM 4172 N N . GLU B 1 250 ? 81.605 0.085 -17.409 1.00 57.06 347 GLU B N 1
ATOM 4173 C CA . GLU B 1 250 ? 80.675 0.210 -18.518 1.00 47.84 347 GLU B CA 1
ATOM 4174 C C . GLU B 1 250 ? 80.105 1.622 -18.547 1.00 48.93 347 GLU B C 1
ATOM 4175 O O . GLU B 1 250 ? 79.869 2.227 -17.496 1.00 46.58 347 GLU B O 1
ATOM 4181 N N . ASP B 1 251 ? 79.894 2.155 -19.738 1.00 44.28 348 ASP B N 1
ATOM 4182 C CA . ASP B 1 251 ? 79.134 3.383 -19.921 1.00 42.20 348 ASP B CA 1
ATOM 4183 C C . ASP B 1 251 ? 78.052 3.085 -20.939 1.00 38.54 348 ASP B C 1
ATOM 4184 O O . ASP B 1 251 ? 78.063 2.017 -21.565 1.00 39.52 348 ASP B O 1
ATOM 4189 N N . PRO B 1 252 ? 77.047 3.974 -21.082 1.00 37.53 349 PRO B N 1
ATOM 4190 C CA . PRO B 1 252 ? 75.926 3.646 -21.986 1.00 41.51 349 PRO B CA 1
ATOM 4191 C C . PRO B 1 252 ? 76.381 3.256 -23.368 1.00 48.37 349 PRO B C 1
ATOM 4192 O O . PRO B 1 252 ? 75.870 2.289 -23.949 1.00 52.16 349 PRO B O 1
ATOM 4196 N N . ASP B 1 253 ? 77.358 3.995 -23.892 1.00 54.68 350 ASP B N 1
ATOM 4197 C CA . ASP B 1 253 ? 77.945 3.726 -25.200 1.00 50.78 350 ASP B CA 1
ATOM 4198 C C . ASP B 1 253 ? 78.379 2.265 -25.342 1.00 46.13 350 ASP B C 1
ATOM 4199 O O . ASP B 1 253 ? 77.882 1.530 -26.206 1.00 48.25 350 ASP B O 1
ATOM 4204 N N . SER B 1 254 ? 79.300 1.815 -24.486 1.00 52.82 351 SER B N 1
ATOM 4205 C CA . SER B 1 254 ? 79.822 0.458 -24.629 1.00 48.77 351 SER B CA 1
ATOM 4206 C C . SER B 1 254 ? 78.773 -0.593 -24.307 1.00 51.70 351 SER B C 1
ATOM 4207 O O . SER B 1 254 ? 78.834 -1.707 -24.841 1.00 57.58 351 SER B O 1
ATOM 4210 N N . LEU B 1 255 ? 77.817 -0.271 -23.432 1.00 50.39 352 LEU B N 1
ATOM 4211 C CA . LEU B 1 255 ? 76.899 -1.305 -22.973 1.00 46.30 352 LEU B CA 1
ATOM 4212 C C . LEU B 1 255 ? 75.761 -1.508 -23.958 1.00 46.43 352 LEU B C 1
ATOM 4213 O O . LEU B 1 255 ? 75.386 -2.650 -24.243 1.00 49.99 352 LEU B O 1
ATOM 4218 N N . VAL B 1 256 ? 75.207 -0.420 -24.493 1.00 41.27 353 VAL B N 1
ATOM 4219 C CA . VAL B 1 256 ? 74.125 -0.578 -25.458 1.00 51.58 353 VAL B CA 1
ATOM 4220 C C . VAL B 1 256 ? 74.645 -1.268 -26.706 1.00 47.63 353 VAL B C 1
ATOM 4221 O O . VAL B 1 256 ? 73.941 -2.093 -27.303 1.00 54.33 353 VAL B O 1
ATOM 4225 N N . ARG B 1 257 ? 75.899 -1.002 -27.087 1.00 50.39 354 ARG B N 1
ATOM 4226 C CA . ARG B 1 257 ? 76.486 -1.727 -28.205 1.00 53.07 354 ARG B CA 1
ATOM 4227 C C . ARG B 1 257 ? 76.812 -3.156 -27.822 1.00 55.97 354 ARG B C 1
ATOM 4228 O O . ARG B 1 257 ? 76.806 -4.027 -28.691 1.00 62.13 354 ARG B O 1
ATOM 4236 N N . ALA B 1 258 ? 77.058 -3.438 -26.547 1.00 54.47 355 ALA B N 1
ATOM 4237 C CA . ALA B 1 258 ? 77.372 -4.822 -26.207 1.00 47.73 355 ALA B CA 1
ATOM 4238 C C . ALA B 1 258 ? 76.125 -5.705 -26.207 1.00 49.41 355 ALA B C 1
ATOM 4239 O O . ALA B 1 258 ? 76.170 -6.834 -26.704 1.00 48.86 355 ALA B O 1
ATOM 4241 N N . GLU B 1 259 ? 75.014 -5.229 -25.629 1.00 53.61 356 GLU B N 1
ATOM 4242 C CA . GLU B 1 259 ? 73.845 -6.076 -25.414 1.00 49.97 356 GLU B CA 1
ATOM 4243 C C . GLU B 1 259 ? 72.630 -5.673 -26.237 1.00 50.14 356 GLU B C 1
ATOM 4244 O O . GLU B 1 259 ? 71.691 -6.474 -26.353 1.00 49.58 356 GLU B O 1
ATOM 4250 N N . GLY B 1 260 ? 72.625 -4.474 -26.821 1.00 48.45 357 GLY B N 1
ATOM 4251 C CA . GLY B 1 260 ? 71.557 -4.074 -27.711 1.00 48.91 357 GLY B CA 1
ATOM 4252 C C . GLY B 1 260 ? 70.419 -3.360 -27.003 1.00 46.40 357 GLY B C 1
ATOM 4253 O O . GLY B 1 260 ? 70.313 -3.331 -25.777 1.00 54.42 357 GLY B O 1
ATOM 4254 N N . GLU B 1 261 ? 69.540 -2.784 -27.820 1.00 47.70 358 GLU B N 1
ATOM 4255 C CA . GLU B 1 261 ? 68.480 -1.925 -27.305 1.00 49.25 358 GLU B CA 1
ATOM 4256 C C . GLU B 1 261 ? 67.581 -2.663 -26.319 1.00 50.13 358 GLU B C 1
ATOM 4257 O O . GLU B 1 261 ? 67.284 -2.156 -25.231 1.00 51.31 358 GLU B O 1
ATOM 4263 N N . ASP B 1 262 ? 67.119 -3.857 -26.694 1.00 50.86 359 ASP B N 1
ATOM 4264 C CA . ASP B 1 262 ? 66.136 -4.570 -25.884 1.00 54.25 359 ASP B CA 1
ATOM 4265 C C . ASP B 1 262 ? 66.684 -4.918 -24.511 1.00 50.28 359 ASP B C 1
ATOM 4266 O O . ASP B 1 262 ? 65.989 -4.764 -23.501 1.00 52.56 359 ASP B O 1
ATOM 4271 N N . ALA B 1 263 ? 67.911 -5.433 -24.460 1.00 44.48 360 ALA B N 1
ATOM 4272 C CA . ALA B 1 263 ? 68.488 -5.785 -23.174 1.00 46.93 360 ALA B CA 1
ATOM 4273 C C . ALA B 1 263 ? 68.722 -4.541 -22.327 1.00 42.10 360 ALA B C 1
ATOM 4274 O O . ALA B 1 263 ? 68.569 -4.586 -21.101 1.00 49.26 360 ALA B O 1
ATOM 4276 N N . PHE B 1 264 ? 69.040 -3.418 -22.968 1.00 41.41 361 PHE B N 1
ATOM 4277 C CA . PHE B 1 264 ? 69.287 -2.187 -22.221 1.00 45.63 361 PHE B CA 1
ATOM 4278 C C . PHE B 1 264 ? 67.989 -1.609 -21.663 1.00 44.03 361 PHE B C 1
ATOM 4279 O O . PHE B 1 264 ? 67.957 -1.133 -20.520 1.00 47.33 361 PHE B O 1
ATOM 4287 N N . ARG B 1 265 ? 66.901 -1.657 -22.443 1.00 41.57 362 ARG B N 1
ATOM 4288 C CA . ARG B 1 265 ? 65.605 -1.235 -21.911 1.00 46.57 362 ARG B CA 1
ATOM 4289 C C . ARG B 1 265 ? 65.162 -2.132 -20.765 1.00 48.83 362 ARG B C 1
ATOM 4290 O O . ARG B 1 265 ? 64.613 -1.647 -19.761 1.00 40.10 362 ARG B O 1
ATOM 4298 N N . ALA B 1 266 ? 65.407 -3.439 -20.889 1.00 40.32 363 ALA B N 1
ATOM 4299 C CA . ALA B 1 266 ? 65.066 -4.352 -19.800 1.00 42.50 363 ALA B CA 1
ATOM 4300 C C . ALA B 1 266 ? 65.952 -4.110 -18.578 1.00 41.55 363 ALA B C 1
ATOM 4301 O O . ALA B 1 266 ? 65.490 -4.220 -17.440 1.00 47.71 363 ALA B O 1
ATOM 4303 N N . ARG B 1 267 ? 67.223 -3.761 -18.796 1.00 45.17 364 ARG B N 1
ATOM 4304 C CA . ARG B 1 267 ? 68.087 -3.384 -17.688 1.00 39.11 364 ARG B CA 1
ATOM 4305 C C . ARG B 1 267 ? 67.569 -2.126 -16.999 1.00 46.32 364 ARG B C 1
ATOM 4306 O O . ARG B 1 267 ? 67.572 -2.036 -15.764 1.00 41.08 364 ARG B O 1
ATOM 4314 N N . ILE B 1 268 ? 67.099 -1.147 -17.772 1.00 43.70 365 ILE B N 1
ATOM 4315 C CA . ILE B 1 268 ? 66.452 0.004 -17.148 1.00 44.70 365 ILE B CA 1
ATOM 4316 C C . ILE B 1 268 ? 65.292 -0.459 -16.278 1.00 47.48 365 ILE B C 1
ATOM 4317 O O . ILE B 1 268 ? 65.178 -0.096 -15.096 1.00 43.89 365 ILE B O 1
ATOM 4322 N N . THR B 1 269 ? 64.415 -1.278 -16.855 1.00 42.27 366 THR B N 1
ATOM 4323 C CA . THR B 1 269 ? 63.205 -1.659 -16.152 1.00 47.97 366 THR B CA 1
ATOM 4324 C C . THR B 1 269 ? 63.515 -2.413 -14.870 1.00 48.34 366 THR B C 1
ATOM 4325 O O . THR B 1 269 ? 62.826 -2.237 -13.867 1.00 48.82 366 THR B O 1
ATOM 4329 N N . GLN B 1 270 ? 64.572 -3.216 -14.856 1.00 46.26 367 GLN B N 1
ATOM 4330 C CA . GLN B 1 270 ? 64.817 -4.005 -13.659 1.00 43.36 367 GLN B CA 1
ATOM 4331 C C . GLN B 1 270 ? 65.773 -3.355 -12.653 1.00 41.62 367 GLN B C 1
ATOM 4332 O O . GLN B 1 270 ? 65.803 -3.783 -11.497 1.00 41.93 367 GLN B O 1
ATOM 4338 N N . GLN B 1 271 ? 66.566 -2.357 -13.040 1.00 38.52 368 GLN B N 1
ATOM 4339 C CA . GLN B 1 271 ? 67.583 -1.866 -12.126 1.00 38.89 368 GLN B CA 1
ATOM 4340 C C . GLN B 1 271 ? 67.556 -0.371 -11.900 1.00 39.67 368 GLN B C 1
ATOM 4341 O O . GLN B 1 271 ? 68.284 0.103 -11.021 1.00 43.02 368 GLN B O 1
ATOM 4347 N N . ALA B 1 272 ? 66.763 0.389 -12.647 1.00 39.02 369 ALA B N 1
ATOM 4348 C CA . ALA B 1 272 ? 66.598 1.794 -12.302 1.00 42.92 369 ALA B CA 1
ATOM 4349 C C . ALA B 1 272 ? 65.972 1.873 -10.923 1.00 40.11 369 ALA B C 1
ATOM 4350 O O . ALA B 1 272 ? 65.077 1.094 -10.596 1.00 43.79 369 ALA B O 1
ATOM 4352 N N . GLN B 1 273 ? 66.467 2.795 -10.109 1.00 34.58 370 GLN B N 1
ATOM 4353 C CA . GLN B 1 273 ? 66.075 2.943 -8.712 1.00 37.69 370 GLN B CA 1
ATOM 4354 C C . GLN B 1 273 ? 65.215 4.181 -8.517 1.00 36.20 370 GLN B C 1
ATOM 4355 O O . GLN B 1 273 ? 65.613 5.272 -8.945 1.00 34.38 370 GLN B O 1
ATOM 4361 N N . PRO B 1 274 ? 64.085 4.080 -7.829 1.00 35.18 371 PRO B N 1
ATOM 4362 C CA . PRO B 1 274 ? 63.380 5.300 -7.410 1.00 34.95 371 PRO B CA 1
ATOM 4363 C C . PRO B 1 274 ? 64.297 6.145 -6.538 1.00 36.56 371 PRO B C 1
ATOM 4364 O O . PRO B 1 274 ? 65.124 5.617 -5.796 1.00 38.61 371 PRO B O 1
ATOM 4368 N N . LEU B 1 275 ? 64.171 7.469 -6.657 1.00 44.82 372 LEU B N 1
ATOM 4369 C CA . LEU B 1 275 ? 65.077 8.367 -5.939 1.00 43.31 372 LEU B CA 1
ATOM 4370 C C . LEU B 1 275 ? 65.061 8.096 -4.437 1.00 42.79 372 LEU B C 1
ATOM 4371 O O . LEU B 1 275 ? 66.116 8.010 -3.797 1.00 45.11 372 LEU B O 1
ATOM 4376 N N . ALA B 1 276 ? 63.863 7.973 -3.859 1.00 40.61 373 ALA B N 1
ATOM 4377 C CA . ALA B 1 276 ? 63.723 7.660 -2.441 1.00 49.34 373 ALA B CA 1
ATOM 4378 C C . ALA B 1 276 ? 64.571 6.455 -2.033 1.00 50.39 373 ALA B C 1
ATOM 4379 O O . ALA B 1 276 ? 65.287 6.501 -1.022 1.00 46.47 373 ALA B O 1
ATOM 4381 N N . GLU B 1 277 ? 64.507 5.364 -2.809 1.00 43.64 374 GLU B N 1
ATOM 4382 C CA . GLU B 1 277 ? 65.266 4.180 -2.428 1.00 43.77 374 GLU B CA 1
ATOM 4383 C C . GLU B 1 277 ? 66.750 4.423 -2.601 1.00 42.82 374 GLU B C 1
ATOM 4384 O O . GLU B 1 277 ? 67.558 4.000 -1.765 1.00 45.88 374 GLU B O 1
ATOM 4390 N N . TYR B 1 278 ? 67.125 5.124 -3.664 1.00 35.32 375 TYR B N 1
ATOM 4391 C CA . TYR B 1 278 ? 68.531 5.421 -3.868 1.00 34.85 375 TYR B CA 1
ATOM 4392 C C . TYR B 1 278 ? 69.047 6.335 -2.760 1.00 37.49 375 TYR B C 1
ATOM 4393 O O . TYR B 1 278 ? 70.143 6.130 -2.225 1.00 38.44 375 TYR B O 1
ATOM 4402 N N . PHE B 1 279 ? 68.256 7.347 -2.408 1.00 34.89 376 PHE B N 1
ATOM 4403 C CA . PHE B 1 279 ? 68.642 8.293 -1.370 1.00 34.46 376 PHE B CA 1
ATOM 4404 C C . PHE B 1 279 ? 68.920 7.587 -0.040 1.00 39.22 376 PHE B C 1
ATOM 4405 O O . PHE B 1 279 ? 70.013 7.713 0.526 1.00 40.10 376 PHE B O 1
ATOM 4413 N N . PHE B 1 280 ? 67.951 6.817 0.469 1.00 34.57 377 PHE B N 1
ATOM 4414 C CA . PHE B 1 280 ? 68.132 6.228 1.795 1.00 35.90 377 PHE B CA 1
ATOM 4415 C C . PHE B 1 280 ? 69.170 5.115 1.783 1.00 36.77 377 PHE B C 1
ATOM 4416 O O . PHE B 1 280 ? 69.886 4.926 2.771 1.00 37.64 377 PHE B O 1
ATOM 4424 N N . GLN B 1 281 ? 69.311 4.405 0.671 1.00 37.59 378 GLN B N 1
ATOM 4425 C CA . GLN B 1 281 ? 70.310 3.346 0.655 1.00 37.07 378 GLN B CA 1
ATOM 4426 C C . GLN B 1 281 ? 71.720 3.912 0.636 1.00 40.40 378 GLN B C 1
ATOM 4427 O O . GLN B 1 281 ? 72.623 3.300 1.218 1.00 43.98 378 GLN B O 1
ATOM 4433 N N . GLN B 1 282 ? 71.916 5.103 0.050 1.00 32.81 379 GLN B N 1
ATOM 4434 C CA . GLN B 1 282 ? 73.216 5.776 0.139 1.00 36.90 379 GLN B CA 1
ATOM 4435 C C . GLN B 1 282 ? 73.523 6.238 1.564 1.00 40.61 379 GLN B C 1
ATOM 4436 O O . GLN B 1 282 ? 74.645 6.083 2.058 1.00 46.73 379 GLN B O 1
ATOM 4442 N N . LEU B 1 283 ? 72.555 6.869 2.215 1.00 36.70 380 LEU B N 1
ATOM 4443 C CA . LEU B 1 283 ? 72.772 7.325 3.582 1.00 31.93 380 LEU B CA 1
ATOM 4444 C C . LEU B 1 283 ? 73.039 6.165 4.522 1.00 35.91 380 LEU B C 1
ATOM 4445 O O . LEU B 1 283 ? 73.821 6.305 5.470 1.00 37.43 380 LEU B O 1
ATOM 4450 N N . MET B 1 284 ? 72.439 4.999 4.252 1.00 37.35 381 MET B N 1
ATOM 4451 C CA . MET B 1 284 ? 72.692 3.831 5.084 1.00 38.09 381 MET B CA 1
ATOM 4452 C C . MET B 1 284 ? 74.135 3.356 5.004 1.00 40.74 381 MET B C 1
ATOM 4453 O O . MET B 1 284 ? 74.591 2.649 5.911 1.00 40.45 381 MET B O 1
ATOM 4458 N N . LEU B 1 285 ? 74.864 3.703 3.946 1.00 42.09 382 LEU B N 1
ATOM 4459 C CA . LEU B 1 285 ? 76.283 3.353 3.917 1.00 44.96 382 LEU B CA 1
ATOM 4460 C C . LEU B 1 285 ? 77.046 4.068 5.017 1.00 41.30 382 LEU B C 1
ATOM 4461 O O . LEU B 1 285 ? 78.102 3.598 5.447 1.00 49.14 382 LEU B O 1
ATOM 4466 N N . GLU B 1 286 ? 76.530 5.203 5.470 1.00 44.25 383 GLU B N 1
ATOM 4467 C CA . GLU B 1 286 ? 77.188 6.047 6.448 1.00 50.21 383 GLU B CA 1
ATOM 4468 C C . GLU B 1 286 ? 76.541 5.960 7.817 1.00 49.59 383 GLU B C 1
ATOM 4469 O O . GLU B 1 286 ? 77.039 6.578 8.762 1.00 55.56 383 GLU B O 1
ATOM 4475 N N . ALA B 1 287 ? 75.439 5.231 7.942 1.00 45.76 384 ALA B N 1
ATOM 4476 C CA . ALA B 1 287 ? 74.670 5.215 9.179 1.00 43.38 384 ALA B CA 1
ATOM 4477 C C . ALA B 1 287 ? 73.911 3.904 9.259 1.00 45.69 384 ALA B C 1
ATOM 4478 O O . ALA B 1 287 ? 73.115 3.583 8.369 1.00 45.21 384 ALA B O 1
ATOM 4480 N N . ASP B 1 288 ? 74.166 3.152 10.315 1.00 47.52 385 ASP B N 1
ATOM 4481 C CA . ASP B 1 288 ? 73.478 1.898 10.580 1.00 39.32 385 ASP B CA 1
ATOM 4482 C C . ASP B 1 288 ? 72.098 2.210 11.148 1.00 35.44 385 ASP B C 1
ATOM 4483 O O . ASP B 1 288 ? 71.995 2.709 12.270 1.00 34.84 385 ASP B O 1
ATOM 4488 N N . PRO B 1 289 ? 71.011 1.967 10.412 1.00 42.09 386 PRO B N 1
ATOM 4489 C CA . PRO B 1 289 ? 69.691 2.375 10.915 1.00 39.40 386 PRO B CA 1
ATOM 4490 C C . PRO B 1 289 ? 69.137 1.469 12.014 1.00 39.82 386 PRO B C 1
ATOM 4491 O O . PRO B 1 289 ? 68.016 1.707 12.473 1.00 42.40 386 PRO B O 1
ATOM 4495 N N . ALA B 1 290 ? 69.868 0.439 12.441 1.00 42.82 387 ALA B N 1
ATOM 4496 C CA . ALA B 1 290 ? 69.439 -0.425 13.538 1.00 44.66 387 ALA B CA 1
ATOM 4497 C C . ALA B 1 290 ? 70.183 -0.140 14.835 1.00 39.46 387 ALA B C 1
ATOM 4498 O O . ALA B 1 290 ? 70.083 -0.930 15.781 1.00 40.46 387 ALA B O 1
ATOM 4500 N N . THR B 1 291 ? 70.944 0.952 14.905 1.00 35.84 388 THR B N 1
ATOM 4501 C CA . THR B 1 291 ? 71.495 1.412 16.170 1.00 36.43 388 THR B CA 1
ATOM 4502 C C . THR B 1 291 ? 70.920 2.782 16.487 1.00 37.05 388 THR B C 1
ATOM 4503 O O . THR B 1 291 ? 70.535 3.522 15.581 1.00 34.53 388 THR B O 1
ATOM 4507 N N . LEU B 1 292 ? 70.857 3.112 17.785 1.00 37.60 389 LEU B N 1
ATOM 4508 C CA . LEU B 1 292 ? 70.349 4.424 18.172 1.00 36.81 389 LEU B CA 1
ATOM 4509 C C . LEU B 1 292 ? 71.207 5.535 17.589 1.00 35.92 389 LEU B C 1
ATOM 4510 O O . LEU B 1 292 ? 70.688 6.537 17.080 1.00 38.15 389 LEU B O 1
ATOM 4515 N N . GLU B 1 293 ? 72.529 5.377 17.659 1.00 34.31 390 GLU B N 1
ATOM 4516 C CA . GLU B 1 293 ? 73.424 6.362 17.064 1.00 33.28 390 GLU B CA 1
ATOM 4517 C C . GLU B 1 293 ? 73.262 6.403 15.543 1.00 38.39 390 GLU B C 1
ATOM 4518 O O . GLU B 1 293 ? 73.230 7.483 14.940 1.00 38.04 390 GLU B O 1
ATOM 4524 N N . GLY B 1 294 ? 73.140 5.235 14.907 1.00 31.81 391 GLY B N 1
ATOM 4525 C CA . GLY B 1 294 ? 72.927 5.219 13.472 1.00 31.45 391 GLY B CA 1
ATOM 4526 C C . GLY B 1 294 ? 71.662 5.950 13.062 1.00 37.56 391 GLY B C 1
ATOM 4527 O O . GLY B 1 294 ? 71.664 6.723 12.100 1.00 35.93 391 GLY B O 1
ATOM 4528 N N . LYS B 1 295 ? 70.571 5.730 13.798 1.00 30.57 392 LYS B N 1
ATOM 4529 C CA . LYS B 1 295 ? 69.318 6.393 13.470 1.00 38.44 392 LYS B CA 1
ATOM 4530 C C . LYS B 1 295 ? 69.459 7.897 13.586 1.00 41.79 392 LYS B C 1
ATOM 4531 O O . LYS B 1 295 ? 68.981 8.642 12.725 1.00 38.08 392 LYS B O 1
ATOM 4537 N N . ALA B 1 296 ? 70.109 8.364 14.655 1.00 39.84 393 ALA B N 1
ATOM 4538 C CA . ALA B 1 296 ? 70.235 9.797 14.846 1.00 31.46 393 ALA B CA 1
ATOM 4539 C C . ALA B 1 296 ? 71.093 10.399 13.753 1.00 37.87 393 ALA B C 1
ATOM 4540 O O . ALA B 1 296 ? 70.769 11.463 13.205 1.00 36.28 393 ALA B O 1
ATOM 4542 N N . HIS B 1 297 ? 72.168 9.701 13.393 1.00 31.32 394 HIS B N 1
ATOM 4543 C CA . HIS B 1 297 ? 73.093 10.230 12.402 1.00 34.94 394 HIS B CA 1
ATOM 4544 C C . HIS B 1 297 ? 72.446 10.254 11.017 1.00 38.61 394 HIS B C 1
ATOM 4545 O O . HIS B 1 297 ? 72.642 11.205 10.245 1.00 37.76 394 HIS B O 1
ATOM 4552 N N . LEU B 1 298 ? 71.652 9.222 10.705 1.00 35.57 395 LEU B N 1
ATOM 4553 C CA . LEU B 1 298 ? 70.935 9.173 9.433 1.00 41.43 395 LEU B CA 1
ATOM 4554 C C . LEU B 1 298 ? 69.907 10.293 9.346 1.00 39.41 395 LEU B C 1
ATOM 4555 O O . LEU B 1 298 ? 69.784 10.948 8.307 1.00 39.16 395 LEU B O 1
ATOM 4560 N N . ALA B 1 299 ? 69.166 10.535 10.430 1.00 34.07 396 ALA B N 1
ATOM 4561 C CA . ALA B 1 299 ? 68.261 11.684 10.444 1.00 36.56 396 ALA B CA 1
ATOM 4562 C C . ALA B 1 299 ? 69.027 12.989 10.270 1.00 34.49 396 ALA B C 1
ATOM 4563 O O . ALA B 1 299 ? 68.547 13.915 9.607 1.00 31.71 396 ALA B O 1
ATOM 4565 N N . THR B 1 300 ? 70.220 13.083 10.858 1.00 39.63 397 THR B N 1
ATOM 4566 C CA . THR B 1 300 ? 71.007 14.311 10.748 1.00 40.68 397 THR B CA 1
ATOM 4567 C C . THR B 1 300 ? 71.514 14.534 9.322 1.00 37.37 397 THR B C 1
ATOM 4568 O O . THR B 1 300 ? 71.473 15.655 8.812 1.00 39.46 397 THR B O 1
ATOM 4572 N N . LEU B 1 301 ? 71.998 13.485 8.660 1.00 34.98 398 LEU B N 1
ATOM 4573 C CA . LEU B 1 301 ? 72.407 13.645 7.268 1.00 34.77 398 LEU B CA 1
ATOM 4574 C C . LEU B 1 301 ? 71.213 13.952 6.374 1.00 37.50 398 LEU B C 1
ATOM 4575 O O . LEU B 1 301 ? 71.298 14.814 5.495 1.00 39.55 398 LEU B O 1
ATOM 4580 N N . ALA B 1 302 ? 70.086 13.263 6.592 1.00 35.75 399 ALA B N 1
ATOM 4581 C CA . ALA B 1 302 ? 68.980 13.322 5.639 1.00 37.47 399 ALA B CA 1
ATOM 4582 C C . ALA B 1 302 ? 68.152 14.598 5.749 1.00 37.48 399 ALA B C 1
ATOM 4583 O O . ALA B 1 302 ? 67.606 15.057 4.738 1.00 41.63 399 ALA B O 1
ATOM 4585 N N . ALA B 1 303 ? 68.001 15.152 6.954 1.00 38.00 400 ALA B N 1
ATOM 4586 C CA . ALA B 1 303 ? 66.994 16.195 7.157 1.00 36.71 400 ALA B CA 1
ATOM 4587 C C . ALA B 1 303 ? 67.266 17.448 6.335 1.00 34.18 400 ALA B C 1
ATOM 4588 O O . ALA B 1 303 ? 66.323 17.942 5.695 1.00 34.99 400 ALA B O 1
ATOM 4590 N N . PRO B 1 304 ? 68.484 18.011 6.295 1.00 31.52 401 PRO B N 1
ATOM 4591 C CA . PRO B 1 304 ? 68.683 19.231 5.474 1.00 34.65 401 PRO B CA 1
ATOM 4592 C C . PRO B 1 304 ? 68.595 18.950 3.994 1.00 41.64 401 PRO B C 1
ATOM 4593 O O . PRO B 1 304 ? 68.261 19.858 3.211 1.00 41.11 401 PRO B O 1
ATOM 4597 N N . LEU B 1 305 ? 68.865 17.703 3.595 1.00 36.59 402 LEU B N 1
ATOM 4598 C CA . LEU B 1 305 ? 68.700 17.317 2.201 1.00 35.27 402 LEU B CA 1
ATOM 4599 C C . LEU B 1 305 ? 67.224 17.251 1.823 1.00 38.68 402 LEU B C 1
ATOM 4600 O O . LEU B 1 305 ? 66.792 17.910 0.867 1.00 30.56 402 LEU B O 1
ATOM 4605 N N . LEU B 1 306 ? 66.431 16.466 2.570 1.00 40.04 403 LEU B N 1
ATOM 4606 C CA . LEU B 1 306 ? 64.996 16.355 2.298 1.00 32.65 403 LEU B CA 1
ATOM 4607 C C . LEU B 1 306 ? 64.286 17.690 2.442 1.00 36.96 403 LEU B C 1
ATOM 4608 O O . LEU B 1 306 ? 63.299 17.956 1.736 1.00 35.66 403 LEU B O 1
ATOM 4613 N N . GLU B 1 307 ? 64.771 18.544 3.345 1.00 31.08 404 GLU B N 1
ATOM 4614 C CA . GLU B 1 307 ? 64.124 19.821 3.583 1.00 32.42 404 GLU B CA 1
ATOM 4615 C C . GLU B 1 307 ? 64.056 20.680 2.319 1.00 36.69 404 GLU B C 1
ATOM 4616 O O . GLU B 1 307 ? 63.179 21.547 2.223 1.00 34.13 404 GLU B O 1
ATOM 4622 N N . LYS B 1 308 ? 64.928 20.424 1.333 1.00 33.87 405 LYS B N 1
ATOM 4623 C CA . LYS B 1 308 ? 64.928 21.185 0.086 1.00 36.47 405 LYS B CA 1
ATOM 4624 C C . LYS B 1 308 ? 63.815 20.791 -0.875 1.00 38.35 405 LYS B C 1
ATOM 4625 O O . LYS B 1 308 ? 63.542 21.537 -1.821 1.00 37.19 405 LYS B O 1
ATOM 4631 N N . ILE B 1 309 ? 63.193 19.635 -0.679 1.00 35.94 406 ILE B N 1
ATOM 4632 C CA . ILE B 1 309 ? 62.168 19.175 -1.624 1.00 37.99 406 ILE B CA 1
ATOM 4633 C C . ILE B 1 309 ? 61.023 20.180 -1.651 1.00 43.10 406 ILE B C 1
ATOM 4634 O O . ILE B 1 309 ? 60.462 20.508 -0.589 1.00 35.77 406 ILE B O 1
ATOM 4639 N N . PRO B 1 310 ? 60.636 20.704 -2.816 1.00 44.06 407 PRO B N 1
ATOM 4640 C CA . PRO B 1 310 ? 59.535 21.673 -2.842 1.00 37.82 407 PRO B CA 1
ATOM 4641 C C . PRO B 1 310 ? 58.162 21.047 -2.884 1.00 44.66 407 PRO B C 1
ATOM 4642 O O . PRO B 1 310 ? 57.202 21.706 -2.465 1.00 41.40 407 PRO B O 1
ATOM 4646 N N . GLY B 1 311 ? 58.027 19.800 -3.347 1.00 43.10 408 GLY B N 1
ATOM 4647 C CA . GLY B 1 311 ? 56.712 19.195 -3.494 1.00 36.86 408 GLY B CA 1
ATOM 4648 C C . GLY B 1 311 ? 56.094 18.702 -2.189 1.00 42.57 408 GLY B C 1
ATOM 4649 O O . GLY B 1 311 ? 56.674 17.849 -1.513 1.00 39.17 408 GLY B O 1
ATOM 4650 N N . ASN B 1 312 ? 54.908 19.209 -1.836 1.00 40.51 409 ASN B N 1
ATOM 4651 C CA . ASN B 1 312 ? 54.320 18.892 -0.536 1.00 40.90 409 ASN B CA 1
ATOM 4652 C C . ASN B 1 312 ? 54.127 17.389 -0.349 1.00 40.22 409 ASN B C 1
ATOM 4653 O O . ASN B 1 312 ? 54.478 16.834 0.697 1.00 39.99 409 ASN B O 1
ATOM 4658 N N . ASN B 1 313 ? 53.543 16.716 -1.337 1.00 43.32 410 ASN B N 1
ATOM 4659 C CA . ASN B 1 313 ? 53.280 15.288 -1.180 1.00 46.33 410 ASN B CA 1
ATOM 4660 C C . ASN B 1 313 ? 54.568 14.505 -0.961 1.00 40.40 410 ASN B C 1
ATOM 4661 O O . ASN B 1 313 ? 54.612 13.587 -0.135 1.00 39.75 410 ASN B O 1
ATOM 4666 N N . LEU B 1 314 ? 55.625 14.859 -1.691 1.00 38.64 411 LEU B N 1
ATOM 4667 C CA . LEU B 1 314 ? 56.908 14.192 -1.517 1.00 33.36 411 LEU B CA 1
ATOM 4668 C C . LEU B 1 314 ? 57.525 14.536 -0.171 1.00 42.73 411 LEU B C 1
ATOM 4669 O O . LEU B 1 314 ? 58.107 13.664 0.487 1.00 40.86 411 LEU B O 1
ATOM 4674 N N . ARG B 1 315 ? 57.396 15.794 0.261 1.00 32.68 412 ARG B N 1
ATOM 4675 C CA . ARG B 1 315 ? 57.904 16.175 1.573 1.00 31.24 412 ARG B CA 1
ATOM 4676 C C . ARG B 1 315 ? 57.333 15.269 2.654 1.00 38.21 412 ARG B C 1
ATOM 4677 O O . ARG B 1 315 ? 58.074 14.735 3.494 1.00 34.75 412 ARG B O 1
ATOM 4685 N N . LEU B 1 316 ? 56.014 15.068 2.632 1.00 42.87 413 LEU B N 1
ATOM 4686 C CA . LEU B 1 316 ? 55.381 14.227 3.632 1.00 40.90 413 LEU B CA 1
ATOM 4687 C C . LEU B 1 316 ? 55.841 12.792 3.476 1.00 35.47 413 LEU B C 1
ATOM 4688 O O . LEU B 1 316 ? 56.223 12.139 4.451 1.00 40.70 413 LEU B O 1
ATOM 4693 N N . LEU B 1 317 ? 55.844 12.296 2.239 1.00 36.73 414 LEU B N 1
ATOM 4694 C CA . LEU B 1 317 ? 56.232 10.912 2.002 1.00 39.13 414 LEU B CA 1
ATOM 4695 C C . LEU B 1 317 ? 57.659 10.648 2.484 1.00 38.80 414 LEU B C 1
ATOM 4696 O O . LEU B 1 317 ? 57.924 9.622 3.126 1.00 35.89 414 LEU B O 1
ATOM 4701 N N . MET B 1 318 ? 58.587 11.575 2.207 1.00 36.42 415 MET B N 1
ATOM 4702 C CA . MET B 1 318 ? 59.981 11.354 2.585 1.00 34.81 415 MET B CA 1
ATOM 4703 C C . MET B 1 318 ? 60.166 11.509 4.089 1.00 37.75 415 MET B C 1
ATOM 4704 O O . MET B 1 318 ? 60.951 10.769 4.700 1.00 37.89 415 MET B O 1
ATOM 4709 N N . ARG B 1 319 ? 59.410 12.420 4.714 1.00 34.74 416 ARG B N 1
ATOM 4710 C CA . ARG B 1 319 ? 59.463 12.523 6.170 1.00 33.38 416 ARG B CA 1
ATOM 4711 C C . ARG B 1 319 ? 58.893 11.273 6.843 1.00 39.52 416 ARG B C 1
ATOM 4712 O O . ARG B 1 319 ? 59.473 10.781 7.823 1.00 39.16 416 ARG B O 1
ATOM 4720 N N . GLN B 1 320 ? 57.767 10.737 6.338 1.00 38.32 417 GLN B N 1
ATOM 4721 C CA . GLN B 1 320 ? 57.239 9.491 6.901 1.00 36.88 417 GLN B CA 1
ATOM 4722 C C . GLN B 1 320 ? 58.248 8.375 6.763 1.00 35.58 417 GLN B C 1
ATOM 4723 O O . GLN B 1 320 ? 58.438 7.573 7.685 1.00 45.45 417 GLN B O 1
ATOM 4729 N N . ARG B 1 321 ? 58.901 8.305 5.614 1.00 37.18 418 ARG B N 1
ATOM 4730 C CA . ARG B 1 321 ? 59.897 7.270 5.406 1.00 35.35 418 ARG B CA 1
ATOM 4731 C C . ARG B 1 321 ? 61.069 7.455 6.362 1.00 36.72 418 ARG B C 1
ATOM 4732 O O . ARG B 1 321 ? 61.592 6.480 6.904 1.00 41.46 418 ARG B O 1
ATOM 4740 N N . LEU B 1 322 ? 61.485 8.707 6.593 1.00 36.87 419 LEU B N 1
ATOM 4741 C CA . LEU B 1 322 ? 62.571 8.953 7.536 1.00 38.35 419 LEU B CA 1
ATOM 4742 C C . LEU B 1 322 ? 62.158 8.590 8.965 1.00 38.99 419 LEU B C 1
ATOM 4743 O O . LEU B 1 322 ? 62.954 7.995 9.702 1.00 42.53 419 LEU B O 1
ATOM 4748 N N . SER B 1 323 ? 60.905 8.890 9.357 1.00 38.33 420 SER B N 1
ATOM 4749 C CA . SER B 1 323 ? 60.379 8.425 10.651 1.00 36.25 420 SER B CA 1
ATOM 4750 C C . SER B 1 323 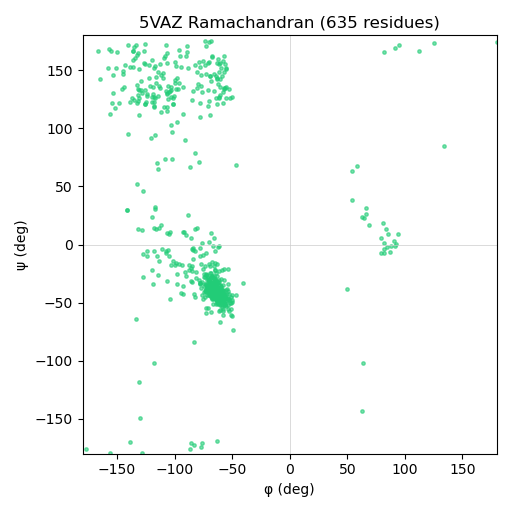? 60.463 6.919 10.795 1.00 39.37 420 SER B C 1
ATOM 4751 O O . SER B 1 323 ? 60.843 6.418 11.861 1.00 43.03 420 SER B O 1
ATOM 4754 N N . GLU B 1 324 ? 60.072 6.174 9.750 1.00 37.21 421 GLU B N 1
ATOM 4755 C CA . GLU B 1 324 ? 60.089 4.718 9.861 1.00 39.30 421 GLU B CA 1
ATOM 4756 C C . GLU B 1 324 ? 61.506 4.214 10.082 1.00 33.86 421 GLU B C 1
ATOM 4757 O O . GLU B 1 324 ? 61.737 3.305 10.882 1.00 41.15 421 GLU B O 1
ATOM 4763 N N . ILE B 1 325 ? 62.473 4.818 9.403 1.00 33.63 422 ILE B N 1
ATOM 4764 C CA . ILE B 1 325 ? 63.840 4.324 9.490 1.00 35.54 422 ILE B CA 1
ATOM 4765 C C . ILE B 1 325 ? 64.447 4.665 10.839 1.00 43.95 422 ILE B C 1
ATOM 4766 O O . ILE B 1 325 ? 65.156 3.849 11.433 1.00 43.13 422 ILE B O 1
ATOM 4771 N N . THR B 1 326 ? 64.183 5.878 11.341 1.00 41.42 423 THR B N 1
ATOM 4772 C CA . THR B 1 326 ? 64.922 6.409 12.473 1.00 42.14 423 THR B CA 1
ATOM 4773 C C . THR B 1 326 ? 64.149 6.350 13.778 1.00 42.11 423 THR B C 1
ATOM 4774 O O . THR B 1 326 ? 64.768 6.443 14.837 1.00 48.36 423 THR B O 1
ATOM 4778 N N . GLY B 1 327 ? 62.828 6.178 13.741 1.00 41.63 424 GLY B N 1
ATOM 4779 C CA . GLY B 1 327 ? 62.045 6.220 14.959 1.00 41.43 424 GLY B CA 1
ATOM 4780 C C . GLY B 1 327 ? 61.700 7.610 15.440 1.00 44.05 424 GLY B C 1
ATOM 4781 O O . GLY B 1 327 ? 60.923 7.741 16.391 1.00 56.70 424 GLY B O 1
ATOM 4782 N N . LEU B 1 328 ? 62.240 8.653 14.816 1.00 40.49 425 LEU B N 1
ATOM 4783 C CA . LEU B 1 328 ? 61.922 10.013 15.217 1.00 38.82 425 LEU B CA 1
ATOM 4784 C C . LEU B 1 328 ? 60.551 10.413 14.691 1.00 41.97 425 LEU B C 1
ATOM 4785 O O . LEU B 1 328 ? 60.134 9.998 13.604 1.00 43.93 425 LEU B O 1
ATOM 4790 N N . SER B 1 329 ? 59.846 11.228 15.469 1.00 42.93 426 SER B N 1
ATOM 4791 C CA . SER B 1 329 ? 58.574 11.755 14.998 1.00 44.29 426 SER B CA 1
ATOM 4792 C C . SER B 1 329 ? 58.789 12.788 13.895 1.00 44.69 426 SER B C 1
ATOM 4793 O O . SER B 1 329 ? 59.848 13.417 13.798 1.00 42.78 426 SER B O 1
ATOM 4796 N N . GLY B 1 330 ? 57.753 12.963 13.059 1.00 42.43 427 GLY B N 1
ATOM 4797 C CA . GLY B 1 330 ? 57.771 14.033 12.065 1.00 39.66 427 GLY B CA 1
ATOM 4798 C C . GLY B 1 330 ? 58.118 15.391 12.654 1.00 51.04 427 GLY B C 1
ATOM 4799 O O . GLY B 1 330 ? 58.938 16.129 12.099 1.00 49.44 427 GLY B O 1
ATOM 4800 N N . GLU B 1 331 ? 57.511 15.732 13.799 1.00 51.68 428 GLU B N 1
ATOM 4801 C CA . GLU B 1 331 ? 57.830 16.988 14.472 1.00 55.55 428 GLU B CA 1
ATOM 4802 C C . GLU B 1 331 ? 59.317 17.066 14.806 1.00 53.02 428 GLU B C 1
ATOM 4803 O O . GLU B 1 331 ? 59.988 18.064 14.520 1.00 57.05 428 GLU B O 1
ATOM 4805 N N . ASN B 1 332 ? 59.845 16.012 15.412 1.00 42.65 429 ASN B N 1
ATOM 4806 C CA . ASN B 1 332 ? 61.264 15.953 15.741 1.00 49.81 429 ASN B CA 1
ATOM 4807 C C . ASN B 1 332 ? 62.149 16.117 14.498 1.00 49.86 429 ASN B C 1
ATOM 4808 O O . ASN B 1 332 ? 63.208 16.756 14.560 1.00 42.53 429 ASN B O 1
ATOM 4813 N N . ILE B 1 333 ? 61.748 15.517 13.369 1.00 38.18 430 ILE B N 1
ATOM 4814 C CA . ILE B 1 333 ? 62.501 15.656 12.127 1.00 41.97 430 ILE B CA 1
ATOM 4815 C C . ILE B 1 333 ? 62.493 17.108 11.655 1.00 46.71 430 ILE B C 1
ATOM 4816 O O . ILE B 1 333 ? 63.535 17.658 11.270 1.00 43.91 430 ILE B O 1
ATOM 4821 N N . GLY B 1 334 ? 61.326 17.763 11.715 1.00 45.93 431 GLY B N 1
ATOM 4822 C CA . GLY B 1 334 ? 61.250 19.174 11.359 1.00 50.20 431 GLY B CA 1
ATOM 4823 C C . GLY B 1 334 ? 62.207 20.044 12.157 1.00 57.56 431 GLY B C 1
ATOM 4824 O O . GLY B 1 334 ? 62.870 20.920 11.595 1.00 60.51 431 GLY B O 1
ATOM 4825 N N . GLN B 1 335 ? 62.305 19.808 13.473 1.00 57.26 432 GLN B N 1
ATOM 4826 C CA . GLN B 1 335 ? 63.251 20.563 14.299 1.00 60.82 432 GLN B CA 1
ATOM 4827 C C . GLN B 1 335 ? 64.696 20.304 13.884 1.00 47.79 432 GLN B C 1
ATOM 4828 O O . GLN B 1 335 ? 65.540 21.191 14.004 1.00 59.02 432 GLN B O 1
ATOM 4834 N N . LEU B 1 336 ? 65.003 19.105 13.404 1.00 48.02 433 LEU B N 1
ATOM 4835 C CA . LEU B 1 336 ? 66.371 18.797 12.988 1.00 53.01 433 LEU B CA 1
ATOM 4836 C C . LEU B 1 336 ? 66.774 19.618 11.773 1.00 68.86 433 LEU B C 1
ATOM 4837 O O . LEU B 1 336 ? 67.823 20.268 11.766 1.00 79.15 433 LEU B O 1
ATOM 4842 N N . ALA B 1 337 ? 65.943 19.591 10.731 1.00 71.26 434 ALA B N 1
ATOM 4843 C CA . ALA B 1 337 ? 66.203 20.246 9.457 1.00 69.64 434 ALA B CA 1
ATOM 4844 C C . ALA B 1 337 ? 66.323 21.759 9.593 1.00 84.52 434 ALA B C 1
ATOM 4845 O O . ALA B 1 337 ? 66.563 22.445 8.596 1.00 95.35 434 ALA B O 1
ATOM 4847 N N . HIS B 1 338 ? 66.144 22.289 10.805 1.00 88.98 435 HIS B N 1
ATOM 4848 C CA . HIS B 1 338 ? 66.313 23.709 11.116 1.00 100.25 435 HIS B CA 1
ATOM 4849 C C . HIS B 1 338 ? 67.265 23.889 12.292 1.00 110.69 435 HIS B C 1
ATOM 4850 O O . HIS B 1 338 ? 66.999 24.643 13.231 1.00 110.81 435 HIS B O 1
ATOM 4857 N N . HIS B 1 339 ? 68.394 23.182 12.253 1.00 117.21 436 HIS B N 1
ATOM 4858 C CA . HIS B 1 339 ? 69.414 23.280 13.297 1.00 124.91 436 HIS B CA 1
ATOM 4859 C C . HIS B 1 339 ? 70.782 22.894 12.741 1.00 125.54 436 HIS B C 1
ATOM 4860 O O . HIS B 1 339 ? 71.045 23.049 11.547 1.00 124.11 436 HIS B O 1
#

Sequence (641 aa):
DSPLYPLLSAAAEFYKQALKSHPARKAAVNYLKGRGLTGEIARDFGLGFAPPGWDNLLKHLGGDNLQLKAMLDAGLLVENSDTGKRYDRFRDRVMFPIRDSRGRIIAFGGRVLGDDKPKYLNSPETPVFHKGQELYGLYEARQKNRDLDEIMVVEGYMDVIALAQQGIRNAVATLGTATSEEHIKRLFRLVPSILFCFDGDQAGRKAAWRALESVLPNLQDGKRVRFLFLPEGEDPDSLVRAEGEDAFRARITQQAQPLAEYFFQQLMLEADPATLEGKAHLATLAAPLLEKIPGNNLLRLLMRQRRLSEITGLSGENIGQLPLYPLLSAAAEFYKQALKSHPARKAAVNYLKGRGLTGEIARDFGLGFAPPGWDNLLKHLGGDNLQLKAMLDAGLLVENSDTGKRYDRFRDRVMFPIRDSRGRIIAFGGRVLGDDKPKYLNSPETPVFHKGQELYGLYEARQKNRDLDEIMVVEGYMDVIALAQQGIRNAVATLGTATSEEHIKRLFRLVPSILFCFDGDQAGRKAAWRALESVLPNLQDGKRVRFLFLPEGEDPDSLVRAEGEDAFRARITQQAQPLAEYFFQQLMLEADPATLEGKAHLATLAAPLLEKIPGNNLRLLMRQRLSEITGLSGENIGQLAHH

Organism: Pseudomonas aeruginosa (strain ATCC 15692 / DSM 22644 / CIP 104116 / JCM 14847 / LMG 12228 / 1C / PRS 101 / PAO1) (NCBI:txid208964)

Foldseek 3Di:
DDPLQVLLVVVLVVFAVCCVDNPVVVLVVCVCVVQVCPDPNCVLQSKGWAEADWDPSCVVVPDDVVVVVSCVLLQQKDADPPPRDITGPAHQWIKGFAADQVRTGRWIWTAHSDPDDDRIDTGDDHPRDDLQQGWGLQNSLCVVPVQDAEAEEFADDLLQSSCVSLVNRRYIHRDNDQHALNNLVVRVVRHLEYEYEFEQDPVRVVSVVSNLLSCQLVAAPSHWYWYAYDHHPDGSNVVCVVPGDVVVVVSCVVGIGTSLCVVLVVLCVVQPQPDLRSLLSSLVVVVVSLVSHPHPVSSVVSVVVSCVSNVADPVRSVVD/DLQVLLVVVLVVFAVCCPDNPPVDVVVVVDVVLNFPDCVCVVFSKGWAEADWCPCVVVFNDDDVSVVSCVQLQQWDADPPPRDITGPAGQWIWGFAADLVRTGRWIKTAHDDPDDDRIDIRDDHPRDDLQAGWGLQNFLCVVPVQDAEAEEFADPLLQSLCVSQPNRRYIYRRNDQHALNNLVVRVVRHQEYEYEFEQDPVRVVSVVSNLLSCQLPQAPSHWYWYAYDHHPDGSSVPCVVPTDVVVVVSCVPGIGTPLVVVLVVLCVVAPLPDLRRLVVSLLVCLLSNVSHPYPVVNVVSLVVSCVSRVDDSVRSVVNNVD

Radius of gyration: 31.59 Å; Cα contacts (8 Å, |Δi|>4): 1140; chains: 2; bounding box: 82×90×69 Å

CATH classification: 3.90.980.10 (+2 more: 3.40.1360.10, 1.20.50.20)

Secondary structure (DSSP, 8-state):
--THHHHHHHHHHHHHHHHHH-TTHHHHHHHHHTTT-TTHHHHHTT-EEE-SSS-HHHHHH---HHHHHHHHHTTSEEE-TTT--EEESS-SEEEEEEE-TTS-EEEEEEEESSSPSPSEEEPPPBTTB-TTT--BTHHHHHHH-SS-SEEEEESSHHHHHHHHHTT---EEE-SSSPPPHHHHHHHHTT-SEEEEEEEESHHHHHHHHHHHHHHGGG--TT-EEEEEEEEET--HHHHHHHHHHHHHHHHHHHH-EEHHHHHHHHHHHHS-TTSHHHHHHHHHHHHHHHTT---HHHHHHHHHHHHHHH---HHHHHH-/--HHHHHHHHHHHHHHHHH-TT-SHHHHHHHHH---STHHHHHT-EEE-SSS-HHHHHH--SHHHHHHHHHTTSEEE-TTT--EEES--SEEEEEEE-TTS-EEEEEEEE-SS-S-SEEE---BTTB-TTT--BTHHHHHHH-SS-S-EEEES-HHHHHHHHHTT---EEE-SSSPPPHHHHHHHHHH-SEEEEEEEESHHHHHHHHHHHHHHGGG--TT-EEEEEEEEET--HHHHHHHHHHHHHHHHHHHH-EEHHHHHHHHHHTTS-TTSHHHHHHHHHHHHHHHTT---HHHHHHHHHHHHHHH---HHHHHHHTT-